Protein AF-0000000067829676 (afdb_homodimer)

Organism: Lawsonia intracellularis (strain PHE/MN1-00) (NCBI:txid363253)

Sequence (492 aa):
MIQLNSVSFQWPQEHTPAVQDITFSLSSGSLLCICGSNGSGKSTLLQLLAGVQHICEGTYIMDEICCPGSESSLLKKTALLLQDVEIQLLGSTVKENLLLPWSNPKDEYKQKAYELASLFALEKYWNSSVHHLSHGQKQKLNIASALMLKPDLLLLDEPYSGLDYPATLQLSKILQQLGQKGLTRIISVHDLEQIIDITTNILILSEGKQVFFGSPKETLHMISEHPEWNIRLPSFWIQNASSQIIMIQLNSVSFQWPQEHTPAVQDITFSLSSGSLLCICGSNGSGKSTLLQLLAGVQHICEGTYIMDEICCPGSESSLLKKTALLLQDVEIQLLGSTVKENLLLPWSNPKDEYKQKAYELASLFALEKYWNSSVHHLSHGQKQKLNIASALMLKPDLLLLDEPYSGLDYPATLQLSKILQQLGQKGLTRIISVHDLEQIIDITTNILILSEGKQVFFGSPKETLHMISEHPEWNIRLPSFWIQNASSQII

Solvent-accessible surface area (backbone atoms only — not comparable to full-atom values): 25720 Å² total; per-residue (Å²): 70,38,37,36,43,48,28,30,42,59,51,88,94,46,92,55,57,42,31,40,55,35,64,51,74,44,60,70,27,36,30,36,33,37,34,32,46,84,82,13,24,59,66,58,52,50,32,43,72,28,26,76,40,80,56,80,37,50,36,38,33,49,70,89,43,53,33,57,89,36,36,72,60,32,42,71,35,33,32,76,42,62,65,68,50,72,77,70,60,82,37,63,22,45,48,45,38,43,41,56,93,37,94,74,63,52,67,68,54,54,50,49,41,48,50,42,28,47,71,63,72,37,52,93,38,36,84,35,49,49,87,76,46,50,74,67,51,44,44,45,50,50,51,43,34,48,50,66,71,61,45,61,32,43,33,33,34,37,80,56,68,94,49,31,50,62,54,38,53,51,51,46,51,49,54,49,54,44,28,75,72,49,37,21,35,40,36,31,36,54,54,51,66,72,49,53,90,71,39,53,31,35,36,35,30,53,78,12,26,61,77,44,74,39,39,52,70,57,43,54,55,50,42,73,74,35,65,87,67,48,63,65,78,41,27,67,56,38,30,54,52,50,53,65,71,95,71,39,36,36,43,46,28,29,39,58,51,88,93,46,94,56,56,41,30,40,56,35,64,52,73,42,62,71,28,37,29,36,35,37,35,31,45,83,81,12,24,57,65,60,51,51,33,43,70,30,27,77,42,78,57,79,36,52,36,38,33,48,71,88,44,53,32,59,88,36,35,71,60,32,44,70,34,33,32,78,42,64,64,67,49,72,79,70,60,81,36,64,23,46,49,45,38,44,40,56,93,39,93,76,64,53,68,68,53,53,50,50,41,48,51,43,28,46,72,63,70,37,52,93,38,37,82,34,48,50,85,75,46,51,71,66,50,43,45,44,48,49,53,44,34,46,51,67,70,61,43,63,32,44,34,34,34,37,79,58,68,90,49,32,50,62,54,38,54,51,51,46,50,47,54,48,52,4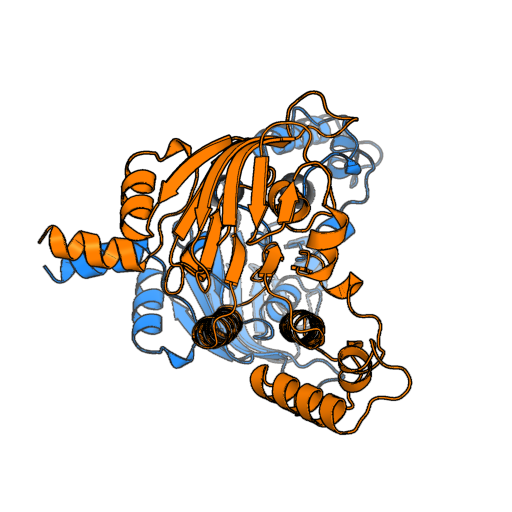4,26,76,72,48,38,22,35,38,36,31,38,54,55,52,67,72,48,53,91,72,40,53,32,36,36,36,30,54,78,12,25,61,78,47,74,38,39,53,70,58,45,55,53,49,43,72,74,36,66,86,69,47,63,63,77,39,28,69,56,38,30,54,51,49,52,67,73,94

Foldseek 3Di:
DKWWAQWWACDPVDDDTLATGDTDDDDFLAEEEEAADPSLNQVVVLCVQQLVDATDDTWMDDPPDIDDPRSVVSVLQEAEDAPDLVVQQDDQFLQCLLCVVPPDDDPVLSVLSCVLCVLLVNNVRRGPTPVPDDPLSSLSSSQSSSCSSPHQEYEYEASCPPPDPVSLVSVQVSVLVVSVVRRHYYYYHHACQSHLVRHQKYFYGGNNYTPDIDGSVVVLVVCVVCVVSVGDRHPVCVVVVVVVVD/DKWWAQWWACDPVDDDTLATGDTDDDDFLAEEEEAADPSLNQVVVLCVQQLVDATDDTWMDDPPDIDDPRSVVSVLQEDEDADDLVVQQDDQFLQCLLCVVPPDDDPVLSVLSCVLCVLLVNNVRRGPTPVPDDPLSSLSSSQSSSCSSPHQEYEYEASCPPPDPVSLVSVQVSVLVVSVVRRHYYYYHHACQSHLVRHQKYFYGGNNYTPDIDGSVVVLVVCVVCVVSVGDRHPVVVVVVVVVVD

pLDDT: mean 90.02, std 10.99, range [24.69, 98.56]

Radius of gyration: 24.18 Å; Cα contacts (8 Å, |Δi|>4): 964; chains: 2; bounding box: 50×67×63 Å

Structure (mmCIF, N/CA/C/O backbone):
data_AF-0000000067829676-model_v1
#
loop_
_entity.id
_entity.type
_entity.pdbx_description
1 polymer 'ABC-type cobalt transport system, ATPase component'
#
loop_
_atom_site.group_PDB
_atom_site.id
_atom_site.type_symbol
_atom_site.label_atom_id
_atom_site.label_alt_id
_atom_site.label_comp_id
_atom_site.label_asym_id
_atom_site.label_entity_id
_atom_site.label_seq_id
_atom_site.pdbx_PDB_ins_code
_atom_site.Cartn_x
_atom_site.Cartn_y
_atom_site.Cartn_z
_atom_site.occupancy
_atom_site.B_iso_or_equiv
_atom_site.auth_seq_id
_atom_site.auth_comp_id
_atom_site.auth_asym_id
_atom_site.auth_atom_id
_atom_site.pdbx_PDB_model_num
ATOM 1 N N . MET A 1 1 ? -1.473 -26.219 -17.234 1 89.5 1 MET A N 1
ATOM 2 C CA . MET A 1 1 ? -2.748 -25.625 -17.609 1 89.5 1 MET A CA 1
ATOM 3 C C . MET A 1 1 ? -3.699 -25.562 -16.422 1 89.5 1 MET A C 1
ATOM 5 O O . MET A 1 1 ? -3.779 -26.516 -15.633 1 89.5 1 MET A O 1
ATOM 9 N N . ILE A 1 2 ? -4.309 -24.453 -16.219 1 96.38 2 ILE A N 1
ATOM 10 C CA . ILE A 1 2 ? -5.262 -24.266 -15.125 1 96.38 2 ILE A CA 1
ATOM 11 C C . ILE A 1 2 ? -6.645 -23.953 -15.695 1 96.38 2 ILE A C 1
ATOM 13 O O . ILE A 1 2 ? -6.773 -23.125 -16.609 1 96.38 2 ILE A O 1
ATOM 17 N N . GLN A 1 3 ? -7.617 -24.703 -15.172 1 97.69 3 GLN A N 1
ATOM 18 C CA . GLN A 1 3 ? -8.992 -24.453 -15.609 1 97.69 3 GLN A CA 1
ATOM 19 C C . GLN A 1 3 ? -9.945 -24.422 -14.422 1 97.69 3 GLN A C 1
ATOM 21 O O . GLN A 1 3 ? -10 -25.375 -13.633 1 97.69 3 GLN A O 1
ATOM 26 N N . LEU A 1 4 ? -10.594 -23.359 -14.289 1 98.06 4 LEU A N 1
ATOM 27 C CA . LEU A 1 4 ? -11.695 -23.25 -13.344 1 98.06 4 LEU A CA 1
ATOM 28 C C . LEU A 1 4 ? -13.031 -23.156 -14.078 1 98.06 4 LEU A C 1
ATOM 30 O O . LEU A 1 4 ? -13.148 -22.453 -15.078 1 98.06 4 LEU A O 1
ATOM 34 N N . ASN A 1 5 ? -13.969 -23.922 -13.625 1 97.94 5 ASN A N 1
ATOM 35 C CA . ASN A 1 5 ? -15.32 -23.906 -14.172 1 97.94 5 ASN A CA 1
ATOM 36 C C . ASN A 1 5 ? -16.359 -23.672 -13.086 1 97.94 5 ASN A C 1
ATOM 38 O O . ASN A 1 5 ? -16.656 -24.562 -12.297 1 97.94 5 ASN A O 1
ATOM 42 N N . SER A 1 6 ? -16.953 -22.453 -13.094 1 97.75 6 SER A N 1
ATOM 43 C CA . SER A 1 6 ? -18.062 -22.062 -12.234 1 97.75 6 SER A CA 1
ATOM 44 C C . SER A 1 6 ? -17.766 -22.359 -10.766 1 97.75 6 SER A C 1
ATOM 46 O O . SER A 1 6 ? -18.578 -22.953 -10.07 1 97.75 6 SER A O 1
ATOM 48 N N . VAL A 1 7 ? -16.625 -21.984 -10.32 1 97.44 7 VAL A N 1
ATOM 49 C CA . VAL A 1 7 ? -16.203 -22.25 -8.945 1 97.44 7 VAL A CA 1
ATOM 50 C C . VAL A 1 7 ? -16.828 -21.219 -8.008 1 97.44 7 VAL A C 1
ATOM 52 O O . VAL A 1 7 ? -16.797 -20.016 -8.289 1 97.44 7 VAL A O 1
ATOM 55 N N . SER A 1 8 ? -17.406 -21.719 -6.973 1 96.5 8 SER A N 1
ATOM 56 C CA . SER A 1 8 ? -17.969 -20.875 -5.918 1 96.5 8 SER A CA 1
ATOM 57 C C . SER A 1 8 ? -17.547 -21.375 -4.535 1 96.5 8 SER A C 1
ATOM 59 O O . SER A 1 8 ? -17.25 -22.547 -4.355 1 96.5 8 SER A O 1
ATOM 61 N N . PHE A 1 9 ? -17.438 -20.469 -3.613 1 96.31 9 PHE A N 1
ATOM 62 C CA . PHE A 1 9 ? -17.031 -20.812 -2.254 1 96.31 9 PHE A CA 1
ATOM 63 C C . PHE A 1 9 ? -17.641 -19.844 -1.249 1 96.31 9 PHE A C 1
ATOM 65 O O . PHE A 1 9 ? -17.688 -18.625 -1.491 1 96.31 9 PHE A O 1
ATOM 72 N N . GLN A 1 10 ? -18.094 -20.391 -0.226 1 93.62 10 GLN A N 1
ATOM 73 C CA . GLN A 1 10 ? -18.672 -19.641 0.885 1 93.62 10 GLN A CA 1
ATOM 74 C C . GLN A 1 10 ? -18.047 -20.062 2.215 1 93.62 10 GLN A C 1
ATOM 76 O O . GLN A 1 10 ? -17.969 -21.266 2.506 1 93.62 10 GLN A O 1
ATOM 81 N N . TRP A 1 11 ? -17.594 -19.062 2.973 1 91.81 11 TRP A N 1
ATOM 82 C CA . TRP A 1 11 ? -17.109 -19.375 4.312 1 91.81 11 TRP A CA 1
ATOM 83 C C . TRP A 1 11 ? -18.25 -19.828 5.215 1 91.81 11 TRP A C 1
ATOM 85 O O . TRP A 1 11 ? -19.359 -19.266 5.172 1 91.81 11 TRP A O 1
ATOM 95 N N . PRO A 1 12 ? -18 -20.797 6.027 1 85.94 12 PRO A N 1
ATOM 96 C CA . PRO A 1 12 ? -19.078 -21.328 6.879 1 85.94 12 PRO A CA 1
ATOM 97 C C . PRO A 1 12 ? -19.734 -20.25 7.734 1 85.94 12 PRO A C 1
ATOM 99 O O . PRO A 1 12 ? -20.953 -20.281 7.938 1 85.94 12 PRO A O 1
ATOM 102 N N . GLN A 1 13 ? -19.016 -19.281 8.188 1 85.31 13 GLN A N 1
ATOM 103 C CA . GLN A 1 13 ? -19.547 -18.297 9.117 1 85.31 13 GLN A CA 1
ATOM 104 C C . GLN A 1 13 ? -20.141 -17.109 8.375 1 85.31 13 GLN A C 1
ATOM 106 O O . GLN A 1 13 ? -20.656 -16.172 8.992 1 85.31 13 GLN A O 1
ATOM 111 N N . GLU A 1 14 ? -20.109 -17.219 7.066 1 83.81 14 GLU A N 1
ATOM 112 C CA . GLU A 1 14 ? -20.594 -16.094 6.289 1 83.81 14 GLU A CA 1
ATOM 113 C C . GLU A 1 14 ? -21.859 -16.453 5.523 1 83.81 14 GLU A C 1
ATOM 115 O O . GLU A 1 14 ? -22.109 -17.625 5.23 1 83.81 14 GLU A O 1
ATOM 120 N N . HIS A 1 15 ? -22.656 -15.391 5.289 1 84.94 15 HIS A N 1
ATOM 121 C CA . HIS A 1 15 ? -23.922 -15.633 4.617 1 84.94 15 HIS A CA 1
ATOM 122 C C . HIS A 1 15 ? -23.797 -15.469 3.109 1 84.94 15 HIS A C 1
ATOM 124 O O . HIS A 1 15 ? -24.625 -15.977 2.35 1 84.94 15 HIS A O 1
ATOM 130 N N . THR A 1 16 ? -22.812 -14.805 2.727 1 88 16 THR A N 1
ATOM 131 C CA . THR A 1 16 ? -22.609 -14.562 1.302 1 88 16 THR A CA 1
ATOM 132 C C . THR A 1 16 ? -21.344 -15.25 0.804 1 88 16 THR A C 1
ATOM 134 O O . THR A 1 16 ? -20.359 -15.367 1.541 1 88 16 THR A O 1
ATOM 137 N N . PRO A 1 17 ? -21.453 -15.742 -0.456 1 92.12 17 PRO A N 1
ATOM 138 C CA . PRO A 1 17 ? -20.25 -16.375 -1.011 1 92.12 17 PRO A CA 1
ATOM 139 C C . PRO A 1 17 ? -19.078 -15.406 -1.131 1 92.12 17 PRO A C 1
ATOM 141 O O . PRO A 1 17 ? -19.266 -14.234 -1.479 1 92.12 17 PRO A O 1
ATOM 144 N N . ALA A 1 18 ? -17.938 -15.898 -0.733 1 93.56 18 ALA A N 1
ATOM 145 C CA . ALA A 1 18 ? -16.719 -15.109 -0.873 1 93.56 18 ALA A CA 1
ATOM 146 C C . ALA A 1 18 ? -16.297 -15.008 -2.336 1 93.56 18 ALA A C 1
ATOM 148 O O . ALA A 1 18 ? -15.789 -13.977 -2.77 1 93.56 18 ALA A O 1
ATOM 149 N N . VAL A 1 19 ? -16.516 -16.094 -3.062 1 96.25 19 VAL A N 1
ATOM 150 C CA . VAL A 1 19 ? -16.312 -16.141 -4.508 1 96.25 19 VAL A CA 1
ATOM 151 C C . VAL A 1 19 ? -17.469 -16.859 -5.176 1 96.25 19 VAL A C 1
ATOM 153 O O . VAL A 1 19 ? -17.969 -17.859 -4.66 1 96.25 19 VAL A O 1
ATOM 156 N N . GLN A 1 20 ? -17.859 -16.281 -6.336 1 95.62 20 GLN A N 1
ATOM 157 C CA . GLN A 1 20 ? -19.047 -16.812 -7.004 1 95.62 20 GLN A CA 1
ATOM 158 C C . GLN A 1 20 ? -18.797 -16.969 -8.508 1 95.62 20 GLN A C 1
ATOM 160 O O . GLN A 1 20 ? -18.469 -15.992 -9.188 1 95.62 20 GLN A O 1
ATOM 165 N N . ASP A 1 21 ? -18.984 -18.219 -8.961 1 96.44 21 ASP A N 1
ATOM 166 C CA . ASP A 1 21 ? -19.062 -18.547 -10.383 1 96.44 21 ASP A CA 1
ATOM 167 C C . ASP A 1 21 ? -17.828 -18.062 -11.133 1 96.44 21 ASP A C 1
ATOM 169 O O . ASP A 1 21 ? -17.938 -17.328 -12.117 1 96.44 21 ASP A O 1
ATOM 173 N N . ILE A 1 22 ? -16.703 -18.422 -10.641 1 98.19 22 ILE A N 1
ATOM 174 C CA . ILE A 1 22 ? -15.438 -18.047 -11.273 1 98.19 22 ILE A CA 1
ATOM 175 C C . ILE A 1 22 ? -15.102 -19.047 -12.375 1 98.19 22 ILE A C 1
ATOM 177 O O . ILE A 1 22 ? -15.086 -20.266 -12.141 1 98.19 22 ILE A O 1
ATOM 181 N N . THR A 1 23 ? -14.891 -18.562 -13.609 1 98.56 23 THR A N 1
ATOM 182 C CA . THR A 1 23 ? -14.555 -19.406 -14.758 1 98.56 23 THR A CA 1
ATOM 183 C C . THR A 1 23 ? -13.43 -18.766 -15.578 1 98.56 23 THR A C 1
ATOM 185 O O . THR A 1 23 ? -13.539 -17.625 -16 1 98.56 23 THR A O 1
ATOM 188 N N . PHE A 1 24 ? -12.328 -19.484 -15.742 1 98.12 24 PHE A N 1
ATOM 189 C CA . PHE A 1 24 ? -11.266 -19.047 -16.625 1 98.12 24 PHE A CA 1
ATOM 190 C C . PHE A 1 24 ? -10.305 -20.172 -16.938 1 98.12 24 PHE A C 1
ATOM 192 O O . PHE A 1 24 ? -10.352 -21.234 -16.297 1 98.12 24 PHE A O 1
ATOM 199 N N . SER A 1 25 ? -9.547 -20.016 -17.906 1 97.81 25 SER A N 1
ATOM 200 C CA . SER A 1 25 ? -8.461 -20.922 -18.266 1 97.81 25 SER A CA 1
ATOM 201 C C . SER A 1 25 ? -7.137 -20.172 -18.391 1 97.81 25 SER A C 1
ATOM 203 O O . SER A 1 25 ? -7.098 -19.047 -18.891 1 97.81 25 SER A O 1
ATOM 205 N N . LEU A 1 26 ? -6.148 -20.812 -17.938 1 97.38 26 LEU A N 1
ATOM 206 C CA . LEU A 1 26 ? -4.824 -20.203 -17.938 1 97.38 26 LEU A CA 1
ATOM 207 C C . LEU A 1 26 ? -3.775 -21.172 -18.453 1 97.38 26 LEU A C 1
ATOM 209 O O . LEU A 1 26 ? -3.711 -22.328 -18.016 1 97.38 26 LEU A O 1
ATOM 213 N N . SER A 1 27 ? -2.957 -20.75 -19.391 1 96 27 SER A N 1
ATOM 214 C CA . SER A 1 27 ? -1.891 -21.578 -19.938 1 96 27 SER A CA 1
ATOM 215 C C . SER A 1 27 ? -0.69 -21.625 -19 1 96 27 SER A C 1
ATOM 217 O O . SER A 1 27 ? -0.449 -20.688 -18.25 1 96 27 SER A O 1
ATOM 219 N N . SER A 1 28 ? 0.059 -22.734 -19.125 1 94.25 28 SER A N 1
ATOM 220 C CA . SER A 1 28 ? 1.29 -22.844 -18.344 1 94.25 28 SER A CA 1
ATOM 221 C C . SER A 1 28 ? 2.252 -21.703 -18.672 1 94.25 28 SER A C 1
ATOM 223 O O . SER A 1 28 ? 2.352 -21.281 -19.828 1 94.25 28 SER A O 1
ATOM 225 N N . GLY A 1 29 ? 2.906 -21.219 -17.641 1 94.69 29 GLY A N 1
ATOM 226 C CA . GLY A 1 29 ? 3.9 -20.172 -17.844 1 94.69 29 GLY A CA 1
ATOM 227 C C . GLY A 1 29 ? 3.307 -18.781 -17.859 1 94.69 29 GLY A C 1
ATOM 228 O O . GLY A 1 29 ? 4.039 -17.781 -17.828 1 94.69 29 GLY A O 1
ATOM 229 N N . SER A 1 30 ? 1.988 -18.672 -17.812 1 96.69 30 SER A N 1
ATOM 230 C CA . SER A 1 30 ? 1.299 -17.391 -17.859 1 96.69 30 SER A CA 1
ATOM 231 C C . SER A 1 30 ? 1.323 -16.703 -16.5 1 96.69 30 SER A C 1
ATOM 233 O O . SER A 1 30 ? 1.617 -17.328 -15.484 1 96.69 30 SER A O 1
ATOM 235 N N . LEU A 1 31 ? 1.126 -15.438 -16.562 1 98 31 LEU A N 1
ATOM 236 C CA . LEU A 1 31 ? 0.895 -14.633 -15.367 1 98 31 LEU A CA 1
ATOM 237 C C . LEU A 1 31 ? -0.532 -14.094 -15.344 1 98 31 LEU A C 1
ATOM 239 O O . LEU A 1 31 ? -0.903 -13.266 -16.172 1 98 31 LEU A O 1
ATOM 243 N N . LEU A 1 32 ? -1.269 -14.602 -14.414 1 98.56 32 LEU A N 1
ATOM 244 C CA . LEU A 1 32 ? -2.621 -14.102 -14.195 1 98.56 32 LEU A CA 1
ATOM 245 C C . LEU A 1 32 ? -2.65 -13.086 -13.055 1 98.56 32 LEU A C 1
ATOM 247 O O . LEU A 1 32 ? -2.186 -13.375 -11.953 1 98.56 32 LEU A O 1
ATOM 251 N N . CYS A 1 33 ? -3.158 -11.961 -13.336 1 98.12 33 CYS A N 1
ATOM 252 C CA . CYS A 1 33 ? -3.398 -10.953 -12.305 1 98.12 33 CYS A CA 1
ATOM 253 C C . CYS A 1 33 ? -4.863 -10.945 -11.891 1 98.12 33 CYS A C 1
ATOM 255 O O . CYS A 1 33 ? -5.754 -10.789 -12.727 1 98.12 33 CYS A O 1
ATOM 257 N N . ILE A 1 34 ? -5.098 -11.195 -10.648 1 98.25 34 ILE A N 1
ATOM 258 C CA . ILE A 1 34 ? -6.43 -11.039 -10.078 1 98.25 34 ILE A CA 1
ATOM 259 C C . ILE A 1 34 ? -6.574 -9.648 -9.461 1 98.25 34 ILE A C 1
ATOM 261 O O . ILE A 1 34 ? -5.934 -9.336 -8.461 1 98.25 34 ILE A O 1
ATOM 265 N N . CYS A 1 35 ? -7.406 -8.844 -10.031 1 97.44 35 CYS A N 1
ATOM 266 C CA . CYS A 1 35 ? -7.551 -7.461 -9.594 1 97.44 35 CYS A CA 1
ATOM 267 C C . CYS A 1 35 ? -8.945 -7.211 -9.031 1 97.44 35 CYS A C 1
ATOM 269 O O . CYS A 1 35 ? -9.93 -7.738 -9.539 1 97.44 35 CYS A O 1
ATOM 271 N N . GLY A 1 36 ? -9.07 -6.375 -8.07 1 95 36 GLY A N 1
ATOM 272 C CA . GLY A 1 36 ? -10.305 -6.012 -7.395 1 95 36 GLY A CA 1
ATOM 273 C C . GLY A 1 36 ? -10.078 -5.262 -6.098 1 95 36 GLY A C 1
ATOM 274 O O . GLY A 1 36 ? -8.953 -5.215 -5.59 1 95 36 GLY A O 1
ATOM 275 N N . SER A 1 37 ? -11.117 -4.742 -5.57 1 93.19 37 SER A N 1
ATOM 276 C CA . SER A 1 37 ? -11.047 -4.008 -4.312 1 93.19 37 SER A CA 1
ATOM 277 C C . SER A 1 37 ? -10.812 -4.949 -3.135 1 93.19 37 SER A C 1
ATOM 279 O O . SER A 1 37 ? -10.883 -6.172 -3.287 1 93.19 37 SER A O 1
ATOM 281 N N . ASN A 1 38 ? -10.445 -4.316 -1.999 1 89.31 38 ASN A N 1
ATOM 282 C CA . ASN A 1 38 ? -10.336 -5.129 -0.792 1 89.31 38 ASN A CA 1
ATOM 283 C C . ASN A 1 38 ? -11.648 -5.832 -0.469 1 89.31 38 ASN A C 1
ATOM 285 O O . ASN A 1 38 ? -12.719 -5.234 -0.58 1 89.31 38 ASN A O 1
ATOM 289 N N . GLY A 1 39 ? -11.609 -7.047 -0.195 1 89.12 39 GLY A N 1
ATOM 290 C CA . GLY A 1 39 ? -12.805 -7.816 0.132 1 89.12 39 GLY A CA 1
ATOM 291 C C . GLY A 1 39 ? -13.492 -8.398 -1.088 1 89.12 39 GLY A C 1
ATOM 292 O O . GLY A 1 39 ? -14.562 -8.992 -0.976 1 89.12 39 GLY A O 1
ATOM 293 N N . SER A 1 40 ? -12.883 -8.305 -2.201 1 93.75 40 SER A N 1
ATOM 294 C CA . SER A 1 40 ? -13.539 -8.734 -3.432 1 93.75 40 SER A CA 1
ATOM 295 C C . SER A 1 40 ? -13.414 -10.242 -3.625 1 93.75 40 SER A C 1
ATOM 297 O O . SER A 1 40 ? -13.992 -10.797 -4.559 1 93.75 40 SER A O 1
ATOM 299 N N . GLY A 1 41 ? -12.633 -10.914 -2.812 1 94.81 41 GLY A N 1
ATOM 300 C CA . GLY A 1 41 ? -12.531 -12.359 -2.895 1 94.81 41 GLY A CA 1
ATOM 301 C C . GLY A 1 41 ? -11.188 -12.836 -3.406 1 94.81 41 GLY A C 1
ATOM 302 O O . GLY A 1 41 ? -10.961 -14.039 -3.568 1 94.81 41 GLY A O 1
ATOM 303 N N . LYS A 1 42 ? -10.266 -11.961 -3.645 1 96.5 42 LYS A N 1
ATOM 304 C CA . LYS A 1 42 ? -8.969 -12.281 -4.238 1 96.5 42 LYS A CA 1
ATOM 305 C C . LYS A 1 42 ? -8.219 -13.312 -3.4 1 96.5 42 LYS A C 1
ATOM 307 O O . LYS A 1 42 ? -7.777 -14.336 -3.918 1 96.5 42 LYS A O 1
ATOM 312 N N . SER A 1 43 ? -8.141 -13.055 -2.088 1 94.88 43 SER A N 1
ATOM 313 C CA . SER A 1 43 ? -7.422 -13.945 -1.183 1 94.88 43 SER A CA 1
ATOM 314 C C . SER A 1 43 ? -8.086 -15.312 -1.1 1 94.88 43 SER A C 1
ATOM 316 O O . SER A 1 43 ? -7.406 -16.344 -1.1 1 94.88 43 SER A O 1
ATOM 318 N N . THR A 1 44 ? -9.375 -15.32 -1.033 1 95.38 44 THR A N 1
ATOM 319 C CA . THR A 1 44 ? -10.117 -16.578 -0.994 1 95.38 44 THR A CA 1
ATOM 320 C C . THR A 1 44 ? -9.852 -17.391 -2.25 1 95.38 44 THR A C 1
ATOM 322 O O . THR A 1 44 ? -9.609 -18.609 -2.17 1 95.38 44 THR A O 1
ATOM 325 N N . LEU A 1 45 ? -9.914 -16.75 -3.371 1 97.44 45 LEU A N 1
ATOM 326 C CA . LEU A 1 45 ? -9.672 -17.453 -4.625 1 97.44 45 LEU A CA 1
ATOM 327 C C . LEU A 1 45 ? -8.266 -18.047 -4.648 1 97.44 45 LEU A C 1
ATOM 329 O O . LEU A 1 45 ? -8.086 -19.188 -5.07 1 97.44 45 LEU A O 1
ATOM 333 N N . LEU A 1 46 ? -7.266 -17.312 -4.184 1 97.31 46 LEU A N 1
ATOM 334 C CA . LEU A 1 46 ? -5.895 -17.812 -4.129 1 97.31 46 LEU A CA 1
ATOM 335 C C . LEU A 1 46 ? -5.805 -19.031 -3.232 1 97.31 46 LEU A C 1
ATOM 337 O O . LEU A 1 46 ? -5.098 -20 -3.559 1 97.31 46 LEU A O 1
ATOM 341 N N . GLN A 1 47 ? -6.5 -19.016 -2.156 1 96.25 47 GLN A N 1
ATOM 342 C CA . GLN A 1 47 ? -6.5 -20.156 -1.244 1 96.25 47 GLN A CA 1
ATOM 343 C C . GLN A 1 47 ? -7.137 -21.391 -1.894 1 96.25 47 GLN A C 1
ATOM 345 O O . GLN A 1 47 ? -6.68 -22.516 -1.687 1 96.25 47 GLN A O 1
ATOM 350 N N . LEU A 1 48 ? -8.164 -21.156 -2.623 1 96.69 48 LEU A N 1
ATOM 351 C CA . LEU A 1 48 ? -8.789 -22.25 -3.357 1 96.69 48 LEU A CA 1
ATOM 352 C C . LEU A 1 48 ? -7.832 -22.844 -4.383 1 96.69 48 LEU A C 1
ATOM 354 O O . LEU A 1 48 ? -7.703 -24.062 -4.48 1 96.69 48 LEU A O 1
ATOM 358 N N . LEU A 1 49 ? -7.16 -21.984 -5.074 1 97.31 49 LEU A N 1
ATOM 359 C CA . LEU A 1 49 ? -6.223 -22.406 -6.109 1 97.31 49 LEU A CA 1
ATOM 360 C C . LEU A 1 49 ? -5.055 -23.188 -5.504 1 97.31 49 LEU A C 1
ATOM 362 O O . LEU A 1 49 ? -4.492 -24.078 -6.148 1 97.31 49 LEU A O 1
ATOM 366 N N . ALA A 1 50 ? -4.746 -22.844 -4.281 1 96.44 50 ALA A N 1
ATOM 367 C CA . ALA A 1 50 ? -3.641 -23.5 -3.588 1 96.44 50 ALA A CA 1
ATOM 368 C C . ALA A 1 50 ? -4.078 -24.828 -2.99 1 96.44 50 ALA A C 1
ATOM 370 O O . ALA A 1 50 ? -3.242 -25.656 -2.605 1 96.44 50 ALA A O 1
ATOM 371 N N . GLY A 1 51 ? -5.359 -24.984 -2.85 1 95.62 51 GLY A N 1
ATOM 372 C CA . GLY A 1 51 ? -5.887 -26.172 -2.213 1 95.62 51 GLY A CA 1
ATOM 373 C C . GLY A 1 51 ? -6.02 -26.031 -0.707 1 95.62 51 GLY A C 1
ATOM 374 O O . GLY A 1 51 ? -6.242 -27.031 -0.007 1 95.62 51 GLY A O 1
ATOM 375 N N . VAL A 1 52 ? -5.836 -24.875 -0.188 1 94.25 52 VAL A N 1
ATOM 376 C CA . VAL A 1 52 ? -6 -24.609 1.235 1 94.25 52 VAL A CA 1
ATOM 377 C C . VAL A 1 52 ? -7.473 -24.719 1.621 1 94.25 52 VAL A C 1
ATOM 379 O O . VAL A 1 52 ? -7.801 -25.234 2.691 1 94.25 52 VAL A O 1
ATOM 382 N N . GLN A 1 53 ? -8.305 -24.234 0.803 1 93.81 53 GLN A N 1
ATOM 383 C CA . GLN A 1 53 ? -9.75 -24.375 0.968 1 93.81 53 GLN A CA 1
ATOM 384 C C . GLN A 1 53 ? -10.305 -25.406 -0.015 1 93.81 53 GLN A C 1
ATOM 386 O O . GLN A 1 53 ? -9.789 -25.562 -1.12 1 93.81 53 GLN A O 1
ATOM 391 N N . HIS A 1 54 ? -11.383 -25.969 0.365 1 92.94 54 HIS A N 1
ATOM 392 C CA . HIS A 1 54 ? -11.992 -27.016 -0.462 1 92.94 54 HIS A CA 1
ATOM 393 C C . HIS A 1 54 ? -13 -26.406 -1.438 1 92.94 54 HIS A C 1
ATOM 395 O O . HIS A 1 54 ? -13.82 -25.578 -1.057 1 92.94 54 HIS A O 1
ATOM 401 N N . ILE A 1 55 ? -12.891 -26.859 -2.613 1 91.88 55 ILE A N 1
ATOM 402 C CA . ILE A 1 55 ? -13.867 -26.453 -3.623 1 91.88 55 ILE A CA 1
ATOM 403 C C . ILE A 1 55 ? -15.156 -27.25 -3.438 1 91.88 55 ILE A C 1
ATOM 405 O O . ILE A 1 55 ? -15.133 -28.484 -3.439 1 91.88 55 ILE A O 1
ATOM 409 N N . CYS A 1 56 ? -16.234 -26.547 -3.252 1 88.69 56 CYS A N 1
ATOM 410 C CA . CYS A 1 56 ? -17.484 -27.234 -3 1 88.69 56 CYS A CA 1
ATOM 411 C C . CYS A 1 56 ? -18.406 -27.156 -4.215 1 88.69 56 CYS A C 1
ATOM 413 O O . CYS A 1 56 ? -19.234 -28.031 -4.426 1 88.69 56 CYS A O 1
ATOM 415 N N . GLU A 1 57 ? -18.281 -26.094 -4.934 1 95.06 57 GLU A N 1
ATOM 416 C CA . GLU A 1 57 ? -19.062 -25.891 -6.152 1 95.06 57 GLU A CA 1
ATOM 417 C C . GLU A 1 57 ? -18.156 -25.562 -7.34 1 95.06 57 GLU A C 1
ATOM 419 O O . GLU A 1 57 ? -17.203 -24.797 -7.203 1 95.06 57 GLU A O 1
ATOM 424 N N . GLY A 1 58 ? -18.438 -26.141 -8.453 1 96.81 58 GLY A N 1
ATOM 425 C CA . GLY A 1 58 ? -17.594 -25.969 -9.633 1 96.81 58 GLY A CA 1
ATOM 426 C C . GLY A 1 58 ? -16.438 -26.953 -9.688 1 96.81 58 GLY A C 1
ATOM 427 O O . GLY A 1 58 ? -16.391 -27.922 -8.93 1 96.81 58 GLY A O 1
ATOM 428 N N . THR A 1 59 ? -15.586 -26.703 -10.703 1 97.38 59 THR A N 1
ATOM 429 C CA . THR A 1 59 ? -14.445 -27.594 -10.859 1 97.38 59 THR A CA 1
ATOM 430 C C . THR A 1 59 ? -13.164 -26.797 -11.125 1 97.38 59 THR A C 1
ATOM 432 O O . THR A 1 59 ? -13.219 -25.703 -11.68 1 97.38 59 THR A O 1
ATOM 435 N N . TYR A 1 60 ? -12.133 -27.344 -10.617 1 97.25 60 TYR A N 1
ATOM 436 C CA . TYR A 1 60 ? -10.781 -26.812 -10.805 1 97.25 60 TYR A CA 1
ATOM 437 C C . TYR A 1 60 ? -9.828 -27.906 -11.266 1 97.25 60 TYR A C 1
ATOM 439 O O . TYR A 1 60 ? -9.68 -28.938 -10.594 1 97.25 60 TYR A O 1
ATOM 447 N N . ILE A 1 61 ? -9.242 -27.656 -12.391 1 97.19 61 ILE A N 1
ATOM 448 C CA . ILE A 1 61 ? -8.273 -28.609 -12.922 1 97.19 61 ILE A CA 1
ATOM 449 C C . ILE A 1 61 ? -6.918 -27.938 -13.086 1 97.19 61 ILE A C 1
ATOM 451 O O . ILE A 1 61 ? -6.812 -26.875 -13.711 1 97.19 61 ILE A O 1
ATOM 455 N N . MET A 1 62 ? -5.902 -28.5 -12.523 1 96.38 62 MET A N 1
ATOM 456 C CA . MET A 1 62 ? -4.512 -28.109 -12.75 1 96.38 62 MET A CA 1
ATOM 457 C C . MET A 1 62 ? -3.695 -29.297 -13.258 1 96.38 62 MET A C 1
ATOM 459 O O . MET A 1 62 ? -3.385 -30.219 -12.492 1 96.38 62 MET A O 1
ATOM 463 N N . ASP A 1 63 ? -3.418 -29.203 -14.547 1 93.69 63 ASP A N 1
ATOM 464 C CA . ASP A 1 63 ? -2.77 -30.344 -15.195 1 93.69 63 ASP A CA 1
ATOM 465 C C . ASP A 1 63 ? -3.561 -31.625 -14.969 1 93.69 63 ASP A C 1
ATOM 467 O O . ASP A 1 63 ? -4.695 -31.75 -15.438 1 93.69 63 ASP A O 1
ATOM 471 N N . GLU A 1 64 ? -3.02 -32.531 -14.133 1 92.56 64 GLU A N 1
ATOM 472 C CA . GLU A 1 64 ? -3.693 -33.812 -13.953 1 92.56 64 GLU A CA 1
ATOM 473 C C . GLU A 1 64 ? -4.496 -33.844 -12.656 1 92.56 64 GLU A C 1
ATOM 475 O O . GLU A 1 64 ? -5.199 -34.812 -12.367 1 92.56 64 GLU A O 1
ATOM 480 N N . ILE A 1 65 ? -4.445 -32.844 -11.977 1 94.62 65 ILE A N 1
ATOM 481 C CA . ILE A 1 65 ? -5.129 -32.75 -10.695 1 94.62 65 ILE A CA 1
ATOM 482 C C . ILE A 1 65 ? -6.523 -32.156 -10.883 1 94.62 65 ILE A C 1
ATOM 484 O O . ILE A 1 65 ? -6.672 -31.062 -11.422 1 94.62 65 ILE A O 1
ATOM 488 N N . CYS A 1 66 ? -7.539 -32.906 -10.453 1 94.94 66 CYS A N 1
ATOM 489 C CA . CYS A 1 66 ? -8.922 -32.438 -10.578 1 94.94 66 CYS A CA 1
ATOM 490 C C . CYS A 1 66 ? -9.555 -32.25 -9.203 1 94.94 66 CYS A C 1
ATOM 492 O O . CYS A 1 66 ? -9.531 -33.156 -8.375 1 94.94 66 CYS A O 1
ATOM 494 N N . CYS A 1 67 ? -10.125 -31.062 -9.023 1 93.94 67 CYS A N 1
ATOM 495 C CA . CYS A 1 67 ? -10.828 -30.75 -7.785 1 93.94 67 CYS A CA 1
ATOM 496 C C . CYS A 1 67 ? -12.281 -30.375 -8.062 1 93.94 67 CYS A C 1
ATOM 498 O O . CYS A 1 67 ? -12.594 -29.781 -9.086 1 93.94 67 CYS A O 1
ATOM 500 N N . PRO A 1 68 ? -13.203 -30.797 -6.969 1 94.38 68 PRO A N 1
ATOM 501 C CA . PRO A 1 68 ? -12.938 -31.266 -5.609 1 94.38 68 PRO A CA 1
ATOM 502 C C . PRO A 1 68 ? -12.422 -32.688 -5.566 1 94.38 68 PRO A C 1
ATOM 504 O O . PRO A 1 68 ? -12.68 -33.469 -6.488 1 94.38 68 PRO A O 1
ATOM 507 N N . GLY A 1 69 ? -11.609 -32.938 -4.434 1 92.31 69 GLY A N 1
ATOM 508 C CA . GLY A 1 69 ? -11.219 -34.312 -4.172 1 92.31 69 GLY A CA 1
ATOM 509 C C . GLY A 1 69 ? -9.711 -34.5 -4.133 1 92.31 69 GLY A C 1
ATOM 510 O O . GLY A 1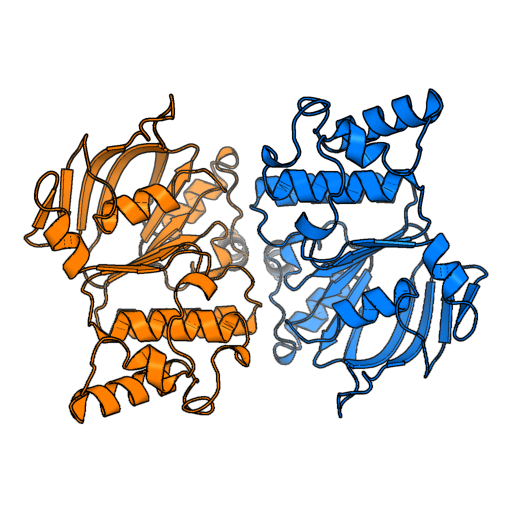 69 ? -9.219 -35.531 -3.621 1 92.31 69 GLY A O 1
ATOM 511 N N . SER A 1 70 ? -8.961 -33.594 -4.727 1 93.44 70 SER A N 1
ATOM 512 C CA . SER A 1 70 ? -7.516 -33.75 -4.785 1 93.44 70 SER A CA 1
ATOM 513 C C . SER A 1 70 ? -6.797 -32.5 -4.301 1 93.44 70 SER A C 1
ATOM 515 O O . SER A 1 70 ? -5.734 -32.156 -4.82 1 93.44 70 SER A O 1
ATOM 517 N N . GLU A 1 71 ? -7.352 -31.844 -3.406 1 93.5 71 GLU A N 1
ATOM 518 C CA . GLU A 1 71 ? -6.809 -30.578 -2.928 1 93.5 71 GLU A CA 1
ATOM 519 C C . GLU A 1 71 ? -5.43 -30.766 -2.305 1 93.5 71 GLU A C 1
ATOM 521 O O . GLU A 1 71 ? -4.566 -29.891 -2.42 1 93.5 71 GLU A O 1
ATOM 526 N N . SER A 1 72 ? -5.184 -31.859 -1.673 1 93.69 72 SER A N 1
ATOM 527 C CA . SER A 1 72 ? -3.883 -32.156 -1.071 1 93.69 72 SER A CA 1
ATOM 528 C C . SER A 1 72 ? -2.779 -32.156 -2.121 1 93.69 72 SER A C 1
ATOM 530 O O . SER A 1 72 ? -1.646 -31.766 -1.846 1 93.69 72 SER A O 1
ATOM 532 N N . SER A 1 73 ? -3.166 -32.688 -3.301 1 94.38 73 SER A N 1
ATOM 533 C CA . SER A 1 73 ? -2.205 -32.688 -4.398 1 94.38 73 SER A CA 1
ATOM 534 C C . SER A 1 73 ? -1.862 -31.281 -4.863 1 94.38 73 SER A C 1
ATOM 536 O O . SER A 1 73 ? -0.72 -31.016 -5.234 1 94.38 73 SER A O 1
ATOM 538 N N . LEU A 1 74 ? -2.84 -30.422 -4.812 1 93.94 74 LEU A N 1
ATOM 539 C CA . LEU A 1 74 ? -2.602 -29.016 -5.16 1 93.94 74 LEU A CA 1
ATOM 540 C C . LEU A 1 74 ? -1.604 -28.375 -4.199 1 93.94 74 LEU A C 1
ATOM 542 O O . LEU A 1 74 ? -0.693 -27.672 -4.625 1 93.94 74 LEU A O 1
ATOM 546 N N . LEU A 1 75 ? -1.764 -28.656 -2.971 1 91.94 75 LEU A N 1
ATOM 547 C CA . LEU A 1 75 ? -0.913 -28.094 -1.923 1 91.94 75 LEU A CA 1
ATOM 548 C C . LEU A 1 75 ? 0.553 -28.422 -2.184 1 91.94 75 LEU A C 1
ATOM 550 O O . LEU A 1 75 ? 1.435 -27.609 -1.91 1 91.94 75 LEU A O 1
ATOM 554 N N . LYS A 1 76 ? 0.764 -29.531 -2.76 1 91.69 76 LYS A N 1
ATOM 555 C CA . LYS A 1 76 ? 2.127 -30.016 -2.992 1 91.69 76 LYS A CA 1
ATOM 556 C C . LYS A 1 76 ? 2.742 -29.328 -4.215 1 91.69 76 LYS A C 1
ATOM 558 O O . LYS A 1 76 ? 3.967 -29.281 -4.348 1 91.69 76 LYS A O 1
ATOM 563 N N . LYS A 1 77 ? 1.888 -28.859 -5.016 1 94.69 77 LYS A N 1
ATOM 564 C CA . LYS A 1 77 ? 2.377 -28.344 -6.293 1 94.69 77 LYS A CA 1
ATOM 565 C C . LYS A 1 77 ? 2.355 -26.828 -6.309 1 94.69 77 LYS A C 1
ATOM 567 O O . LYS A 1 77 ? 2.879 -26.203 -7.234 1 94.69 77 LYS A O 1
ATOM 572 N N . THR A 1 78 ? 1.787 -26.25 -5.25 1 95.75 78 THR A N 1
ATOM 573 C CA . THR A 1 78 ? 1.583 -24.812 -5.246 1 95.75 78 THR A CA 1
ATOM 574 C C . THR A 1 78 ? 2.344 -24.156 -4.098 1 95.75 78 THR A C 1
ATOM 576 O O . THR A 1 78 ? 2.584 -24.797 -3.066 1 95.75 78 THR A O 1
ATOM 579 N N . ALA A 1 79 ? 2.855 -22.969 -4.344 1 94.25 79 ALA A N 1
ATOM 580 C CA . ALA A 1 79 ? 3.357 -22.078 -3.293 1 94.25 79 ALA A CA 1
ATOM 581 C C . ALA A 1 79 ? 2.469 -20.844 -3.141 1 94.25 79 ALA A C 1
ATOM 583 O O . ALA A 1 79 ? 2.285 -20.094 -4.09 1 94.25 79 ALA A O 1
ATOM 584 N N . LEU A 1 80 ? 1.898 -20.719 -1.988 1 93.56 80 LEU A N 1
ATOM 585 C CA . LEU A 1 80 ? 1.024 -19.578 -1.685 1 93.56 80 LEU A CA 1
ATOM 586 C C . LEU A 1 80 ? 1.664 -18.656 -0.65 1 93.56 80 LEU A C 1
ATOM 588 O O . LEU A 1 80 ? 2.051 -19.109 0.431 1 93.56 80 LEU A O 1
ATOM 592 N N . LEU A 1 81 ? 1.872 -17.469 -1.09 1 90.88 81 LEU A N 1
ATOM 593 C CA . LEU A 1 81 ? 2.352 -16.438 -0.167 1 90.88 81 LEU A CA 1
ATOM 594 C C . LEU A 1 81 ? 1.269 -15.406 0.105 1 90.88 81 LEU A C 1
ATOM 596 O O . LEU A 1 81 ? 0.732 -14.805 -0.828 1 90.88 81 LEU A O 1
ATOM 600 N N . LEU A 1 82 ? 1.029 -15.219 1.42 1 86.31 82 LEU A N 1
ATOM 601 C CA . LEU A 1 82 ? -0.013 -14.281 1.83 1 86.31 82 LEU A CA 1
ATOM 602 C C . LEU A 1 82 ? 0.572 -12.898 2.102 1 86.31 82 LEU A C 1
ATOM 604 O O . LEU A 1 82 ? 1.787 -12.711 2.018 1 86.31 82 LEU A O 1
ATOM 608 N N . GLN A 1 83 ? -0.273 -11.969 2.309 1 76.44 83 GLN A N 1
ATOM 609 C CA . GLN A 1 83 ? 0.084 -10.555 2.396 1 76.44 83 GLN A CA 1
ATOM 610 C C . GLN A 1 83 ? 1.017 -10.297 3.576 1 76.44 83 GLN A C 1
ATOM 612 O O . GLN A 1 83 ? 1.938 -9.484 3.479 1 76.44 83 GLN A O 1
ATOM 617 N N . ASP A 1 84 ? 0.825 -10.953 4.664 1 71.25 84 ASP A N 1
ATOM 618 C CA . ASP A 1 84 ? 1.647 -10.711 5.848 1 71.25 84 ASP A CA 1
ATOM 619 C C . ASP A 1 84 ? 2.961 -11.484 5.766 1 71.25 84 ASP A C 1
ATOM 621 O O . ASP A 1 84 ? 3.012 -12.664 6.105 1 71.25 84 ASP A O 1
ATOM 625 N N . VAL A 1 85 ? 3.967 -10.844 5.461 1 70.31 85 VAL A N 1
ATOM 626 C CA . VAL A 1 85 ? 5.266 -11.43 5.145 1 70.31 85 VAL A CA 1
ATOM 627 C C . VAL A 1 85 ? 5.922 -11.953 6.418 1 70.31 85 VAL A C 1
ATOM 629 O O . VAL A 1 85 ? 6.668 -12.93 6.383 1 70.31 85 VAL A O 1
ATOM 632 N N . GLU A 1 86 ? 5.699 -11.32 7.457 1 69.12 86 GLU A N 1
ATOM 633 C CA . GLU A 1 86 ? 6.422 -11.648 8.688 1 69.12 86 GLU A CA 1
ATOM 634 C C . GLU A 1 86 ? 6.031 -13.031 9.203 1 69.12 86 GLU A C 1
ATOM 636 O O . GLU A 1 86 ? 6.859 -13.742 9.766 1 69.12 86 GLU A O 1
ATOM 641 N N . ILE A 1 87 ? 4.93 -13.391 8.844 1 61.09 87 ILE A N 1
ATOM 642 C CA . ILE A 1 87 ? 4.422 -14.633 9.422 1 61.09 87 ILE A CA 1
ATOM 643 C C . ILE A 1 87 ? 5.031 -15.828 8.695 1 61.09 87 ILE A C 1
ATOM 645 O O . ILE A 1 87 ? 5.086 -16.938 9.242 1 61.09 87 ILE A O 1
ATOM 649 N N . GLN A 1 88 ? 5.711 -15.586 7.719 1 71.06 88 GLN A N 1
ATOM 650 C CA . GLN A 1 88 ? 6.129 -16.734 6.922 1 71.06 88 GLN A CA 1
ATOM 651 C C . GLN A 1 88 ? 7.645 -16.922 6.984 1 71.06 88 GLN A C 1
ATOM 653 O O . GLN A 1 88 ? 8.188 -17.828 6.348 1 71.06 88 GLN A O 1
ATOM 658 N N . LEU A 1 89 ? 8.289 -16.031 7.738 1 74.75 89 LEU A N 1
ATOM 659 C CA . LEU A 1 89 ? 9.727 -16.188 7.922 1 74.75 89 LEU A CA 1
ATOM 660 C C . LEU A 1 89 ? 10.031 -16.906 9.227 1 74.75 89 LEU A C 1
ATOM 662 O O . LEU A 1 89 ? 9.789 -16.375 10.312 1 74.75 89 LEU A O 1
ATOM 666 N N . LEU A 1 90 ? 10.492 -18.062 9.102 1 74.25 90 LEU A N 1
ATOM 667 C CA . LEU A 1 90 ? 10.648 -18.922 10.273 1 74.25 90 LEU A CA 1
ATOM 668 C C . LEU A 1 90 ? 12.109 -19 10.695 1 74.25 90 LEU A C 1
ATOM 670 O O . LEU A 1 90 ? 12.414 -19.281 11.859 1 74.25 90 LEU A O 1
ATOM 674 N N . GLY A 1 91 ? 13.055 -18.844 9.766 1 81.56 91 GLY A N 1
ATOM 675 C CA . GLY A 1 91 ? 14.469 -18.875 10.094 1 81.56 91 GLY A CA 1
ATOM 676 C C . GLY A 1 91 ? 14.984 -17.562 10.648 1 81.56 91 GLY A C 1
ATOM 677 O O . GLY A 1 91 ? 14.383 -16.516 10.414 1 81.56 91 GLY A O 1
ATOM 678 N N . SER A 1 92 ? 16.078 -17.688 11.289 1 86.75 92 SER A N 1
ATOM 679 C CA . SER A 1 92 ? 16.656 -16.5 11.906 1 86.75 92 SER A CA 1
ATOM 680 C C . SER A 1 92 ? 17.469 -15.703 10.891 1 86.75 92 SER A C 1
ATOM 682 O O . SER A 1 92 ? 17.641 -14.484 11.039 1 86.75 92 SER A O 1
ATOM 684 N N . THR A 1 93 ? 18 -16.484 9.922 1 91.69 93 THR A N 1
ATOM 685 C CA . THR A 1 93 ? 18.812 -15.828 8.898 1 91.69 93 THR A CA 1
ATOM 686 C C . THR A 1 93 ? 18.25 -16.094 7.508 1 91.69 93 THR A C 1
ATOM 688 O O . THR A 1 93 ? 17.359 -16.953 7.344 1 91.69 93 THR A O 1
ATOM 691 N N . VAL A 1 94 ? 18.734 -15.344 6.562 1 93.12 94 VAL A N 1
ATOM 692 C CA . VAL A 1 94 ? 18.344 -15.547 5.172 1 93.12 94 VAL A CA 1
ATOM 693 C C . VAL A 1 94 ? 18.672 -16.969 4.746 1 93.12 94 VAL A C 1
ATOM 695 O O . VAL A 1 94 ? 17.828 -17.672 4.195 1 93.12 94 VAL A O 1
ATOM 698 N N . LYS A 1 95 ? 19.859 -17.391 5.082 1 92.5 95 LYS A N 1
ATOM 699 C CA . LYS A 1 95 ? 20.312 -18.75 4.766 1 92.5 95 LYS A CA 1
ATOM 700 C C . LYS A 1 95 ? 19.391 -19.797 5.395 1 92.5 95 LYS A C 1
ATOM 702 O O . LYS A 1 95 ? 18.938 -20.719 4.715 1 92.5 95 LYS A O 1
ATOM 707 N N . GLU A 1 96 ? 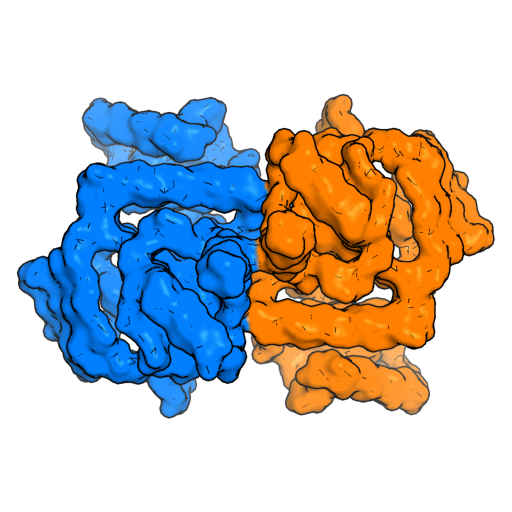19.078 -19.656 6.598 1 90.94 96 GLU A N 1
ATOM 708 C CA . GLU A 1 96 ? 18.266 -20.625 7.324 1 90.94 96 GLU A CA 1
ATOM 709 C C . GLU A 1 96 ? 16.859 -20.688 6.75 1 90.94 96 GLU A C 1
ATOM 711 O O . GLU A 1 96 ? 16.266 -21.766 6.668 1 90.94 96 GLU A O 1
ATOM 716 N N . ASN A 1 97 ? 16.375 -19.547 6.387 1 90.5 97 ASN A N 1
ATOM 717 C CA . ASN A 1 97 ? 15.039 -19.531 5.816 1 90.5 97 ASN A CA 1
ATOM 718 C C . ASN A 1 97 ? 14.984 -20.25 4.473 1 90.5 97 ASN A C 1
ATOM 720 O O . ASN A 1 97 ? 14.039 -20.984 4.195 1 90.5 97 ASN A O 1
ATOM 724 N N . LEU A 1 98 ? 15.992 -20.062 3.725 1 91.81 98 LEU A N 1
ATOM 725 C CA . LEU A 1 98 ? 16.031 -20.672 2.402 1 91.81 98 LEU A CA 1
ATOM 726 C C . LEU A 1 98 ? 16.234 -22.188 2.506 1 91.81 98 LEU A C 1
ATOM 728 O O . LEU A 1 98 ? 15.75 -22.938 1.66 1 91.81 98 LEU A O 1
ATOM 732 N N . LEU A 1 99 ? 16.891 -22.562 3.521 1 90.94 99 LEU A N 1
ATOM 733 C CA . LEU A 1 99 ? 17.234 -23.969 3.631 1 90.94 99 LEU A CA 1
ATOM 734 C C . LEU A 1 99 ? 16.344 -24.672 4.66 1 90.94 99 LEU A C 1
ATOM 736 O O . LEU A 1 99 ? 16.594 -25.828 5.02 1 90.94 99 LEU A O 1
ATOM 740 N N . LEU A 1 100 ? 15.367 -23.984 5.062 1 83.25 100 LEU A N 1
ATOM 741 C CA . LEU A 1 100 ? 14.5 -24.422 6.152 1 83.25 100 LEU A CA 1
ATOM 742 C C . LEU A 1 100 ? 13.93 -25.812 5.863 1 83.25 100 LEU A C 1
ATOM 744 O O . LEU A 1 100 ? 13.828 -26.641 6.762 1 83.25 100 LEU A O 1
ATOM 748 N N . PRO A 1 101 ? 13.547 -26.094 4.617 1 77.88 101 PRO A N 1
ATOM 749 C CA . PRO A 1 101 ? 12.914 -27.375 4.324 1 77.88 101 PRO A CA 1
ATOM 750 C C . PRO A 1 101 ? 13.859 -28.562 4.523 1 77.88 101 PRO A C 1
ATOM 752 O O . PRO A 1 101 ? 13.422 -29.703 4.574 1 77.88 101 PRO A O 1
ATOM 755 N N . TRP A 1 102 ? 15.148 -28.234 4.656 1 82.31 102 TRP A N 1
ATOM 756 C CA . TRP A 1 102 ? 16.109 -29.344 4.73 1 82.31 102 TRP A CA 1
ATOM 757 C C . TRP A 1 102 ? 16.938 -29.25 6.008 1 82.31 102 TRP A C 1
ATOM 759 O O . TRP A 1 102 ? 17.578 -28.234 6.27 1 82.31 102 TRP A O 1
ATOM 769 N N . SER A 1 103 ? 16.859 -30.219 6.805 1 77.81 103 SER A N 1
ATOM 770 C CA . SER A 1 103 ? 17.672 -30.281 8.016 1 77.81 103 SER A CA 1
ATOM 771 C C . SER A 1 103 ? 19.141 -30.438 7.68 1 77.81 103 SER A C 1
ATOM 773 O O . SER A 1 103 ? 20 -29.812 8.312 1 77.81 103 SER A O 1
ATOM 775 N N . ASN A 1 104 ? 19.438 -31.266 6.691 1 80.12 104 ASN A N 1
ATOM 776 C CA . ASN A 1 104 ? 20.797 -31.484 6.18 1 80.12 104 ASN A CA 1
ATOM 777 C C . ASN A 1 104 ? 20.844 -31.312 4.664 1 80.12 104 ASN A C 1
ATOM 779 O O . ASN A 1 104 ? 20.938 -32.312 3.926 1 80.12 104 ASN A O 1
ATOM 783 N N . PRO A 1 105 ? 20.891 -30.125 4.34 1 81.75 105 PRO A N 1
ATOM 784 C CA . PRO A 1 105 ? 20.797 -29.859 2.904 1 81.75 105 PRO A CA 1
ATOM 785 C C . PRO A 1 105 ? 22.031 -30.328 2.137 1 81.75 105 PRO A C 1
ATOM 787 O O . PRO A 1 105 ? 23.156 -30.094 2.568 1 81.75 105 PRO A O 1
ATOM 790 N N . LYS A 1 106 ? 21.688 -31.078 1.125 1 87.31 106 LYS A N 1
ATOM 791 C CA . LYS A 1 106 ? 22.75 -31.422 0.176 1 87.31 106 LYS A CA 1
ATOM 792 C C . LYS A 1 106 ? 23.344 -30.156 -0.462 1 87.31 106 LYS A C 1
ATOM 794 O O . LYS A 1 106 ? 22.734 -29.078 -0.402 1 87.31 106 LYS A O 1
ATOM 799 N N . ASP A 1 107 ? 24.469 -30.281 -0.99 1 89.12 107 ASP A N 1
ATOM 800 C CA . ASP A 1 107 ? 25.188 -29.172 -1.602 1 89.12 107 ASP A CA 1
ATOM 801 C C . ASP A 1 107 ? 24.375 -28.531 -2.729 1 89.12 107 ASP A C 1
ATOM 803 O O . ASP A 1 107 ? 24.406 -27.328 -2.922 1 89.12 107 ASP A O 1
ATOM 807 N N . GLU A 1 108 ? 23.672 -29.344 -3.354 1 88.81 108 GLU A N 1
ATOM 808 C CA . GLU A 1 108 ? 22.844 -28.859 -4.453 1 88.81 108 GLU A CA 1
ATOM 809 C C . GLU A 1 108 ? 21.812 -27.844 -3.955 1 88.81 108 GLU A C 1
ATOM 811 O O . GLU A 1 108 ? 21.547 -26.844 -4.617 1 88.81 108 GLU A O 1
ATOM 816 N N . TYR A 1 109 ? 21.266 -28.094 -2.844 1 90.25 109 TYR A N 1
ATOM 817 C CA . TYR A 1 109 ? 20.266 -27.219 -2.285 1 90.25 109 TYR A CA 1
ATOM 818 C C . TYR A 1 109 ? 20.891 -25.922 -1.776 1 90.25 109 TYR A C 1
ATOM 820 O O . TYR A 1 109 ? 20.297 -24.844 -1.881 1 90.25 109 TYR A O 1
ATOM 828 N N . LYS A 1 110 ? 22.109 -26.062 -1.229 1 92.31 110 LYS A N 1
ATOM 829 C CA . LYS A 1 110 ? 22.828 -24.875 -0.804 1 92.31 110 LYS A CA 1
ATOM 830 C C . LYS A 1 110 ? 23.125 -23.969 -1.991 1 92.31 110 LYS A C 1
ATOM 832 O O . LYS A 1 110 ? 23 -22.734 -1.896 1 92.31 110 LYS A O 1
ATOM 837 N N . GLN A 1 111 ? 23.5 -24.562 -3.016 1 92.69 111 GLN A N 1
ATOM 838 C CA . GLN A 1 111 ? 23.797 -23.812 -4.227 1 92.69 111 GLN A CA 1
ATOM 839 C C . GLN A 1 111 ? 22.531 -23.141 -4.773 1 92.69 111 GLN A C 1
ATOM 841 O O . GLN A 1 111 ? 22.562 -21.969 -5.148 1 92.69 111 GLN A O 1
ATOM 846 N N . LYS A 1 112 ? 21.516 -23.891 -4.836 1 92.19 112 LYS A N 1
ATOM 847 C CA . LYS A 1 112 ? 20.234 -23.344 -5.297 1 92.19 112 LYS A CA 1
ATOM 848 C C . LYS A 1 112 ? 19.797 -22.188 -4.418 1 92.19 112 LYS A C 1
ATOM 850 O O . LYS A 1 112 ? 19.312 -21.172 -4.922 1 92.19 112 LYS A O 1
ATOM 855 N N . ALA A 1 113 ? 19.906 -22.406 -3.17 1 93.5 113 ALA A N 1
ATOM 856 C CA . ALA A 1 113 ? 19.547 -21.359 -2.213 1 93.5 113 ALA A CA 1
ATOM 857 C C . ALA A 1 113 ? 20.328 -20.078 -2.477 1 93.5 113 ALA A C 1
ATOM 859 O O . ALA A 1 113 ? 19.766 -18.984 -2.502 1 93.5 113 ALA A O 1
ATOM 860 N N . TYR A 1 114 ? 21.547 -20.266 -2.705 1 93.62 114 TYR A N 1
ATOM 861 C CA . TYR A 1 114 ? 22.391 -19.094 -2.951 1 93.62 114 TYR A CA 1
ATOM 862 C C . TYR A 1 114 ? 22.031 -18.422 -4.273 1 93.62 114 TYR A C 1
ATOM 864 O O . TYR A 1 114 ? 22.031 -17.203 -4.383 1 93.62 114 TYR A O 1
ATOM 872 N N . GLU A 1 115 ? 21.766 -19.203 -5.254 1 93.5 115 GLU A N 1
ATOM 873 C CA . GLU A 1 115 ? 21.344 -18.688 -6.551 1 93.5 115 GLU A CA 1
ATOM 874 C C . GLU A 1 115 ? 20.062 -17.875 -6.418 1 93.5 115 GLU A C 1
ATOM 876 O O . GLU A 1 115 ? 19.938 -16.797 -7.012 1 93.5 115 GLU A O 1
ATOM 881 N N . LEU A 1 116 ? 19.172 -18.406 -5.707 1 92.94 116 LEU A N 1
ATOM 882 C CA . LEU A 1 116 ? 17.922 -17.688 -5.484 1 92.94 116 LEU A CA 1
ATOM 883 C C . LEU A 1 116 ? 18.156 -16.406 -4.707 1 92.94 116 LEU A C 1
ATOM 885 O O . LEU A 1 116 ? 17.578 -15.359 -5.031 1 92.94 116 LEU A O 1
ATOM 889 N N . ALA A 1 117 ? 19 -16.531 -3.688 1 93.81 117 ALA A N 1
ATOM 890 C CA . ALA A 1 117 ? 19.344 -15.328 -2.941 1 93.81 117 ALA A CA 1
ATOM 891 C C . ALA A 1 117 ? 19.938 -14.258 -3.867 1 93.81 117 ALA A C 1
ATOM 893 O O . ALA A 1 117 ? 19.609 -13.078 -3.744 1 93.81 117 ALA A O 1
ATOM 894 N N . SER A 1 118 ? 20.703 -14.672 -4.754 1 93.69 118 SER A N 1
ATOM 895 C CA . SER A 1 118 ? 21.312 -13.758 -5.715 1 93.69 118 SER A CA 1
ATOM 896 C C . SER A 1 118 ? 20.281 -13.172 -6.664 1 93.69 118 SER A C 1
ATOM 898 O O . SER A 1 118 ? 20.281 -11.977 -6.941 1 93.69 118 SER A O 1
ATOM 900 N N . LEU A 1 119 ? 19.422 -14 -7.137 1 91.06 119 LEU A N 1
ATOM 901 C CA . LEU A 1 119 ? 18.359 -13.555 -8.031 1 91.06 119 LEU A CA 1
ATOM 902 C C . LEU A 1 119 ? 17.516 -12.453 -7.375 1 91.06 119 LEU A C 1
ATOM 904 O O . LEU A 1 119 ? 17.109 -11.508 -8.047 1 91.06 119 LEU A O 1
ATOM 908 N N . PHE A 1 120 ? 17.344 -12.602 -6.086 1 92.88 120 PHE A N 1
ATOM 909 C CA . PHE A 1 120 ? 16.5 -11.664 -5.355 1 92.88 120 PHE A CA 1
ATOM 910 C C . PHE A 1 120 ? 17.344 -10.57 -4.711 1 92.88 120 PHE A C 1
ATOM 912 O O . PHE A 1 120 ? 16.844 -9.805 -3.879 1 92.88 120 PHE A O 1
ATOM 919 N N . ALA A 1 121 ? 18.609 -10.492 -5.004 1 91.75 121 ALA A N 1
ATOM 920 C CA . ALA A 1 121 ? 19.547 -9.492 -4.496 1 91.75 121 ALA A CA 1
ATOM 921 C C . ALA A 1 121 ? 19.641 -9.562 -2.973 1 91.75 121 ALA A C 1
ATOM 923 O O . ALA A 1 121 ? 19.625 -8.523 -2.299 1 91.75 121 ALA A O 1
ATOM 924 N N . LEU A 1 122 ? 19.688 -10.758 -2.492 1 93.94 122 LEU A N 1
ATOM 925 C CA . LEU A 1 122 ? 19.766 -10.953 -1.048 1 93.94 122 LEU A CA 1
ATOM 926 C C . LEU A 1 122 ? 21.094 -11.602 -0.656 1 93.94 122 LEU A C 1
ATOM 928 O O . LEU A 1 122 ? 21.297 -11.945 0.509 1 93.94 122 LEU A O 1
ATOM 932 N N . GLU A 1 123 ? 21.953 -11.781 -1.627 1 93.38 123 GLU A N 1
ATOM 933 C CA . GLU A 1 123 ? 23.203 -12.484 -1.381 1 93.38 123 GLU A CA 1
ATOM 934 C C . GLU A 1 123 ? 24.031 -11.773 -0.31 1 93.38 123 GLU A C 1
ATOM 936 O O . GLU A 1 123 ? 24.703 -12.43 0.492 1 93.38 123 GLU A O 1
ATOM 941 N N . LYS A 1 124 ? 24 -10.438 -0.283 1 92.75 124 LYS A N 1
ATOM 942 C CA . LYS A 1 124 ? 24.766 -9.664 0.693 1 92.75 124 LYS A CA 1
ATOM 943 C C . LYS A 1 124 ? 24.219 -9.867 2.104 1 92.75 124 LYS A C 1
ATOM 945 O O . LYS A 1 124 ? 24.891 -9.555 3.086 1 92.75 124 LYS A O 1
ATOM 950 N N . TYR A 1 125 ? 23.062 -10.438 2.184 1 93.19 125 TYR A N 1
ATOM 951 C CA . TYR A 1 125 ? 22.406 -10.641 3.475 1 93.19 125 TYR A CA 1
ATOM 952 C C . TYR A 1 125 ? 22.391 -12.117 3.846 1 93.19 125 TYR A C 1
ATOM 954 O O . TYR A 1 125 ? 21.672 -12.516 4.77 1 93.19 125 TYR A O 1
ATOM 962 N N . TRP A 1 126 ? 23.141 -12.883 3.246 1 93.38 126 TRP A N 1
ATOM 963 C CA . TRP A 1 126 ? 23.125 -14.336 3.342 1 93.38 126 TRP A CA 1
ATOM 964 C C . TRP A 1 126 ? 23.156 -14.789 4.797 1 93.38 126 TRP A C 1
ATOM 966 O O . TRP A 1 126 ? 22.359 -15.641 5.207 1 93.38 126 TRP A O 1
ATOM 976 N N . ASN A 1 127 ? 23.969 -14.18 5.562 1 93.5 127 ASN A N 1
ATOM 977 C CA . ASN A 1 127 ? 24.125 -14.586 6.953 1 93.5 127 ASN A CA 1
ATOM 978 C C . ASN A 1 127 ? 23.453 -13.602 7.91 1 93.5 127 ASN A C 1
ATOM 980 O O . ASN A 1 127 ? 23.609 -13.711 9.125 1 93.5 127 ASN A O 1
ATOM 984 N N . SER A 1 128 ? 22.766 -12.68 7.379 1 92.25 128 SER A N 1
ATOM 985 C CA . SER A 1 128 ? 22.125 -11.656 8.203 1 92.25 128 SER A CA 1
ATOM 986 C C . SER A 1 128 ? 20.828 -12.164 8.812 1 92.25 128 SER A C 1
ATOM 988 O O . SER A 1 128 ? 20.156 -13.016 8.227 1 92.25 128 SER A O 1
ATOM 990 N N . SER A 1 129 ? 20.562 -11.617 9.984 1 92.25 129 SER A N 1
ATOM 991 C CA . SER A 1 129 ? 19.281 -11.883 10.617 1 92.25 129 SER A CA 1
ATOM 992 C C . SER A 1 129 ? 18.125 -11.328 9.789 1 92.25 129 SER A C 1
ATOM 994 O O . SER A 1 129 ? 18.234 -10.234 9.227 1 92.25 129 SER A O 1
ATOM 996 N N . VAL A 1 130 ? 17.031 -12 9.75 1 89.38 130 VAL A N 1
ATOM 997 C CA . VAL A 1 130 ? 15.836 -11.594 9.008 1 89.38 130 VAL A CA 1
ATOM 998 C C . VAL A 1 130 ? 15.289 -10.289 9.586 1 89.38 130 VAL A C 1
ATOM 1000 O O . VAL A 1 130 ? 14.656 -9.508 8.875 1 89.38 130 VAL A O 1
ATOM 1003 N N . HIS A 1 131 ? 15.531 -10.094 10.773 1 86.56 131 HIS A N 1
ATOM 1004 C CA . HIS A 1 131 ? 15.039 -8.898 11.453 1 86.56 131 HIS A CA 1
ATOM 1005 C C . HIS A 1 131 ? 15.68 -7.641 10.875 1 86.56 131 HIS A C 1
ATOM 1007 O O . HIS A 1 131 ? 15.133 -6.543 11.023 1 86.56 131 HIS A O 1
ATOM 1013 N N . HIS A 1 132 ? 16.797 -7.797 10.25 1 87.38 132 HIS A N 1
ATOM 1014 C CA . HIS A 1 132 ? 17.516 -6.656 9.711 1 87.38 132 HIS A CA 1
ATOM 1015 C C . HIS A 1 132 ? 17.062 -6.332 8.289 1 87.38 132 HIS A C 1
ATOM 1017 O O . HIS A 1 132 ? 17.422 -5.297 7.734 1 87.38 132 HIS A O 1
ATOM 1023 N N . LEU A 1 133 ? 16.297 -7.234 7.777 1 88.75 133 LEU A N 1
ATOM 1024 C CA . LEU A 1 133 ? 15.82 -7.031 6.414 1 88.75 133 LEU A CA 1
ATOM 1025 C C . LEU A 1 133 ? 14.672 -6.031 6.383 1 88.75 133 LEU A C 1
ATOM 1027 O O . LEU A 1 133 ? 13.867 -5.98 7.316 1 88.75 133 LEU A O 1
ATOM 1031 N N . SER A 1 134 ? 14.68 -5.211 5.324 1 83.56 134 SER A N 1
ATOM 1032 C CA . SER A 1 134 ? 13.523 -4.355 5.086 1 83.56 134 SER A CA 1
ATOM 1033 C C . SER A 1 134 ? 12.289 -5.176 4.723 1 83.56 134 SER A C 1
ATOM 1035 O O . SER A 1 134 ? 12.391 -6.375 4.457 1 83.56 134 SER A O 1
ATOM 1037 N N . HIS A 1 135 ? 11.141 -4.547 4.742 1 83 135 HIS A N 1
ATOM 1038 C CA . HIS A 1 135 ? 9.898 -5.207 4.363 1 83 135 HIS A CA 1
ATOM 1039 C C . HIS A 1 135 ? 9.984 -5.781 2.953 1 83 135 HIS A C 1
ATOM 1041 O O . HIS A 1 135 ? 9.57 -6.918 2.715 1 83 135 HIS A O 1
ATOM 1047 N N . GLY A 1 136 ? 10.516 -5.012 2.061 1 86.69 136 GLY A N 1
ATOM 1048 C CA . GLY A 1 136 ? 10.672 -5.48 0.693 1 86.69 136 GLY A CA 1
ATOM 1049 C C . GLY A 1 136 ? 11.625 -6.656 0.569 1 86.69 136 GLY A C 1
ATOM 1050 O O . GLY A 1 136 ? 11.383 -7.578 -0.217 1 86.69 136 GLY A O 1
ATOM 1051 N N . GLN A 1 137 ? 12.609 -6.629 1.353 1 88.56 137 GLN A N 1
ATOM 1052 C CA . GLN A 1 137 ? 13.57 -7.73 1.353 1 88.56 137 GLN A CA 1
ATOM 1053 C C . GLN A 1 137 ? 12.953 -8.992 1.945 1 88.56 137 GLN A C 1
ATOM 1055 O O . GLN A 1 137 ? 13.203 -10.102 1.454 1 88.56 137 GLN A O 1
ATOM 1060 N N . LYS A 1 138 ? 12.211 -8.789 2.955 1 89.81 138 LYS A N 1
ATOM 1061 C CA . LYS A 1 138 ? 11.516 -9.93 3.551 1 89.81 138 LYS A CA 1
ATOM 1062 C C . LYS A 1 138 ? 10.547 -10.562 2.555 1 89.81 138 LYS A C 1
ATOM 1064 O O . LYS A 1 138 ? 10.445 -11.789 2.48 1 89.81 138 LYS A O 1
ATOM 1069 N N . GLN A 1 139 ? 9.852 -9.719 1.849 1 89.75 139 GLN A N 1
ATOM 1070 C CA . GLN A 1 139 ? 8.953 -10.211 0.813 1 89.75 139 GLN A CA 1
ATOM 1071 C C . GLN A 1 139 ? 9.711 -11.047 -0.217 1 89.75 139 GLN A C 1
ATOM 1073 O O . GLN A 1 139 ? 9.258 -12.133 -0.593 1 89.75 139 GLN A O 1
ATOM 1078 N N . LYS A 1 140 ? 10.805 -10.555 -0.624 1 90.88 140 LYS A N 1
ATOM 1079 C CA . LYS A 1 140 ? 11.641 -11.266 -1.593 1 90.88 140 LYS A CA 1
ATOM 1080 C C . LYS A 1 140 ? 12.133 -12.594 -1.027 1 90.88 140 LYS A C 1
ATOM 1082 O O . LYS A 1 140 ? 12.133 -13.609 -1.722 1 90.88 140 LYS A O 1
ATOM 1087 N N . LEU A 1 141 ? 12.523 -12.539 0.183 1 92.31 141 LEU A N 1
ATOM 1088 C CA . LEU A 1 141 ? 12.992 -13.75 0.845 1 92.31 141 LEU A CA 1
ATOM 1089 C C . LEU A 1 141 ? 11.891 -14.805 0.913 1 92.31 141 LEU A C 1
ATOM 1091 O O . LEU A 1 141 ? 12.141 -15.984 0.678 1 92.31 141 LEU A O 1
ATOM 1095 N N . ASN A 1 142 ? 10.719 -14.367 1.222 1 91.94 142 ASN A N 1
ATOM 1096 C CA . ASN A 1 142 ? 9.586 -15.281 1.275 1 91.94 142 ASN A CA 1
ATOM 1097 C C . ASN A 1 142 ? 9.344 -15.953 -0.072 1 91.94 142 ASN A C 1
ATOM 1099 O O . ASN A 1 142 ? 9.148 -17.172 -0.136 1 91.94 142 ASN A O 1
ATOM 1103 N N . ILE A 1 143 ? 9.391 -15.195 -1.067 1 92.69 143 ILE A N 1
ATOM 1104 C CA . ILE A 1 143 ? 9.18 -15.734 -2.406 1 92.69 143 ILE A CA 1
ATOM 1105 C C . ILE A 1 143 ? 10.305 -16.703 -2.752 1 92.69 143 ILE A C 1
ATOM 1107 O O . ILE A 1 143 ? 10.047 -17.812 -3.248 1 92.69 143 ILE A O 1
ATOM 1111 N N . ALA A 1 144 ? 11.508 -16.297 -2.459 1 92.56 144 ALA A N 1
ATOM 1112 C CA . ALA A 1 144 ? 12.656 -17.156 -2.715 1 92.56 144 ALA A CA 1
ATOM 1113 C C . ALA A 1 144 ? 12.531 -18.484 -1.974 1 92.56 144 ALA A C 1
ATOM 1115 O O . ALA A 1 144 ? 12.789 -19.547 -2.541 1 92.56 144 ALA A O 1
ATOM 1116 N N . SER A 1 145 ? 12.141 -18.375 -0.767 1 91.69 145 SER A N 1
ATOM 1117 C CA . SER A 1 145 ? 11.977 -19.578 0.045 1 91.69 145 SER A CA 1
ATOM 1118 C C . SER A 1 145 ? 10.93 -20.5 -0.556 1 91.69 145 SER A C 1
ATOM 1120 O O . SER A 1 145 ? 11.117 -21.719 -0.582 1 91.69 145 SER A O 1
ATOM 1122 N N . ALA A 1 146 ? 9.906 -19.906 -1.014 1 90.81 146 ALA A N 1
ATOM 1123 C CA . ALA A 1 146 ? 8.844 -20.688 -1.634 1 90.81 146 ALA A CA 1
ATOM 1124 C C . ALA A 1 146 ? 9.336 -21.391 -2.898 1 90.81 146 ALA A C 1
ATOM 1126 O O . ALA A 1 146 ? 8.922 -22.5 -3.203 1 90.81 146 ALA A O 1
ATOM 1127 N N . LEU A 1 147 ? 10.234 -20.781 -3.557 1 93.62 147 LEU A N 1
ATOM 1128 C CA . LEU A 1 147 ? 10.727 -21.281 -4.836 1 93.62 147 LEU A CA 1
ATOM 1129 C C . LEU A 1 147 ? 11.703 -22.438 -4.629 1 93.62 147 LEU A C 1
ATOM 1131 O O . LEU A 1 147 ? 11.984 -23.203 -5.566 1 93.62 147 LEU A O 1
ATOM 1135 N N . MET A 1 148 ? 12.195 -22.531 -3.432 1 92 148 MET A N 1
ATOM 1136 C CA . MET A 1 148 ? 13.125 -23.609 -3.123 1 92 148 MET A CA 1
ATOM 1137 C C . MET A 1 148 ? 12.469 -24.969 -3.34 1 92 148 MET A C 1
ATOM 1139 O O . MET A 1 148 ? 13.141 -25.938 -3.689 1 92 148 MET A O 1
ATOM 1143 N N . LEU A 1 149 ? 11.227 -25.016 -3.281 1 90.06 149 LEU A N 1
ATOM 1144 C CA . LEU A 1 149 ? 10.508 -26.281 -3.387 1 90.06 149 LEU A CA 1
ATOM 1145 C C . LEU A 1 149 ? 10.047 -26.516 -4.82 1 90.06 149 LEU A C 1
ATOM 1147 O O . LEU A 1 149 ? 9.352 -27.5 -5.098 1 90.06 149 LEU A O 1
ATOM 1151 N N . LYS A 1 150 ? 10.344 -25.656 -5.656 1 91.44 150 LYS A N 1
ATOM 1152 C CA . LYS A 1 150 ? 10.086 -25.781 -7.09 1 91.44 150 LYS A CA 1
ATOM 1153 C C . LYS A 1 150 ? 8.602 -26 -7.359 1 91.44 150 LYS A C 1
ATOM 1155 O O . LYS A 1 150 ? 8.219 -26.969 -8.008 1 91.44 150 LYS A O 1
ATOM 1160 N N . PRO A 1 151 ? 7.797 -25.125 -6.961 1 94.69 151 PRO A N 1
ATOM 1161 C CA . PRO A 1 151 ? 6.363 -25.234 -7.234 1 94.69 151 PRO A CA 1
ATOM 1162 C C . PRO A 1 151 ? 6.031 -25.125 -8.719 1 94.69 151 PRO A C 1
ATOM 1164 O O . PRO A 1 151 ? 6.816 -24.578 -9.492 1 94.69 151 PRO A O 1
ATOM 1167 N N . ASP A 1 152 ? 4.863 -25.734 -9.086 1 95.44 152 ASP A N 1
ATOM 1168 C CA . ASP A 1 152 ? 4.359 -25.594 -10.453 1 95.44 152 ASP A CA 1
ATOM 1169 C C . ASP A 1 152 ? 3.566 -24.297 -10.609 1 95.44 152 ASP A C 1
ATOM 1171 O O . ASP A 1 152 ? 3.432 -23.781 -11.719 1 95.44 152 ASP A O 1
ATOM 1175 N N . LEU A 1 153 ? 3.08 -23.859 -9.492 1 97.56 153 LEU A N 1
ATOM 1176 C CA . LEU A 1 153 ? 2.23 -22.672 -9.469 1 97.56 153 LEU A CA 1
ATOM 1177 C C . LEU A 1 153 ? 2.582 -21.766 -8.289 1 97.56 153 LEU A C 1
ATOM 1179 O O . LEU A 1 153 ? 2.611 -22.219 -7.145 1 97.56 153 LEU A O 1
ATOM 1183 N N . LEU A 1 154 ? 2.949 -20.531 -8.594 1 97.31 154 LEU A N 1
ATOM 1184 C CA . LEU A 1 154 ? 3.244 -19.531 -7.57 1 97.31 154 LEU A CA 1
ATOM 1185 C C . LEU A 1 154 ? 2.064 -18.578 -7.383 1 97.31 154 LEU A C 1
ATOM 1187 O O . LEU A 1 154 ? 1.629 -17.922 -8.336 1 97.31 154 LEU A O 1
ATOM 1191 N N . LEU A 1 155 ? 1.495 -18.578 -6.188 1 97.62 155 LEU A N 1
ATOM 1192 C CA . LEU A 1 155 ? 0.37 -17.719 -5.816 1 97.62 155 LEU A CA 1
ATOM 1193 C C . LEU A 1 155 ? 0.807 -16.641 -4.832 1 97.62 155 LEU A C 1
ATOM 1195 O O . LEU A 1 155 ? 1.313 -16.953 -3.75 1 97.62 155 LEU A O 1
ATOM 1199 N N . LEU A 1 156 ? 0.649 -15.406 -5.234 1 96.62 156 LEU A N 1
ATOM 1200 C CA . LEU A 1 156 ? 1.055 -14.305 -4.375 1 96.62 156 LEU A CA 1
ATOM 1201 C C . LEU A 1 156 ? -0.129 -13.391 -4.07 1 96.62 156 LEU A C 1
ATOM 1203 O O . LEU A 1 156 ? -0.799 -12.906 -4.984 1 96.62 156 LEU A O 1
ATOM 1207 N N . ASP A 1 157 ? -0.362 -13.18 -2.854 1 95.5 157 ASP A N 1
ATOM 1208 C CA . ASP A 1 157 ? -1.445 -12.297 -2.432 1 95.5 157 ASP A CA 1
ATOM 1209 C C . ASP A 1 157 ? -0.921 -10.898 -2.111 1 95.5 157 ASP A C 1
ATOM 1211 O O . ASP A 1 157 ? -0.369 -10.664 -1.033 1 95.5 157 ASP A O 1
ATOM 1215 N N . GLU A 1 158 ? -1.104 -9.969 -3.008 1 93.94 158 GLU A N 1
ATOM 1216 C CA . GLU A 1 158 ? -0.743 -8.562 -2.885 1 93.94 158 GLU A CA 1
ATOM 1217 C C . GLU A 1 158 ? 0.731 -8.398 -2.523 1 93.94 158 GLU A C 1
ATOM 1219 O O . GLU A 1 158 ? 1.067 -7.703 -1.562 1 93.94 158 GLU A O 1
ATOM 1224 N N . PRO A 1 159 ? 1.576 -8.891 -3.355 1 93 159 PRO A N 1
ATOM 1225 C CA . PRO A 1 159 ? 3.006 -8.898 -3.033 1 93 159 PRO A CA 1
ATOM 1226 C C . PRO A 1 159 ? 3.623 -7.5 -3.086 1 93 159 PRO A C 1
ATOM 1228 O O . PRO A 1 159 ? 4.734 -7.293 -2.59 1 93 159 PRO A O 1
ATOM 1231 N N . TYR A 1 160 ? 2.924 -6.594 -3.656 1 91.38 160 TYR A N 1
ATOM 1232 C CA . TYR A 1 160 ? 3.482 -5.258 -3.838 1 91.38 160 TYR A CA 1
ATOM 1233 C C . TYR A 1 160 ? 3.105 -4.348 -2.674 1 91.38 160 TYR A C 1
ATOM 1235 O O . TYR A 1 160 ? 3.545 -3.197 -2.611 1 91.38 160 TYR A O 1
ATOM 1243 N N . SER A 1 161 ? 2.309 -4.852 -1.828 1 86.56 161 SER A N 1
ATOM 1244 C CA . SER A 1 161 ? 1.841 -4.027 -0.718 1 86.56 161 SER A CA 1
ATOM 1245 C C . SER A 1 161 ? 3.01 -3.449 0.073 1 86.56 161 SER A C 1
ATOM 1247 O O . SER A 1 161 ? 3.918 -4.18 0.472 1 86.56 161 SER A O 1
ATOM 1249 N N . GLY A 1 162 ? 2.969 -2.111 0.222 1 82.5 162 GLY A N 1
ATOM 1250 C CA . GLY A 1 162 ? 3.967 -1.447 1.045 1 82.5 162 GLY A CA 1
ATOM 1251 C C . GLY A 1 162 ? 5.262 -1.169 0.304 1 82.5 162 GLY A C 1
ATOM 1252 O O . GLY A 1 162 ? 6.18 -0.56 0.856 1 82.5 162 GLY A O 1
ATOM 1253 N N . LEU A 1 163 ? 5.328 -1.618 -0.911 1 88.56 163 LEU A N 1
ATOM 1254 C CA . LEU A 1 163 ? 6.551 -1.416 -1.683 1 88.56 163 LEU A CA 1
ATOM 1255 C C . LEU A 1 163 ? 6.543 -0.05 -2.361 1 88.56 163 LEU A C 1
ATOM 1257 O O . LEU A 1 163 ? 5.512 0.393 -2.865 1 88.56 163 LEU A O 1
ATOM 1261 N N . ASP A 1 164 ? 7.738 0.561 -2.314 1 90.44 164 ASP A N 1
ATOM 1262 C CA . ASP A 1 164 ? 7.895 1.782 -3.098 1 90.44 164 ASP A CA 1
ATOM 1263 C C . ASP A 1 164 ? 8.164 1.462 -4.566 1 90.44 164 ASP A C 1
ATOM 1265 O O . ASP A 1 164 ? 8.148 0.296 -4.969 1 90.44 164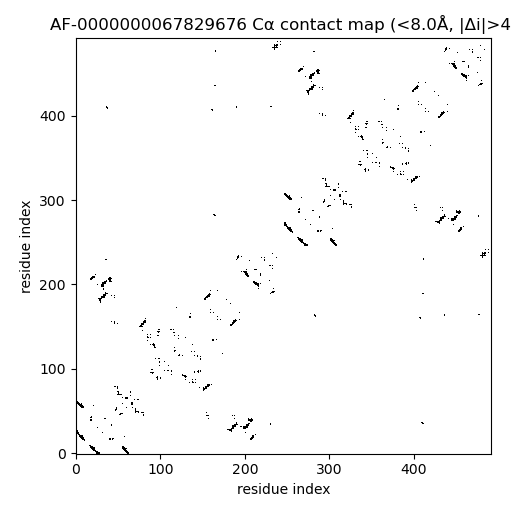 ASP A O 1
ATOM 1269 N N . TYR A 1 165 ? 8.344 2.498 -5.344 1 90.06 165 TYR A N 1
ATOM 1270 C CA . TYR A 1 165 ? 8.438 2.338 -6.789 1 90.06 165 TYR A CA 1
ATOM 1271 C C . TYR A 1 165 ? 9.656 1.504 -7.168 1 90.06 165 TYR A C 1
ATOM 1273 O O . TYR A 1 165 ? 9.539 0.526 -7.91 1 90.06 165 TYR A O 1
ATOM 1281 N N . PRO A 1 166 ? 10.859 1.785 -6.613 1 89.94 166 PRO A N 1
ATOM 1282 C CA . PRO A 1 166 ? 12.016 0.957 -6.953 1 89.94 166 PRO A CA 1
ATOM 1283 C C . PRO A 1 166 ? 11.82 -0.512 -6.578 1 89.94 166 PRO A C 1
ATOM 1285 O O . PRO A 1 166 ? 12.18 -1.401 -7.355 1 89.94 166 PRO A O 1
ATOM 1288 N N . ALA A 1 167 ? 11.281 -0.729 -5.438 1 89.88 167 ALA A N 1
ATOM 1289 C CA . ALA A 1 167 ? 11.039 -2.096 -4.984 1 89.88 167 ALA A CA 1
ATOM 1290 C C . ALA A 1 167 ? 10.023 -2.799 -5.875 1 89.88 167 ALA A C 1
ATOM 1292 O O . ALA A 1 167 ? 10.156 -3.992 -6.156 1 89.88 167 ALA A O 1
ATOM 1293 N N . THR A 1 168 ? 9.039 -2.088 -6.25 1 91.69 168 THR A N 1
ATOM 1294 C CA . THR A 1 168 ? 8.031 -2.625 -7.16 1 91.69 168 THR A CA 1
ATOM 1295 C C . THR A 1 168 ? 8.672 -3.066 -8.477 1 91.69 168 THR A C 1
ATOM 1297 O O . THR A 1 168 ? 8.406 -4.168 -8.961 1 91.69 168 THR A O 1
ATOM 1300 N N . LEU A 1 169 ? 9.477 -2.234 -9.023 1 90.88 169 LEU A N 1
ATOM 1301 C CA . LEU A 1 169 ? 10.156 -2.547 -10.281 1 90.88 169 LEU A CA 1
ATOM 1302 C C . LEU A 1 169 ? 11.039 -3.779 -10.133 1 90.88 169 LEU A C 1
ATOM 1304 O O . LEU A 1 169 ? 11.07 -4.641 -11.016 1 90.88 169 LEU A O 1
ATOM 1308 N N . GLN A 1 170 ? 11.688 -3.826 -9.07 1 90.56 170 GLN A N 1
ATOM 1309 C CA . GLN A 1 170 ? 12.578 -4.957 -8.812 1 90.56 170 GLN A CA 1
ATOM 1310 C C . GLN A 1 170 ? 11.789 -6.262 -8.727 1 90.56 170 GLN A C 1
ATOM 1312 O O . GLN A 1 170 ? 12.172 -7.266 -9.336 1 90.56 170 GLN A O 1
ATOM 1317 N N . LEU A 1 171 ? 10.773 -6.254 -7.977 1 93.12 171 LEU A N 1
ATOM 1318 C CA . LEU A 1 171 ? 9.953 -7.453 -7.836 1 93.12 171 LEU A CA 1
ATOM 1319 C C . LEU A 1 171 ? 9.359 -7.863 -9.18 1 93.12 171 LEU A C 1
ATOM 1321 O O . LEU A 1 171 ? 9.336 -9.047 -9.516 1 93.12 171 LEU A O 1
ATOM 1325 N N . SER A 1 172 ? 8.898 -6.91 -9.93 1 93.94 172 SER A N 1
ATOM 1326 C CA . SER A 1 172 ? 8.336 -7.195 -11.242 1 93.94 172 SER A CA 1
ATOM 1327 C C . SER A 1 172 ? 9.359 -7.867 -12.148 1 93.94 172 SER A C 1
ATOM 1329 O O . SER A 1 172 ? 9.023 -8.805 -12.883 1 93.94 172 SER A O 1
ATOM 1331 N N . LYS A 1 173 ? 10.531 -7.375 -12.07 1 93.62 173 LYS A N 1
ATOM 1332 C CA . LYS A 1 173 ? 11.602 -7.969 -12.867 1 93.62 173 LYS A CA 1
ATOM 1333 C C . LYS A 1 173 ? 11.828 -9.43 -12.484 1 93.62 173 LYS A C 1
ATOM 1335 O O . LYS A 1 173 ? 11.984 -10.289 -13.352 1 93.62 173 LYS A O 1
ATOM 1340 N N . ILE A 1 174 ? 11.828 -9.641 -11.25 1 93.56 174 ILE A N 1
ATOM 1341 C CA . ILE A 1 174 ? 12.016 -11 -10.742 1 93.56 174 ILE A CA 1
ATOM 1342 C C . ILE A 1 174 ? 10.875 -11.891 -11.219 1 93.56 174 ILE A C 1
ATOM 1344 O O . ILE A 1 174 ? 11.102 -12.992 -11.727 1 93.56 174 ILE A O 1
ATOM 1348 N N . LEU A 1 175 ? 9.695 -11.43 -11.094 1 95.44 175 LEU A N 1
ATOM 1349 C CA . LEU A 1 175 ? 8.516 -12.195 -11.508 1 95.44 175 LEU A CA 1
ATOM 1350 C C . LEU A 1 175 ? 8.547 -12.469 -13.008 1 95.44 175 LEU A C 1
ATOM 1352 O O . LEU A 1 175 ? 8.125 -13.539 -13.453 1 95.44 175 LEU A O 1
ATOM 1356 N N . GLN A 1 176 ? 9 -11.516 -13.734 1 94.81 176 GLN A N 1
ATOM 1357 C CA . GLN A 1 176 ? 9.141 -11.695 -15.172 1 94.81 176 GLN A CA 1
ATOM 1358 C C . GLN A 1 176 ? 10.141 -12.805 -15.492 1 94.81 176 GLN A C 1
ATOM 1360 O O . GLN A 1 176 ? 9.875 -13.664 -16.344 1 94.81 176 GLN A O 1
ATOM 1365 N N . GLN A 1 177 ? 11.219 -12.773 -14.828 1 93.69 177 GLN A N 1
ATOM 1366 C CA . GLN A 1 177 ? 12.25 -13.789 -15.031 1 93.69 177 GLN A CA 1
ATOM 1367 C C . GLN A 1 177 ? 11.727 -15.18 -14.688 1 93.69 177 GLN A C 1
ATOM 1369 O O . GLN A 1 177 ? 12.016 -16.141 -15.398 1 93.69 177 GLN A O 1
ATOM 1374 N N . LEU A 1 178 ? 11.023 -15.273 -13.656 1 94.5 178 LEU A N 1
ATOM 1375 C CA . LEU A 1 178 ? 10.438 -16.547 -13.266 1 94.5 178 LEU A CA 1
ATOM 1376 C C . LEU A 1 178 ? 9.492 -17.062 -14.352 1 94.5 178 LEU A C 1
ATOM 1378 O O . LEU A 1 178 ? 9.461 -18.266 -14.633 1 94.5 178 LEU A O 1
ATOM 1382 N N . GLY A 1 179 ? 8.734 -16.172 -14.898 1 94.75 179 GLY A N 1
ATOM 1383 C CA . GLY A 1 179 ? 7.863 -16.531 -16.016 1 94.75 179 GLY A CA 1
ATOM 1384 C C . GLY A 1 179 ? 8.625 -17.031 -17.219 1 94.75 179 GLY A C 1
ATOM 1385 O O . GLY A 1 179 ? 8.195 -17.984 -17.875 1 94.75 179 GLY A O 1
ATOM 1386 N N . GLN A 1 180 ? 9.68 -16.391 -17.5 1 93.44 180 GLN A N 1
ATOM 1387 C CA . GLN A 1 180 ? 10.516 -16.797 -18.625 1 93.44 180 GLN A CA 1
ATOM 1388 C C . GLN A 1 180 ? 11.07 -18.203 -18.422 1 93.44 180 GLN A C 1
ATOM 1390 O O . GLN A 1 180 ? 11.328 -18.922 -19.391 1 93.44 180 GLN A O 1
ATOM 1395 N N . LYS A 1 181 ? 11.164 -18.578 -17.219 1 92.88 181 LYS A N 1
ATOM 1396 C CA . LYS A 1 181 ? 11.648 -19.922 -16.891 1 92.88 181 LYS A CA 1
ATOM 1397 C C . LYS A 1 181 ? 10.5 -20.922 -16.875 1 92.88 181 LYS A C 1
ATOM 1399 O O . LYS A 1 181 ? 10.703 -22.094 -16.531 1 92.88 181 LYS A O 1
ATOM 1404 N N . GLY A 1 182 ? 9.32 -20.453 -17.125 1 94.81 182 GLY A N 1
ATOM 1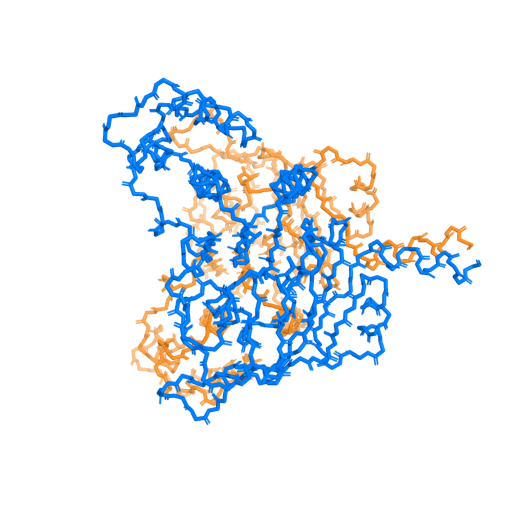405 C CA . GLY A 1 182 ? 8.203 -21.359 -17.344 1 94.81 182 GLY A CA 1
ATOM 1406 C C . GLY A 1 182 ? 7.277 -21.453 -16.141 1 94.81 182 GLY A C 1
ATOM 1407 O O . GLY A 1 182 ? 6.309 -22.219 -16.156 1 94.81 182 GLY A O 1
ATOM 1408 N N . LEU A 1 183 ? 7.523 -20.734 -15.094 1 96.31 183 LEU A N 1
ATOM 1409 C CA . LEU A 1 183 ? 6.699 -20.797 -13.891 1 96.31 183 LEU A CA 1
ATOM 1410 C C . LEU A 1 183 ? 5.375 -20.078 -14.094 1 96.31 183 LEU A C 1
ATOM 1412 O O . LEU A 1 183 ? 5.352 -18.922 -14.531 1 96.31 183 LEU A O 1
ATOM 1416 N N . THR A 1 184 ? 4.297 -20.812 -13.844 1 97.81 184 THR A N 1
ATOM 1417 C CA . THR A 1 184 ? 2.984 -20.172 -13.828 1 97.81 184 THR A CA 1
ATOM 1418 C C . THR A 1 184 ? 2.781 -19.375 -12.547 1 97.81 184 THR A C 1
ATOM 1420 O O . THR A 1 184 ? 3.137 -19.828 -11.461 1 97.81 184 THR A O 1
ATOM 1423 N N . ARG A 1 185 ? 2.299 -18.156 -12.703 1 97.81 185 ARG A N 1
ATOM 1424 C CA . ARG A 1 185 ? 2.123 -17.25 -11.562 1 97.81 185 ARG A CA 1
ATOM 1425 C C . ARG A 1 185 ? 0.718 -16.656 -11.539 1 97.81 185 ARG A C 1
ATOM 1427 O O . ARG A 1 185 ? 0.169 -16.312 -12.586 1 97.81 185 ARG A O 1
ATOM 1434 N N . ILE A 1 186 ? 0.116 -16.594 -10.406 1 98.5 186 ILE A N 1
ATOM 1435 C CA . ILE A 1 186 ? -1.144 -15.891 -10.172 1 98.5 186 ILE A CA 1
ATOM 1436 C C . ILE A 1 186 ? -0.984 -14.914 -9.016 1 98.5 186 ILE A C 1
ATOM 1438 O O . ILE A 1 186 ? -0.642 -15.312 -7.898 1 98.5 186 ILE A O 1
ATOM 1442 N N . ILE A 1 187 ? -1.233 -13.656 -9.32 1 97.88 187 ILE A N 1
ATOM 1443 C CA . ILE A 1 187 ? -0.944 -12.602 -8.359 1 97.88 187 ILE A CA 1
ATOM 1444 C C . ILE A 1 187 ? -2.184 -11.727 -8.156 1 97.88 187 ILE A C 1
ATOM 1446 O O . ILE A 1 187 ? -2.828 -11.32 -9.125 1 97.88 187 ILE A O 1
ATOM 1450 N N . SER A 1 188 ? -2.537 -11.531 -6.918 1 97.31 188 SER A N 1
ATOM 1451 C CA . SER A 1 188 ? -3.641 -10.617 -6.637 1 97.31 188 SER A CA 1
ATOM 1452 C C . SER A 1 188 ? -3.137 -9.195 -6.395 1 97.31 188 SER A C 1
ATOM 1454 O O . SER A 1 188 ? -2.08 -9.008 -5.789 1 97.31 188 SER A O 1
ATOM 1456 N N . VAL A 1 189 ? -3.824 -8.195 -6.934 1 94.69 189 VAL A N 1
ATOM 1457 C CA . VAL A 1 189 ? -3.486 -6.793 -6.723 1 94.69 189 VAL A CA 1
ATOM 1458 C C . VAL A 1 189 ? -4.762 -5.957 -6.66 1 94.69 189 VAL A C 1
ATOM 1460 O O . VAL A 1 189 ? -5.809 -6.375 -7.16 1 94.69 189 VAL A O 1
ATOM 1463 N N . HIS A 1 190 ? -4.645 -4.801 -6.02 1 92.5 190 HIS A N 1
ATOM 1464 C CA . HIS A 1 190 ? -5.738 -3.842 -6.098 1 92.5 190 HIS A CA 1
ATOM 1465 C C . HIS A 1 190 ? -5.402 -2.703 -7.055 1 92.5 190 HIS A C 1
ATOM 1467 O O . HIS A 1 190 ? -6.281 -1.918 -7.426 1 92.5 190 HIS A O 1
ATOM 1473 N N . ASP A 1 191 ? -4.172 -2.672 -7.523 1 89.88 191 ASP A N 1
ATOM 1474 C CA . ASP A 1 191 ? -3.688 -1.652 -8.445 1 89.88 191 ASP A CA 1
ATOM 1475 C C . ASP A 1 191 ? -2.941 -2.285 -9.617 1 89.88 191 ASP A C 1
ATOM 1477 O O . ASP A 1 191 ? -1.831 -2.795 -9.453 1 89.88 191 ASP A O 1
ATOM 1481 N N . LEU A 1 192 ? -3.498 -2.092 -10.75 1 91.81 192 LEU A N 1
ATOM 1482 C CA . LEU A 1 192 ? -2.955 -2.746 -11.938 1 91.81 192 LEU A CA 1
ATOM 1483 C C . LEU A 1 192 ? -1.657 -2.08 -12.383 1 91.81 192 LEU A C 1
ATOM 1485 O O . LEU A 1 192 ? -0.859 -2.684 -13.102 1 91.81 192 LEU A O 1
ATOM 1489 N N . GLU A 1 193 ? -1.473 -0.884 -12.039 1 86.81 193 GLU A N 1
ATOM 1490 C CA . GLU A 1 193 ? -0.296 -0.131 -12.461 1 86.81 193 GLU A CA 1
ATOM 1491 C C . GLU A 1 193 ? 0.991 -0.847 -12.062 1 86.81 193 GLU A C 1
ATOM 1493 O O . GLU A 1 193 ? 2.006 -0.747 -12.758 1 86.81 193 GLU A O 1
ATOM 1498 N N . GLN A 1 194 ? 0.929 -1.604 -11.102 1 87 194 GLN A N 1
ATOM 1499 C CA . GLN A 1 194 ? 2.113 -2.223 -10.516 1 87 194 GLN A CA 1
ATOM 1500 C C . GLN A 1 194 ? 2.564 -3.432 -11.328 1 87 194 GLN A C 1
ATOM 1502 O O . GLN A 1 194 ? 3.725 -3.842 -11.25 1 87 194 GLN A O 1
ATOM 1507 N N . ILE A 1 195 ? 1.629 -4.004 -12.125 1 90.56 195 ILE A N 1
ATOM 1508 C CA . ILE A 1 195 ? 2 -5.324 -12.625 1 90.56 195 ILE A CA 1
ATOM 1509 C C . ILE A 1 195 ? 1.523 -5.48 -14.062 1 90.56 195 ILE A C 1
ATOM 1511 O O . ILE A 1 195 ? 1.849 -6.465 -14.727 1 90.56 195 ILE A O 1
ATOM 1515 N N . ILE A 1 196 ? 0.896 -4.613 -14.602 1 90.38 196 ILE A N 1
ATOM 1516 C CA . ILE A 1 196 ? 0.189 -4.762 -15.867 1 90.38 196 ILE A CA 1
ATOM 1517 C C . ILE A 1 196 ? 1.188 -5.047 -16.984 1 90.38 196 ILE A C 1
ATOM 1519 O O . ILE A 1 196 ? 0.883 -5.785 -17.922 1 90.38 196 ILE A O 1
ATOM 1523 N N . ASP A 1 197 ? 2.363 -4.582 -16.906 1 87.81 197 ASP A N 1
ATOM 1524 C CA . ASP A 1 197 ? 3.357 -4.652 -17.969 1 87.81 197 ASP A CA 1
ATOM 1525 C C . ASP A 1 197 ? 3.816 -6.09 -18.188 1 87.81 197 ASP A C 1
ATOM 1527 O O . ASP A 1 197 ? 4.301 -6.43 -19.281 1 87.81 197 ASP A O 1
ATOM 1531 N N . ILE A 1 198 ? 3.668 -6.875 -17.234 1 93.12 198 ILE A N 1
ATOM 1532 C CA . ILE A 1 198 ? 4.195 -8.227 -17.375 1 93.12 198 ILE A CA 1
ATOM 1533 C C . ILE A 1 198 ? 3.053 -9.234 -17.312 1 93.12 198 ILE A C 1
ATOM 1535 O O . ILE A 1 198 ? 3.279 -10.445 -17.391 1 93.12 198 ILE A O 1
ATOM 1539 N N . THR A 1 199 ? 1.866 -8.789 -17.172 1 95.81 199 THR A N 1
ATOM 1540 C CA . THR A 1 199 ? 0.696 -9.648 -17 1 95.81 199 THR A CA 1
ATOM 1541 C C . THR A 1 199 ? 0.222 -10.172 -18.359 1 95.81 199 THR A C 1
ATOM 1543 O O . THR A 1 199 ? 0.188 -9.43 -19.344 1 95.81 199 THR A O 1
ATOM 1546 N N . THR A 1 200 ? -0.156 -11.43 -18.391 1 96.5 200 THR A N 1
ATOM 1547 C CA . THR A 1 200 ? -0.668 -12.016 -19.625 1 96.5 200 THR A CA 1
ATOM 1548 C C . THR A 1 200 ? -2.193 -12.039 -19.625 1 96.5 200 THR A C 1
ATOM 1550 O O . THR A 1 200 ? -2.824 -11.844 -20.672 1 96.5 200 THR A O 1
ATOM 1553 N N . ASN A 1 201 ? -2.742 -12.336 -18.5 1 97.75 201 ASN A N 1
ATOM 1554 C CA . ASN A 1 201 ? -4.188 -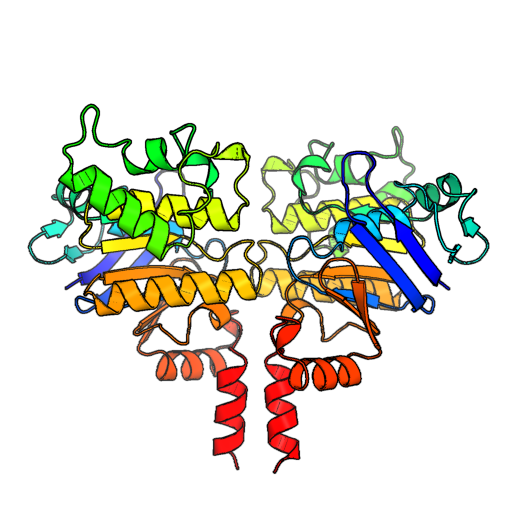12.383 -18.312 1 97.75 201 ASN A CA 1
ATOM 1555 C C . ASN A 1 201 ? -4.605 -11.625 -17.047 1 97.75 201 ASN A C 1
ATOM 1557 O O . ASN A 1 201 ? -3.848 -11.562 -16.078 1 97.75 201 ASN A O 1
ATOM 1561 N N . ILE A 1 202 ? -5.793 -11.102 -17.109 1 98 202 ILE A N 1
ATOM 1562 C CA . ILE A 1 202 ? -6.316 -10.375 -15.953 1 98 202 ILE A CA 1
ATOM 1563 C C . ILE A 1 202 ? -7.73 -10.867 -15.641 1 98 202 ILE A C 1
ATOM 1565 O O . ILE A 1 202 ? -8.547 -11.039 -16.547 1 98 202 ILE A O 1
ATOM 1569 N N . LEU A 1 203 ? -7.957 -11.148 -14.422 1 98.44 203 LEU A N 1
ATOM 1570 C CA . LEU A 1 203 ? -9.273 -11.445 -13.875 1 98.44 203 LEU A CA 1
ATOM 1571 C C . LEU A 1 203 ? -9.734 -10.336 -12.938 1 98.44 203 LEU A C 1
ATOM 1573 O O . LEU A 1 203 ? -9.039 -9.992 -11.984 1 98.44 203 LEU A O 1
ATOM 1577 N N . ILE A 1 204 ? -10.883 -9.766 -13.219 1 98.06 204 ILE A N 1
ATOM 1578 C CA . ILE A 1 204 ? -11.43 -8.727 -12.352 1 98.06 204 ILE A CA 1
ATOM 1579 C C . ILE A 1 204 ? -12.508 -9.312 -11.453 1 98.06 204 ILE A C 1
ATOM 1581 O O . ILE A 1 204 ? -13.469 -9.922 -11.938 1 98.06 204 ILE A O 1
ATOM 1585 N N . LEU A 1 205 ? -12.305 -9.125 -10.219 1 97.44 205 LEU A N 1
ATOM 1586 C CA . LEU A 1 205 ? -13.297 -9.539 -9.234 1 97.44 205 LEU A CA 1
ATOM 1587 C C . LEU A 1 205 ? -13.984 -8.336 -8.609 1 97.44 205 LEU A C 1
ATOM 1589 O O . LEU A 1 205 ? -13.336 -7.336 -8.297 1 97.44 205 LEU A O 1
ATOM 1593 N N . SER A 1 206 ? -15.258 -8.414 -8.516 1 94.94 206 SER A N 1
ATOM 1594 C CA . SER A 1 206 ? -16.062 -7.414 -7.832 1 94.94 206 SER A CA 1
ATOM 1595 C C . SER A 1 206 ? -17.109 -8.078 -6.926 1 94.94 206 SER A C 1
ATOM 1597 O O . SER A 1 206 ? -17.969 -8.812 -7.398 1 94.94 206 SER A O 1
ATOM 1599 N N . GLU A 1 207 ? -16.953 -7.805 -5.633 1 92.19 207 GLU A N 1
ATOM 1600 C CA . GLU A 1 207 ? -17.875 -8.344 -4.633 1 92.19 207 GLU A CA 1
ATOM 1601 C C . GLU A 1 207 ? -18 -9.859 -4.754 1 92.19 207 GLU A C 1
ATOM 1603 O O . GLU A 1 207 ? -19.109 -10.398 -4.785 1 92.19 207 GLU A O 1
ATOM 1608 N N . GLY A 1 208 ? -16.906 -10.445 -4.988 1 94.25 208 GLY A N 1
ATOM 1609 C CA . GLY A 1 208 ? -16.844 -11.898 -5.004 1 94.25 208 GLY A CA 1
ATOM 1610 C C . GLY A 1 208 ? -17.172 -12.492 -6.363 1 94.25 208 GLY A C 1
ATOM 1611 O O . GLY A 1 208 ? -17.094 -13.711 -6.551 1 94.25 208 GLY A O 1
ATOM 1612 N N . LYS A 1 209 ? -17.484 -11.656 -7.301 1 96.25 209 LYS A N 1
ATOM 1613 C CA . LYS A 1 209 ? -17.906 -12.148 -8.617 1 96.25 209 LYS A CA 1
ATOM 1614 C C . LYS A 1 209 ? -16.875 -11.773 -9.68 1 96.25 209 LYS A C 1
ATOM 1616 O O . LYS A 1 209 ? -16.234 -10.719 -9.602 1 96.25 209 LYS A O 1
ATOM 1621 N N . GLN A 1 210 ? -16.75 -12.703 -10.648 1 97.88 210 GLN A N 1
ATOM 1622 C CA . GLN A 1 210 ? -15.961 -12.398 -11.836 1 97.88 210 GLN A CA 1
ATOM 1623 C C . GLN A 1 210 ? -16.719 -11.461 -12.773 1 97.88 210 GLN A C 1
ATOM 1625 O O . GLN A 1 210 ? -17.797 -11.805 -13.266 1 97.88 210 GLN A O 1
ATOM 1630 N N . VAL A 1 211 ? -16.141 -10.344 -13.031 1 97.69 211 VAL A N 1
ATOM 1631 C CA . VAL A 1 211 ? -16.844 -9.414 -13.914 1 97.69 211 VAL A CA 1
ATOM 1632 C C . VAL A 1 211 ? -16.156 -9.375 -15.273 1 97.69 211 VAL A C 1
ATOM 1634 O O . VAL A 1 211 ? -16.734 -8.922 -16.266 1 97.69 211 VAL A O 1
ATOM 1637 N N . PHE A 1 212 ? -14.945 -9.828 -15.32 1 97.81 212 PHE A N 1
ATOM 1638 C CA . PHE A 1 212 ? -14.242 -9.852 -16.594 1 97.81 212 PHE A CA 1
ATOM 1639 C C . PHE A 1 212 ? -13.016 -10.75 -16.531 1 97.81 212 PHE A C 1
ATOM 1641 O O . PHE A 1 212 ? -12.422 -10.914 -15.453 1 97.81 212 PHE A O 1
ATOM 1648 N N . PHE A 1 213 ? -12.672 -11.375 -17.594 1 98.12 213 PHE A N 1
ATOM 1649 C CA . PHE A 1 213 ? -11.438 -12.117 -17.812 1 98.12 213 PHE A CA 1
ATOM 1650 C C . PHE A 1 213 ? -10.93 -11.945 -19.234 1 98.12 213 PHE A C 1
ATOM 1652 O O . PHE A 1 213 ? -11.672 -12.148 -20.188 1 98.12 213 PHE A O 1
ATOM 1659 N N . GLY A 1 214 ? -9.68 -11.547 -19.297 1 97.69 214 GLY A N 1
ATOM 1660 C CA . GLY A 1 214 ? -9.141 -11.367 -20.641 1 97.69 214 GLY A CA 1
ATOM 1661 C C . GLY A 1 214 ? -7.723 -10.828 -20.641 1 97.69 214 GLY A C 1
ATOM 1662 O O . GLY A 1 214 ? -7.031 -10.883 -19.625 1 97.69 214 GLY A O 1
ATOM 1663 N N . SER A 1 215 ? -7.254 -10.438 -21.797 1 96.75 215 SER A N 1
ATOM 1664 C CA . SER A 1 215 ? -5.926 -9.859 -21.953 1 96.75 215 SER A CA 1
ATOM 1665 C C . SER A 1 215 ? -5.852 -8.477 -21.312 1 96.75 215 SER A C 1
ATOM 1667 O O . SER A 1 215 ? -6.879 -7.863 -21.016 1 96.75 215 SER A O 1
ATOM 1669 N N . PRO A 1 216 ? -4.609 -8.047 -21.047 1 94.75 216 PRO A N 1
ATOM 1670 C CA . PRO A 1 216 ? -4.457 -6.699 -20.484 1 94.75 216 PRO A CA 1
ATOM 1671 C C . PRO A 1 216 ? -5.133 -5.629 -21.344 1 94.75 216 PRO A C 1
ATOM 1673 O O . PRO A 1 216 ? -5.863 -4.781 -20.812 1 94.75 216 PRO A O 1
ATOM 1676 N N . LYS A 1 217 ? -4.922 -5.699 -22.594 1 91.81 217 LYS A N 1
ATOM 1677 C CA . LYS A 1 217 ? -5.508 -4.703 -23.484 1 91.81 217 LYS A CA 1
ATOM 1678 C C . LYS A 1 217 ? -7.031 -4.715 -23.406 1 91.81 217 LYS A C 1
ATOM 1680 O O . LYS A 1 217 ? -7.656 -3.664 -23.266 1 91.81 217 LYS A O 1
ATOM 1685 N N . GLU A 1 218 ? -7.613 -5.855 -23.5 1 94.62 218 GLU A N 1
ATOM 1686 C CA . GLU A 1 218 ? -9.062 -5.992 -23.375 1 94.62 218 GLU A CA 1
ATOM 1687 C C . GLU A 1 218 ? -9.562 -5.492 -22.031 1 94.62 218 GLU A C 1
ATOM 1689 O O . GLU A 1 218 ? -10.578 -4.801 -21.953 1 94.62 218 GLU A O 1
ATOM 1694 N N . THR A 1 219 ? -8.836 -5.855 -21.031 1 94.62 219 THR A N 1
ATOM 1695 C CA . THR A 1 219 ? -9.242 -5.516 -19.672 1 94.62 219 THR A CA 1
ATOM 1696 C C . THR A 1 219 ? -9.242 -4.004 -19.469 1 94.62 219 THR A C 1
ATOM 1698 O O . THR A 1 219 ? -10.188 -3.449 -18.906 1 94.62 219 THR A O 1
ATOM 1701 N N . LEU A 1 220 ? -8.211 -3.361 -19.938 1 91.69 220 LEU A N 1
ATOM 1702 C CA . LEU A 1 220 ? -8.117 -1.915 -19.766 1 91.69 220 LEU A CA 1
ATOM 1703 C C . LEU A 1 220 ? -9.25 -1.21 -20.5 1 91.69 220 LEU A C 1
ATOM 1705 O O . LEU A 1 220 ? -9.812 -0.233 -20 1 91.69 220 LEU A O 1
ATOM 1709 N N . HIS A 1 221 ? -9.57 -1.728 -21.641 1 92 221 HIS A N 1
ATOM 1710 C CA . HIS A 1 221 ? -10.711 -1.189 -22.375 1 92 221 HIS A CA 1
ATOM 1711 C C . HIS A 1 221 ? -12.008 -1.365 -21.594 1 92 221 HIS A C 1
ATOM 1713 O O . HIS A 1 221 ? -12.789 -0.423 -21.453 1 92 221 HIS A O 1
ATOM 1719 N N . MET A 1 222 ? -12.164 -2.49 -21.109 1 94.25 222 MET A N 1
ATOM 1720 C CA . MET A 1 222 ? -13.391 -2.783 -20.375 1 94.25 222 MET A CA 1
ATOM 1721 C C . MET A 1 222 ? -13.484 -1.929 -19.109 1 94.25 222 MET A C 1
ATOM 1723 O O . MET A 1 222 ? -14.562 -1.448 -18.766 1 94.25 222 MET A O 1
ATOM 1727 N N . ILE A 1 223 ? -12.375 -1.778 -18.391 1 92.19 223 ILE A N 1
ATOM 1728 C CA . ILE A 1 223 ? -12.352 -0.958 -17.188 1 92.19 223 ILE A CA 1
ATOM 1729 C C . ILE A 1 223 ? -12.781 0.468 -17.516 1 92.19 223 ILE A C 1
ATOM 1731 O O . ILE A 1 223 ? -13.539 1.088 -16.781 1 92.19 223 ILE A O 1
ATOM 1735 N N . SER A 1 224 ? -12.281 0.989 -18.609 1 89.25 224 SER A N 1
ATOM 1736 C CA . SER A 1 224 ? -12.625 2.348 -19.016 1 89.25 224 SER A CA 1
ATOM 1737 C C . SER A 1 224 ? -14.117 2.496 -19.266 1 89.25 224 SER A C 1
ATOM 1739 O O . SER A 1 224 ? -14.688 3.562 -19.031 1 89.25 224 SER A O 1
ATOM 1741 N N . GLU A 1 225 ? -14.758 1.439 -19.625 1 92.94 225 GLU A N 1
ATOM 1742 C CA . GLU A 1 225 ? -16.188 1.455 -19.938 1 92.94 225 GLU A CA 1
ATOM 1743 C C . GLU A 1 225 ? -17.016 1.143 -18.703 1 92.94 225 GLU A C 1
ATOM 1745 O O . GLU A 1 225 ? -18.234 1.311 -18.703 1 92.94 225 GLU A O 1
ATOM 1750 N N . HIS A 1 226 ? -16.344 0.688 -17.703 1 94.44 226 HIS A N 1
ATOM 1751 C CA . HIS A 1 226 ? -17.062 0.265 -16.5 1 94.44 226 HIS A CA 1
ATOM 1752 C C . HIS A 1 226 ? -16.469 0.879 -15.25 1 94.44 226 HIS A C 1
ATOM 1754 O O . HIS A 1 226 ? -15.914 0.166 -14.406 1 94.44 226 HIS A O 1
ATOM 1760 N N . PRO A 1 227 ? -16.672 2.127 -15.07 1 89.94 227 PRO A N 1
ATOM 1761 C CA . PRO A 1 227 ? -16.109 2.814 -13.906 1 89.94 227 PRO A CA 1
ATOM 1762 C C . PRO A 1 227 ? -16.641 2.266 -12.586 1 89.94 227 PRO A C 1
ATOM 1764 O O . PRO A 1 227 ? -16 2.41 -11.547 1 89.94 227 PRO A O 1
ATOM 1767 N N . GLU A 1 228 ? -17.734 1.524 -12.633 1 90.81 228 GLU A N 1
ATOM 1768 C CA . GLU A 1 228 ? -18.359 0.991 -11.43 1 90.81 228 GLU A CA 1
ATOM 1769 C C . GLU A 1 228 ? -17.531 -0.14 -10.828 1 90.81 228 GLU A C 1
ATOM 1771 O O . GLU A 1 228 ? -17.75 -0.536 -9.68 1 90.81 228 GLU A O 1
ATOM 1776 N N . TRP A 1 229 ? -16.562 -0.667 -11.625 1 92 229 TRP A N 1
ATOM 1777 C CA . TRP A 1 229 ? -15.68 -1.706 -11.094 1 92 229 TRP A CA 1
ATOM 1778 C C . TRP A 1 229 ? -14.703 -1.126 -10.086 1 92 229 TRP A C 1
ATOM 1780 O O . TRP A 1 229 ? -14.078 -1.866 -9.32 1 92 229 TRP A O 1
ATOM 1790 N N . ASN A 1 230 ? -14.555 0.156 -10.086 1 90.06 230 ASN A N 1
ATOM 1791 C CA . ASN A 1 230 ? -13.719 0.871 -9.133 1 90.06 230 ASN A CA 1
ATOM 1792 C C . ASN A 1 230 ? -12.258 0.424 -9.219 1 90.06 230 ASN A C 1
ATOM 1794 O O . ASN A 1 230 ? -11.617 0.175 -8.203 1 90.06 230 ASN A O 1
ATOM 1798 N N . ILE A 1 231 ? -11.812 0.222 -10.406 1 91.38 231 ILE A N 1
ATOM 1799 C CA . ILE A 1 231 ? -10.422 -0.1 -10.672 1 91.38 231 ILE A CA 1
ATOM 1800 C C . ILE A 1 231 ? -9.742 1.079 -11.367 1 91.38 231 ILE A C 1
ATOM 1802 O O . ILE A 1 231 ? -10.281 1.642 -12.32 1 91.38 231 ILE A O 1
ATOM 1806 N N . ARG A 1 232 ? -8.633 1.416 -10.898 1 88.06 232 ARG A N 1
ATOM 1807 C CA . ARG A 1 232 ? -7.898 2.543 -11.469 1 88.06 232 ARG A CA 1
ATOM 1808 C C . ARG A 1 232 ? -7.184 2.141 -12.75 1 88.06 232 ARG A C 1
ATOM 1810 O O . ARG A 1 232 ? -6.469 1.135 -12.781 1 88.06 232 ARG A O 1
ATOM 1817 N N . LEU A 1 233 ? -7.34 2.963 -13.75 1 87.06 233 LEU A N 1
ATOM 1818 C CA . LEU A 1 233 ? -6.633 2.727 -15 1 87.06 233 LEU A CA 1
ATOM 1819 C C . LEU A 1 233 ? -5.16 3.096 -14.875 1 87.06 233 LEU A C 1
ATOM 1821 O O . LEU A 1 233 ? -4.82 4.133 -14.297 1 87.06 233 LEU A O 1
ATOM 1825 N N . PRO A 1 234 ? -4.25 2.234 -15.43 1 85.19 234 PRO A N 1
ATOM 1826 C CA . PRO A 1 234 ? -2.814 2.521 -15.406 1 85.19 234 PRO A CA 1
ATOM 1827 C C . PRO A 1 234 ? -2.438 3.734 -16.25 1 85.19 234 PRO A C 1
ATOM 1829 O O . PRO A 1 234 ? -3.078 4 -17.266 1 85.19 234 PRO A O 1
ATOM 1832 N N . SER A 1 235 ? -1.318 4.402 -15.938 1 73.5 235 SER A N 1
ATOM 1833 C CA . SER A 1 235 ? -0.844 5.621 -16.594 1 73.5 235 SER A CA 1
ATOM 1834 C C . SER A 1 235 ? -0.453 5.355 -18.047 1 73.5 235 SER A C 1
ATOM 1836 O O . SER A 1 235 ? -0.79 6.137 -18.938 1 73.5 235 SER A O 1
ATOM 1838 N N . PHE A 1 236 ? 0.292 4.234 -18.297 1 64.06 236 PHE A N 1
ATOM 1839 C CA . PHE A 1 236 ? 0.793 3.943 -19.625 1 64.06 236 PHE A CA 1
ATOM 1840 C C . PHE A 1 236 ? -0.356 3.799 -20.625 1 64.06 236 PHE A C 1
ATOM 1842 O O . PHE A 1 236 ? -0.25 4.23 -21.766 1 64.06 236 PHE A O 1
ATOM 1849 N N . TRP A 1 237 ? -1.376 3.258 -20.219 1 61.38 237 TRP A N 1
ATOM 1850 C CA . TRP A 1 237 ? -2.541 3.018 -21.062 1 61.38 237 TRP A CA 1
ATOM 1851 C C . TRP A 1 237 ? -3.195 4.332 -21.469 1 61.38 237 TRP A C 1
ATOM 1853 O O . TRP A 1 237 ? -3.572 4.508 -22.625 1 61.38 237 TRP A O 1
ATOM 1863 N N . ILE A 1 238 ? -3.125 5.125 -20.578 1 60.34 238 ILE A N 1
ATOM 1864 C CA . ILE A 1 238 ? -3.744 6.418 -20.844 1 60.34 238 ILE A CA 1
ATOM 1865 C C . ILE A 1 238 ? -2.883 7.207 -21.828 1 60.34 238 ILE A C 1
ATOM 1867 O O . ILE A 1 238 ? -3.406 7.871 -22.734 1 60.34 238 ILE A O 1
ATOM 1871 N N . GLN A 1 239 ? -1.555 6.953 -21.734 1 58.16 239 GLN A N 1
ATOM 1872 C CA . GLN A 1 239 ? -0.628 7.613 -22.641 1 58.16 239 GLN A CA 1
ATOM 1873 C C . GLN A 1 239 ? -0.816 7.117 -24.078 1 58.16 239 GLN A C 1
ATOM 1875 O O . GLN A 1 239 ? -0.844 7.914 -25.016 1 58.16 239 GLN A O 1
ATOM 1880 N N . ASN A 1 240 ? -0.872 5.855 -24.203 1 54.94 240 ASN A N 1
ATOM 1881 C CA . ASN A 1 240 ? -0.953 5.238 -25.516 1 54.94 240 ASN A CA 1
ATOM 1882 C C . ASN A 1 240 ? -2.344 5.395 -26.125 1 54.94 240 ASN A C 1
ATOM 1884 O O . ASN A 1 240 ? -2.49 5.441 -27.344 1 54.94 240 ASN A O 1
ATOM 1888 N N . ALA A 1 241 ? -3.293 5.395 -25.297 1 54.22 241 ALA A N 1
ATOM 1889 C CA . ALA A 1 241 ? -4.648 5.582 -25.797 1 54.22 241 ALA A CA 1
ATOM 1890 C C . ALA A 1 241 ? -4.84 6.992 -26.359 1 54.22 241 ALA A C 1
ATOM 1892 O O . ALA A 1 241 ? -5.57 7.188 -27.328 1 54.22 241 ALA A O 1
ATOM 1893 N N . SER A 1 242 ? -4.266 7.934 -25.641 1 46.38 242 SER A N 1
ATOM 1894 C CA . SER A 1 242 ? -4.34 9.305 -26.125 1 46.38 242 SER A CA 1
ATOM 1895 C C . SER A 1 242 ? -3.561 9.461 -27.438 1 46.38 242 SER A C 1
ATOM 1897 O O . SER A 1 242 ? -3.896 10.305 -28.266 1 46.38 242 SER A O 1
ATOM 1899 N N . SER A 1 243 ? -2.482 8.766 -27.609 1 42.94 243 SER A N 1
ATOM 1900 C CA . SER A 1 243 ? -1.779 8.836 -28.891 1 42.94 243 SER A CA 1
ATOM 1901 C C . SER A 1 243 ? -2.613 8.227 -30.016 1 42.94 243 SER A C 1
ATOM 1903 O O . SER A 1 243 ? -2.369 8.5 -31.188 1 42.94 243 SER A O 1
ATOM 1905 N N . GLN A 1 244 ? -3.324 7.152 -29.781 1 35.5 244 GLN A N 1
ATOM 1906 C CA . GLN A 1 244 ? -4.16 6.645 -30.859 1 35.5 244 GLN A CA 1
ATOM 1907 C C . GLN A 1 244 ? -5.309 7.605 -31.156 1 35.5 244 GLN A C 1
ATOM 1909 O O . GLN A 1 244 ? -6.012 7.441 -32.156 1 35.5 244 GLN A O 1
ATOM 1914 N N . ILE A 1 245 ? -5.711 8.281 -30.281 1 28.67 245 ILE A N 1
ATOM 1915 C CA . ILE A 1 245 ? -6.746 9.25 -30.625 1 28.67 245 ILE A CA 1
ATOM 1916 C C . ILE A 1 245 ? -6.137 10.398 -31.438 1 28.67 245 ILE A C 1
ATOM 1918 O O . ILE A 1 245 ? -6.859 11.203 -32.031 1 28.67 245 ILE A O 1
ATOM 1922 N N . ILE A 1 246 ? -4.832 10.523 -31.406 1 25.05 246 ILE A N 1
ATOM 1923 C CA . ILE A 1 246 ? -4.332 11.453 -32.438 1 25.05 246 ILE A CA 1
ATOM 1924 C C . ILE A 1 246 ? -4.164 10.719 -33.75 1 25.05 246 ILE A C 1
ATOM 1926 O O . ILE A 1 246 ? -3.5 9.68 -33.812 1 25.05 246 ILE A O 1
ATOM 1930 N N . MET B 1 1 ? 1.174 29.984 8.164 1 89.44 1 MET B N 1
ATOM 1931 C CA . MET B 1 1 ? 2.334 29.953 7.277 1 89.44 1 MET B CA 1
ATOM 1932 C C . MET B 1 1 ? 3.441 29.094 7.867 1 89.44 1 MET B C 1
ATOM 1934 O O . MET B 1 1 ? 3.697 29.125 9.07 1 89.44 1 MET B O 1
ATOM 1938 N N . ILE B 1 2 ? 4.004 28.234 7.066 1 96.25 2 ILE B N 1
ATOM 1939 C CA . ILE B 1 2 ? 5.09 27.344 7.484 1 96.25 2 ILE B CA 1
ATOM 1940 C C . ILE B 1 2 ? 6.348 27.656 6.68 1 96.25 2 ILE B C 1
ATOM 1942 O O . ILE B 1 2 ? 6.289 27.797 5.457 1 96.25 2 ILE B O 1
ATOM 1946 N N . GLN B 1 3 ? 7.434 27.828 7.445 1 97.62 3 GLN B N 1
ATOM 1947 C CA . GLN B 1 3 ? 8.711 28.094 6.789 1 97.62 3 GLN B CA 1
ATOM 1948 C C . GLN B 1 3 ? 9.828 27.25 7.391 1 97.62 3 GLN B C 1
ATOM 1950 O O . GLN B 1 3 ? 10.055 27.281 8.602 1 97.62 3 GLN B O 1
ATOM 1955 N N . LEU B 1 4 ? 10.414 26.484 6.582 1 97.94 4 LEU B N 1
ATOM 1956 C CA . LEU B 1 4 ? 11.641 25.766 6.949 1 97.94 4 LEU B CA 1
ATOM 1957 C C . LEU B 1 4 ? 12.844 26.344 6.215 1 97.94 4 LEU B C 1
ATOM 1959 O O . LEU B 1 4 ? 12.766 26.641 5.016 1 97.94 4 LEU B O 1
ATOM 1963 N N . ASN B 1 5 ? 13.875 26.594 6.945 1 97.88 5 ASN B N 1
ATOM 1964 C CA . ASN B 1 5 ? 15.125 27.078 6.379 1 97.88 5 ASN B CA 1
ATOM 1965 C C . ASN B 1 5 ? 16.297 26.172 6.754 1 97.88 5 ASN B C 1
ATOM 1967 O O . ASN B 1 5 ? 16.75 26.188 7.898 1 97.88 5 ASN B O 1
ATOM 1971 N N . SER B 1 6 ? 16.797 25.406 5.75 1 97.62 6 SER B N 1
ATOM 1972 C CA . SER B 1 6 ? 17.984 24.562 5.844 1 97.62 6 SER B CA 1
ATOM 1973 C C . SER B 1 6 ? 17.922 23.656 7.062 1 97.62 6 SER B C 1
ATOM 1975 O O . SER B 1 6 ? 18.875 23.578 7.84 1 97.62 6 SER B O 1
ATOM 1977 N N . VAL B 1 7 ? 16.859 23 7.254 1 97.38 7 VAL B N 1
ATOM 1978 C CA . VAL B 1 7 ? 16.656 22.109 8.398 1 97.38 7 VAL B CA 1
ATOM 1979 C C . VAL B 1 7 ? 17.328 20.766 8.141 1 97.38 7 VAL B C 1
ATOM 1981 O O . VAL B 1 7 ? 17.188 20.188 7.066 1 97.38 7 VAL B O 1
ATOM 1984 N N . SER B 1 8 ? 18.078 20.359 9.102 1 96.25 8 SER B N 1
ATOM 1985 C CA . SER B 1 8 ? 18.75 19.062 9.07 1 96.25 8 SER B CA 1
ATOM 1986 C C . SER B 1 8 ? 18.562 18.312 10.391 1 96.25 8 SER B C 1
ATOM 1988 O O . SER B 1 8 ? 18.375 18.938 11.438 1 96.25 8 SER B O 1
ATOM 1990 N N . PHE B 1 9 ? 18.531 17.016 10.328 1 96.19 9 PHE B N 1
ATOM 1991 C CA . PHE B 1 9 ? 18.359 16.203 11.516 1 96.19 9 PHE B CA 1
ATOM 1992 C C . PHE B 1 9 ? 19.047 14.844 11.352 1 96.19 9 PHE B C 1
ATOM 1994 O O . PHE B 1 9 ? 18.969 14.234 10.281 1 96.19 9 PHE B O 1
ATOM 2001 N N . GLN B 1 10 ? 19.672 14.477 12.367 1 93.44 10 GLN B N 1
ATOM 2002 C CA . GLN B 1 10 ? 20.359 13.188 12.438 1 93.44 10 GLN B CA 1
ATOM 2003 C C . GLN B 1 10 ? 19.969 12.43 13.703 1 93.44 10 GLN B C 1
ATOM 2005 O O . GLN B 1 10 ? 20 12.984 14.805 1 93.44 10 GLN B O 1
ATOM 2010 N N . TRP B 1 11 ? 19.578 11.172 13.5 1 91.69 11 TRP B N 1
ATOM 2011 C CA . TRP B 1 11 ? 19.312 10.328 14.664 1 91.69 11 TRP B CA 1
ATOM 2012 C C . TRP B 1 11 ? 20.594 10.023 15.422 1 91.69 11 TRP B C 1
ATOM 2014 O O . TRP B 1 11 ? 21.641 9.758 14.82 1 91.69 11 TRP B O 1
ATOM 2024 N N . PRO B 1 12 ? 20.531 10.039 16.719 1 85.62 12 PRO B N 1
ATOM 2025 C CA . PRO B 1 12 ? 21.734 9.828 17.516 1 85.62 12 PRO B CA 1
ATOM 2026 C C . PRO B 1 12 ? 22.453 8.531 17.156 1 85.62 12 PRO B C 1
ATOM 2028 O O . PRO B 1 12 ? 23.688 8.484 17.141 1 85.62 12 PRO B O 1
ATOM 2031 N N . GLN B 1 13 ? 21.75 7.492 16.812 1 84.94 13 GLN B N 1
ATOM 2032 C CA . GLN B 1 13 ? 22.359 6.184 16.609 1 84.94 13 GLN B CA 1
ATOM 2033 C C . GLN B 1 13 ? 22.75 5.996 15.141 1 84.94 13 GLN B C 1
ATOM 2035 O O . GLN B 1 13 ? 23.312 4.957 14.773 1 84.94 13 GLN B O 1
ATOM 2040 N N . GLU B 1 14 ? 22.547 7.062 14.406 1 83.75 14 GLU B N 1
ATOM 2041 C CA . GLU B 1 14 ? 22.828 6.93 12.984 1 83.75 14 GLU B CA 1
ATOM 2042 C C . GLU B 1 14 ? 24 7.832 12.57 1 83.75 14 GLU B C 1
ATOM 2044 O O . GLU B 1 14 ? 24.266 8.844 13.219 1 83.75 14 GLU B O 1
ATOM 2049 N N . HIS B 1 15 ? 24.672 7.371 11.516 1 84.75 15 HIS B N 1
ATOM 2050 C CA . HIS B 1 15 ? 25.844 8.125 11.078 1 84.75 15 HIS B CA 1
ATOM 2051 C C . HIS B 1 15 ? 25.469 9.133 9.992 1 84.75 15 HIS B C 1
ATOM 2053 O O . HIS B 1 15 ? 26.203 10.102 9.766 1 84.75 15 HIS B O 1
ATOM 2059 N N . THR B 1 16 ? 24.406 8.898 9.383 1 87.81 16 THR B N 1
ATOM 2060 C CA . THR B 1 16 ? 23.984 9.789 8.305 1 87.81 16 THR B CA 1
ATOM 2061 C C . THR B 1 16 ? 22.719 10.531 8.688 1 87.81 16 THR B C 1
ATOM 2063 O O . THR B 1 16 ? 21.859 9.992 9.391 1 87.81 16 THR B O 1
ATOM 2066 N N . PRO B 1 17 ? 22.641 11.812 8.234 1 91.88 17 PRO B N 1
ATOM 2067 C CA . PRO B 1 17 ? 21.422 12.562 8.523 1 91.88 17 PRO B CA 1
ATOM 2068 C C . PRO B 1 17 ? 20.188 11.938 7.898 1 91.88 17 PRO B C 1
ATOM 2070 O O . PRO B 1 17 ? 20.234 11.438 6.773 1 91.88 17 PRO B O 1
ATOM 2073 N N . ALA B 1 18 ? 19.156 11.891 8.688 1 93.44 18 ALA B N 1
ATOM 2074 C CA . ALA B 1 18 ? 17.891 11.398 8.188 1 93.44 18 ALA B CA 1
ATOM 2075 C C . ALA B 1 18 ? 17.25 12.398 7.23 1 93.44 18 ALA B C 1
ATOM 2077 O O . ALA B 1 18 ? 16.609 12 6.25 1 93.44 18 ALA B O 1
ATOM 2078 N N . VAL B 1 19 ? 17.406 13.68 7.547 1 96.12 19 VAL B N 1
ATOM 2079 C CA . VAL B 1 19 ? 17 14.766 6.668 1 96.12 19 VAL B CA 1
ATOM 2080 C C . VAL B 1 19 ? 18.109 15.82 6.605 1 96.12 19 VAL B C 1
ATOM 2082 O O . VAL B 1 19 ? 18.734 16.125 7.617 1 96.12 19 VAL B O 1
ATOM 2085 N N . GLN B 1 20 ? 18.281 16.328 5.371 1 95.44 20 GLN B N 1
ATOM 2086 C CA . GLN B 1 20 ? 19.391 17.266 5.164 1 95.44 20 GLN B CA 1
ATOM 2087 C C . GLN B 1 20 ? 18.938 18.469 4.34 1 95.44 20 GLN B C 1
ATOM 2089 O O . GLN B 1 20 ? 18.453 18.328 3.219 1 95.44 20 GLN B O 1
ATOM 2094 N N . ASP B 1 21 ? 19.141 19.656 4.953 1 96.25 21 ASP B N 1
ATOM 2095 C CA . ASP B 1 21 ? 19.031 20.938 4.266 1 96.25 21 ASP B CA 1
ATOM 2096 C C . ASP B 1 21 ? 17.656 21.094 3.604 1 96.25 21 ASP B C 1
ATOM 2098 O O . ASP B 1 21 ? 17.578 21.359 2.4 1 96.25 21 ASP B O 1
ATOM 2102 N N . ILE B 1 22 ? 16.641 20.891 4.355 1 98.12 22 ILE B N 1
ATOM 2103 C CA . ILE B 1 22 ? 15.289 21.047 3.854 1 98.12 22 ILE B CA 1
ATOM 2104 C C . ILE B 1 22 ? 14.859 22.5 3.938 1 98.12 22 ILE B C 1
ATOM 2106 O O . ILE B 1 22 ? 14.953 23.125 5 1 98.12 22 ILE B O 1
ATOM 2110 N N . THR B 1 23 ? 14.438 23.094 2.807 1 98.5 23 THR B N 1
ATOM 2111 C CA . THR B 1 23 ? 13.992 24.484 2.738 1 98.5 23 THR B CA 1
ATOM 2112 C C . THR B 1 23 ? 12.727 24.609 1.899 1 98.5 23 THR B C 1
ATOM 2114 O O . THR B 1 23 ? 12.695 24.172 0.747 1 98.5 23 THR B O 1
ATOM 2117 N N . PHE B 1 24 ? 11.656 25.125 2.49 1 98.06 24 PHE B N 1
ATOM 2118 C CA . PHE B 1 24 ? 10.453 25.422 1.731 1 98.06 24 PHE B CA 1
ATOM 2119 C C . PHE B 1 24 ? 9.531 26.344 2.525 1 98.06 24 PHE B C 1
ATOM 2121 O O . PHE B 1 24 ? 9.742 26.562 3.719 1 98.06 24 PHE B O 1
ATOM 2128 N N . SER B 1 25 ? 8.641 26.922 1.891 1 97.69 25 SER B N 1
ATOM 2129 C CA . SER B 1 25 ? 7.57 27.719 2.49 1 97.69 25 SER B CA 1
ATOM 2130 C C . SER B 1 25 ? 6.199 27.219 2.045 1 97.69 25 SER B C 1
ATOM 2132 O O . SER B 1 25 ? 6.012 26.859 0.882 1 97.69 25 SER B O 1
ATOM 2134 N N . LEU B 1 26 ? 5.332 27.234 2.961 1 97.31 26 LEU B N 1
ATOM 2135 C CA . LEU B 1 26 ? 3.982 26.75 2.701 1 97.31 26 LEU B CA 1
ATOM 2136 C C . LEU B 1 26 ? 2.938 27.719 3.244 1 97.31 26 LEU B C 1
ATOM 2138 O O . LEU B 1 26 ? 3.016 28.141 4.402 1 97.31 26 LEU B O 1
ATOM 2142 N N . SER B 1 27 ? 1.957 28.094 2.426 1 95.88 27 SER B N 1
ATOM 2143 C CA . SER B 1 27 ? 0.88 28.984 2.846 1 95.88 27 SER B CA 1
ATOM 2144 C C . SER B 1 27 ? -0.164 28.234 3.67 1 95.88 27 SER B C 1
ATOM 2146 O O . SER B 1 27 ? -0.355 27.031 3.492 1 95.88 27 SER B O 1
ATOM 2148 N N . SER B 1 28 ? -0.847 29 4.52 1 94.06 28 SER B N 1
ATOM 2149 C CA . SER B 1 28 ? -1.941 28.406 5.281 1 94.06 28 SER B CA 1
ATOM 2150 C C . SER B 1 28 ? -3.014 27.828 4.355 1 94.06 28 SER B C 1
ATOM 2152 O O . SER B 1 28 ? -3.312 28.422 3.312 1 94.06 28 SER B O 1
ATOM 2154 N N . GLY B 1 29 ? -3.533 26.688 4.766 1 94.56 29 GLY B N 1
ATOM 2155 C CA . GLY B 1 29 ? -4.613 26.094 3.998 1 94.56 29 GLY B CA 1
ATOM 2156 C C . GLY B 1 29 ? -4.125 25.219 2.857 1 94.56 29 GLY B C 1
ATOM 2157 O O . GLY B 1 29 ? -4.91 24.5 2.238 1 94.56 29 GLY B O 1
ATOM 2158 N N . SER B 1 30 ? -2.822 25.203 2.617 1 96.69 30 SER B N 1
ATOM 2159 C CA . SER B 1 30 ? -2.234 24.438 1.522 1 96.69 30 SER B CA 1
ATOM 2160 C C . SER B 1 30 ? -2.102 22.953 1.888 1 96.69 30 SER B C 1
ATOM 2162 O O . SER B 1 30 ? -2.191 22.594 3.062 1 96.69 30 SER B O 1
ATOM 2164 N N . LEU B 1 31 ? -2 22.188 0.871 1 97.94 31 LEU B N 1
ATOM 2165 C CA . LEU B 1 31 ? -1.649 20.781 1.01 1 97.94 31 LEU B CA 1
ATOM 2166 C C . LEU B 1 31 ? -0.274 20.5 0.413 1 97.94 31 LEU B C 1
ATOM 2168 O O . LEU B 1 31 ? -0.087 20.609 -0.801 1 97.94 31 LEU B O 1
ATOM 2172 N N . LEU B 1 32 ? 0.621 20.188 1.284 1 98.56 32 LEU B N 1
ATOM 2173 C CA . LEU B 1 32 ? 1.954 19.781 0.853 1 98.56 32 LEU B CA 1
ATOM 2174 C C . LEU B 1 32 ? 2.08 18.266 0.829 1 98.56 32 LEU B C 1
ATOM 2176 O O . LEU B 1 32 ? 1.799 17.594 1.828 1 98.56 32 LEU B O 1
ATOM 2180 N N . CYS B 1 33 ? 2.473 17.75 -0.265 1 98.12 33 CYS B N 1
ATOM 2181 C CA . CYS B 1 33 ? 2.795 16.328 -0.384 1 98.12 33 CYS B CA 1
ATOM 2182 C C . CYS B 1 33 ? 4.301 16.109 -0.334 1 98.12 33 CYS B C 1
ATOM 2184 O O . CYS B 1 33 ? 5.047 16.703 -1.118 1 98.12 33 CYS B O 1
ATOM 2186 N N . ILE B 1 34 ? 4.719 15.367 0.619 1 98.25 34 ILE B N 1
ATOM 2187 C CA . ILE B 1 34 ? 6.109 14.93 0.687 1 98.25 34 ILE B CA 1
ATOM 2188 C C . ILE B 1 34 ? 6.25 13.562 0.02 1 98.25 34 ILE B C 1
ATOM 2190 O O . ILE B 1 34 ? 5.742 12.562 0.53 1 98.25 34 ILE B O 1
ATOM 2194 N N . CYS B 1 35 ? 6.945 13.5 -1.072 1 97.44 35 CYS B N 1
ATOM 2195 C CA . CYS B 1 35 ? 7.059 12.273 -1.845 1 97.44 35 CYS B CA 1
ATOM 2196 C C . CYS B 1 35 ? 8.5 11.773 -1.869 1 97.44 35 CYS B C 1
ATOM 2198 O O . CYS B 1 35 ? 9.438 12.57 -1.944 1 97.44 35 CYS B O 1
ATOM 2200 N N . GLY B 1 36 ? 8.703 10.523 -1.897 1 95.06 36 GLY B N 1
ATOM 2201 C CA . GLY B 1 36 ? 10 9.852 -1.915 1 95.06 36 GLY B CA 1
ATOM 2202 C C . GLY B 1 36 ? 9.906 8.375 -1.607 1 95.06 36 GLY B C 1
ATOM 2203 O O . GLY B 1 36 ? 8.867 7.887 -1.152 1 95.06 36 GLY B O 1
ATOM 2204 N N . SER B 1 37 ? 10.977 7.699 -1.804 1 93.19 37 SER B N 1
ATOM 2205 C CA . SER B 1 37 ? 11.039 6.266 -1.532 1 93.19 37 SER B CA 1
ATOM 2206 C C . SER B 1 37 ? 11.047 5.988 -0.033 1 93.19 37 SER B C 1
ATOM 2208 O O . SER B 1 37 ? 11.172 6.91 0.775 1 93.19 37 SER B O 1
ATOM 2210 N N . ASN B 1 38 ? 10.805 4.695 0.281 1 89.44 38 ASN B N 1
ATOM 2211 C CA . ASN B 1 38 ? 10.93 4.316 1.684 1 89.44 38 ASN B CA 1
ATOM 2212 C C . ASN B 1 38 ? 12.32 4.625 2.227 1 89.44 38 ASN B C 1
ATOM 2214 O O . ASN B 1 38 ? 13.32 4.391 1.548 1 89.44 38 ASN B O 1
ATOM 2218 N N . GLY B 1 39 ? 12.406 5.223 3.324 1 89.12 39 GLY B N 1
ATOM 2219 C CA . GLY B 1 39 ? 13.68 5.566 3.936 1 89.12 39 GLY B CA 1
ATOM 2220 C C . GLY B 1 39 ? 14.219 6.914 3.486 1 89.12 39 GLY B C 1
ATOM 2221 O O . GLY B 1 39 ? 15.328 7.301 3.855 1 89.12 39 GLY B O 1
ATOM 2222 N N . SER B 1 40 ? 13.445 7.641 2.775 1 93.75 40 SER B N 1
ATOM 2223 C CA . SER B 1 40 ? 13.938 8.891 2.209 1 93.75 40 SER B CA 1
ATOM 2224 C C . SER B 1 40 ? 13.891 10.016 3.234 1 93.75 40 SER B C 1
ATOM 2226 O O . SER B 1 40 ? 14.352 11.125 2.967 1 93.75 40 SER B O 1
ATOM 2228 N N . GLY B 1 41 ? 13.281 9.789 4.379 1 94.75 41 GLY B N 1
ATOM 2229 C CA . GLY B 1 41 ? 13.266 10.797 5.43 1 94.75 41 GLY B CA 1
ATOM 2230 C C . GLY B 1 41 ? 11.891 11.406 5.645 1 94.75 41 GLY B C 1
ATOM 2231 O O . GLY B 1 41 ? 11.727 12.305 6.469 1 94.75 41 GLY B O 1
ATOM 2232 N N . LYS B 1 42 ? 10.883 10.953 4.969 1 96.56 42 LYS B N 1
ATOM 2233 C CA . LYS B 1 42 ? 9.539 11.523 5.012 1 96.56 42 LYS B CA 1
ATOM 2234 C C . LYS B 1 42 ? 8.984 11.531 6.434 1 96.56 42 LYS B C 1
ATOM 2236 O O . LYS B 1 42 ? 8.547 12.57 6.934 1 96.56 42 LYS B O 1
ATOM 2241 N N . SER B 1 43 ? 9.086 10.367 7.102 1 94.94 43 SER B N 1
ATOM 2242 C CA . SER B 1 43 ? 8.562 10.227 8.453 1 94.94 43 SER B CA 1
ATOM 2243 C C . SER B 1 43 ? 9.328 11.109 9.438 1 94.94 43 SER B C 1
ATOM 2245 O O . SER B 1 43 ? 8.727 11.75 10.305 1 94.94 43 SER B O 1
ATOM 2247 N N . THR B 1 44 ? 10.602 11.148 9.305 1 95.25 44 THR B N 1
ATOM 2248 C CA . THR B 1 44 ? 11.43 11.992 10.164 1 95.25 44 THR B CA 1
ATOM 2249 C C . THR B 1 44 ? 11.047 13.461 10.008 1 95.25 44 THR B C 1
ATOM 2251 O O . THR B 1 44 ? 10.906 14.18 11 1 95.25 44 THR B O 1
ATOM 2254 N N . LEU B 1 45 ? 10.898 13.875 8.781 1 97.38 45 LEU B N 1
ATOM 2255 C CA . LEU B 1 45 ? 10.523 15.266 8.531 1 97.38 45 LEU B CA 1
ATOM 2256 C C . LEU B 1 45 ? 9.18 15.586 9.172 1 97.38 45 LEU B C 1
ATOM 2258 O O . LEU B 1 45 ? 9.016 16.641 9.781 1 97.38 45 LEU B O 1
ATOM 2262 N N . LEU B 1 46 ? 8.211 14.688 9.062 1 97.25 46 LEU B N 1
ATOM 2263 C CA . LEU B 1 46 ? 6.902 14.891 9.672 1 97.25 46 LEU B CA 1
ATOM 2264 C C . LEU B 1 46 ? 7.02 15.023 11.188 1 97.25 46 LEU B C 1
ATOM 2266 O O . LEU B 1 46 ? 6.344 15.852 11.797 1 97.25 46 LEU B O 1
ATOM 2270 N N . GLN B 1 47 ? 7.859 14.258 11.766 1 96.19 47 GLN B N 1
ATOM 2271 C CA . GLN B 1 47 ? 8.062 14.32 13.211 1 96.19 47 GLN B CA 1
ATOM 2272 C C . GLN B 1 47 ? 8.68 15.656 13.625 1 96.19 47 GLN B C 1
ATOM 2274 O O . GLN B 1 47 ? 8.336 16.203 14.664 1 96.19 47 GLN B O 1
ATOM 2279 N N . LEU B 1 48 ? 9.578 16.109 12.836 1 96.5 48 LEU B N 1
ATOM 2280 C CA . LEU B 1 48 ? 10.164 17.422 13.086 1 96.5 48 LEU B CA 1
ATOM 2281 C C . LEU B 1 48 ? 9.109 18.516 13.008 1 96.5 48 LEU B C 1
ATOM 2283 O O . LEU B 1 48 ? 9.047 19.391 13.883 1 96.5 48 LEU B O 1
ATOM 2287 N N . LEU B 1 49 ? 8.289 18.422 12.016 1 97.12 49 LEU B N 1
ATOM 2288 C CA . LEU B 1 49 ? 7.242 19.422 11.797 1 97.12 49 LEU B CA 1
ATOM 2289 C C . LEU B 1 49 ? 6.227 19.406 12.938 1 97.12 49 LEU B C 1
ATOM 2291 O O . LEU B 1 49 ? 5.641 20.438 13.273 1 97.12 49 LEU B O 1
ATOM 2295 N N . ALA B 1 50 ? 6.078 18.234 13.523 1 96.31 50 ALA B N 1
ATOM 2296 C CA . ALA B 1 50 ? 5.133 18.078 14.617 1 96.31 50 ALA B CA 1
ATOM 2297 C C . ALA B 1 50 ? 5.738 18.531 15.945 1 96.31 50 ALA B C 1
ATOM 2299 O O . ALA B 1 50 ? 5.023 18.734 16.922 1 96.31 50 ALA B O 1
ATOM 2300 N N . GLY B 1 51 ? 7.031 18.609 15.969 1 95.31 51 GLY B N 1
ATOM 2301 C CA . GLY B 1 51 ? 7.727 18.953 17.203 1 95.31 51 GLY B CA 1
ATOM 2302 C C . GLY B 1 51 ? 8.07 17.734 18.047 1 95.31 51 GLY B C 1
ATOM 2303 O O . GLY B 1 51 ? 8.453 17.875 19.219 1 95.31 51 GLY B O 1
ATOM 2304 N N . VAL B 1 52 ? 7.887 16.578 17.531 1 94 52 VAL B N 1
ATOM 2305 C CA . VAL B 1 52 ? 8.234 15.336 18.234 1 94 52 VAL B CA 1
ATOM 2306 C C . VAL B 1 52 ? 9.75 15.219 18.359 1 94 52 VAL B C 1
ATOM 2308 O O . VAL B 1 52 ? 10.258 14.781 19.391 1 94 52 VAL B O 1
ATOM 2311 N N . GLN B 1 53 ? 10.43 15.562 17.328 1 93.5 53 GLN B N 1
ATOM 2312 C CA . GLN B 1 53 ? 11.891 15.625 17.344 1 93.5 53 GLN B CA 1
ATOM 2313 C C . GLN B 1 53 ? 12.383 17.062 17.391 1 93.5 53 GLN B C 1
ATOM 2315 O O . GLN B 1 53 ? 11.719 17.969 16.875 1 93.5 53 GLN B O 1
ATOM 2320 N N . HIS B 1 54 ? 13.531 17.203 17.906 1 92.44 54 HIS B N 1
ATOM 2321 C CA . HIS B 1 54 ? 14.094 18.547 18.062 1 92.44 54 HIS B CA 1
ATOM 2322 C C . HIS B 1 54 ? 14.906 18.953 16.844 1 92.44 54 HIS B C 1
ATOM 2324 O O . HIS B 1 54 ? 15.719 18.156 16.344 1 92.44 54 HIS B O 1
ATOM 2330 N N . ILE B 1 55 ? 14.648 20.109 16.406 1 91.12 55 ILE B N 1
ATOM 2331 C CA . ILE B 1 55 ? 15.43 20.656 15.305 1 91.12 55 ILE B CA 1
ATOM 2332 C C . ILE B 1 55 ? 16.781 21.156 15.82 1 91.12 55 ILE B C 1
ATOM 2334 O O . ILE B 1 55 ? 16.828 22 16.719 1 91.12 55 ILE B O 1
ATOM 2338 N N . CYS B 1 56 ? 17.828 20.609 15.258 1 88.19 56 CYS B N 1
ATOM 2339 C CA . CYS B 1 56 ? 19.156 20.984 15.758 1 88.19 56 CYS B CA 1
ATOM 2340 C C . CYS B 1 56 ? 19.859 21.922 14.797 1 88.19 56 CYS B C 1
ATOM 2342 O O . CYS B 1 56 ? 20.688 22.734 15.211 1 88.19 56 CYS B O 1
ATOM 2344 N N . GLU B 1 57 ? 19.562 21.766 13.547 1 94.88 57 GLU B N 1
ATOM 2345 C CA . GLU B 1 57 ? 20.125 22.609 12.508 1 94.88 57 GLU B CA 1
ATOM 2346 C C . GLU B 1 57 ? 19.047 23.219 11.633 1 94.88 57 GLU B C 1
ATOM 2348 O O . GLU B 1 57 ? 18.078 22.547 11.273 1 94.88 57 GLU B O 1
ATOM 2353 N N . GLY B 1 58 ? 19.172 24.453 11.305 1 96.56 58 GLY B N 1
ATOM 2354 C CA . GLY B 1 58 ? 18.172 25.156 10.539 1 96.56 58 GLY B CA 1
ATOM 2355 C C . GLY B 1 58 ? 17.078 25.766 11.398 1 96.56 58 GLY B C 1
ATOM 2356 O O . GLY B 1 58 ? 17.203 25.828 12.625 1 96.56 58 GLY B O 1
ATOM 2357 N N . THR B 1 59 ? 16.078 26.328 10.68 1 97.12 59 THR B N 1
ATOM 2358 C CA . THR B 1 59 ? 14.984 26.953 11.406 1 97.12 59 THR B CA 1
ATOM 2359 C C . THR B 1 59 ? 13.633 26.547 10.828 1 97.12 59 THR B C 1
ATOM 2361 O O . THR B 1 59 ? 13.531 26.25 9.633 1 97.12 59 THR B O 1
ATOM 2364 N N . TYR B 1 60 ? 12.711 26.469 11.719 1 97.06 60 TYR B N 1
ATOM 2365 C CA . TYR B 1 60 ? 11.32 26.172 11.391 1 97.06 60 TYR B CA 1
ATOM 2366 C C . TYR B 1 60 ? 10.383 27.172 12.055 1 97.06 60 TYR B C 1
ATOM 2368 O O . TYR B 1 60 ? 10.422 27.344 13.273 1 97.06 60 TYR B O 1
ATOM 2376 N N . ILE B 1 61 ? 9.633 27.797 11.211 1 96.94 61 ILE B N 1
ATOM 2377 C CA . ILE B 1 61 ? 8.664 28.766 11.734 1 96.94 61 ILE B CA 1
ATOM 2378 C C . ILE B 1 61 ? 7.254 28.359 11.312 1 96.94 61 ILE B C 1
ATOM 2380 O O . ILE B 1 61 ? 6.992 28.125 10.125 1 96.94 61 ILE B O 1
ATOM 2384 N N . MET B 1 62 ? 6.363 28.219 12.242 1 96.19 62 MET B N 1
ATOM 2385 C CA . MET B 1 62 ? 4.93 28.047 12.008 1 96.19 62 MET B CA 1
ATOM 2386 C C . MET B 1 62 ? 4.133 29.156 12.688 1 96.19 62 MET B C 1
ATOM 2388 O O . MET B 1 62 ? 4 29.156 13.914 1 96.19 62 MET B O 1
ATOM 2392 N N . ASP B 1 63 ? 3.67 30.031 11.836 1 93.56 63 ASP B N 1
ATOM 2393 C CA . ASP B 1 63 ? 3.008 31.234 12.359 1 93.56 63 ASP B CA 1
ATOM 2394 C C . ASP B 1 63 ? 3.904 31.953 13.359 1 93.56 63 ASP B C 1
ATOM 2396 O O . ASP B 1 63 ? 4.965 32.469 12.992 1 93.56 63 ASP B O 1
ATOM 2400 N N . GLU B 1 64 ? 3.559 31.891 14.656 1 92.19 64 GLU B N 1
ATOM 2401 C CA . GLU B 1 64 ? 4.332 32.625 15.641 1 92.19 64 GLU B CA 1
ATOM 2402 C C . GLU B 1 64 ? 5.312 31.734 16.375 1 92.19 64 GLU B C 1
ATOM 2404 O O . GLU B 1 64 ? 6.109 32.188 17.203 1 92.19 64 GLU B O 1
ATOM 2409 N N . ILE B 1 65 ? 5.297 30.547 16.062 1 94.19 65 ILE B N 1
ATOM 2410 C CA . ILE B 1 65 ? 6.152 29.578 16.734 1 94.19 65 ILE B CA 1
ATOM 2411 C C . ILE B 1 65 ? 7.461 29.422 15.969 1 94.19 65 ILE B C 1
ATOM 2413 O O . ILE B 1 65 ? 7.457 29.094 14.781 1 94.19 65 ILE B O 1
ATOM 2417 N N . CYS B 1 66 ? 8.562 29.656 16.641 1 94.44 66 CYS B N 1
ATOM 2418 C CA . CYS B 1 66 ? 9.875 29.547 16.016 1 94.44 66 CYS B CA 1
ATOM 2419 C C . CYS B 1 66 ? 10.695 28.438 16.672 1 94.44 66 CYS B C 1
ATOM 2421 O O . CYS B 1 66 ? 10.828 28.391 17.891 1 94.44 66 CYS B O 1
ATOM 2423 N N . CYS B 1 67 ? 11.219 27.562 15.805 1 93.12 67 CYS B N 1
ATOM 2424 C CA . CYS B 1 67 ? 12.07 26.469 16.266 1 93.12 67 CYS B CA 1
ATOM 2425 C C . CYS B 1 67 ? 13.453 26.547 15.633 1 93.12 67 CYS B C 1
ATOM 2427 O O . CYS B 1 67 ? 13.586 26.953 14.477 1 93.12 67 CYS B O 1
ATOM 2429 N N . PRO B 1 68 ? 14.562 26.031 16.516 1 93.88 68 PRO B N 1
ATOM 2430 C CA . PRO B 1 68 ? 14.516 25.297 17.781 1 93.88 68 PRO B CA 1
ATOM 2431 C C . PRO B 1 68 ? 14.102 26.172 18.969 1 93.88 68 PRO B C 1
ATOM 2433 O O . PRO B 1 68 ? 14.266 27.391 18.922 1 93.88 68 PRO B O 1
ATOM 2436 N N . GLY B 1 69 ? 13.477 25.422 19.984 1 91.56 69 GLY B N 1
ATOM 2437 C CA . GLY B 1 69 ? 13.211 26.094 21.25 1 91.56 69 GLY B CA 1
ATOM 2438 C C . GLY B 1 69 ? 11.742 26.109 21.625 1 91.56 69 GLY B C 1
ATOM 2439 O O . GLY B 1 69 ? 11.398 26.375 22.781 1 91.56 69 GLY B O 1
ATOM 2440 N N . SER B 1 70 ? 10.875 25.891 20.641 1 93.06 70 SER B N 1
ATOM 2441 C CA . SER B 1 70 ? 9.445 25.953 20.922 1 93.06 70 SER B CA 1
ATOM 2442 C C . SER B 1 70 ? 8.727 24.703 20.406 1 93.06 70 SER B C 1
ATOM 2444 O O . SER B 1 70 ? 7.586 24.781 19.953 1 93.06 70 SER B O 1
ATOM 2446 N N . GLU B 1 71 ? 9.352 23.641 20.438 1 93.06 71 GLU B N 1
ATOM 2447 C CA . GLU B 1 71 ? 8.812 22.391 19.891 1 93.06 71 GLU B CA 1
ATOM 2448 C C . GLU B 1 71 ? 7.551 21.969 20.641 1 93.06 71 GLU B C 1
ATOM 2450 O O . GLU B 1 71 ? 6.621 21.422 20.031 1 93.06 71 GLU B O 1
ATOM 2455 N N . SER B 1 72 ? 7.473 22.219 21.891 1 93.31 72 SER B N 1
ATOM 2456 C CA . SER B 1 72 ? 6.297 21.891 22.688 1 93.31 72 SER B CA 1
ATOM 2457 C C . SER B 1 72 ? 5.059 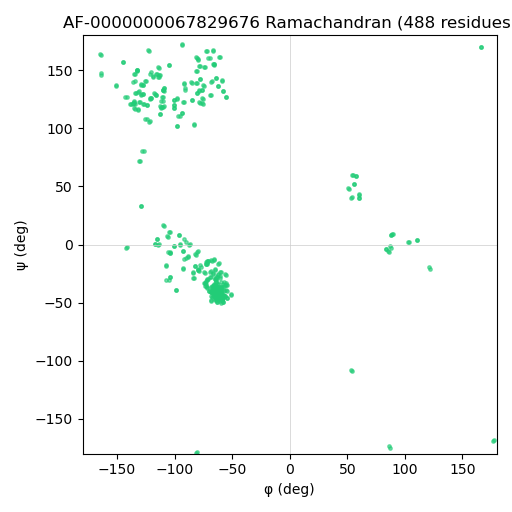22.609 22.188 1 93.31 72 SER B C 1
ATOM 2459 O O . SER B 1 72 ? 3.951 22.078 22.219 1 93.31 72 SER B O 1
ATOM 2461 N N . SER B 1 73 ? 5.309 23.844 21.75 1 93.94 73 SER B N 1
ATOM 2462 C CA . SER B 1 73 ? 4.207 24.625 21.203 1 93.94 73 SER B CA 1
ATOM 2463 C C . SER B 1 73 ? 3.709 24.016 19.891 1 93.94 73 SER B C 1
ATOM 2465 O O . SER B 1 73 ? 2.508 24.031 19.609 1 93.94 73 SER B O 1
ATOM 2467 N N . LEU B 1 74 ? 4.613 23.484 19.125 1 93.44 74 LEU B N 1
ATOM 2468 C CA . LEU B 1 74 ? 4.234 22.797 17.891 1 93.44 74 LEU B CA 1
ATOM 2469 C C . LEU B 1 74 ? 3.344 21.594 18.172 1 93.44 74 LEU B C 1
ATOM 2471 O O . LEU B 1 74 ? 2.332 21.391 17.5 1 93.44 74 LEU B O 1
ATOM 2475 N N . LEU B 1 75 ? 3.713 20.859 19.125 1 91.75 75 LEU B N 1
ATOM 2476 C CA . LEU B 1 75 ? 2.986 19.656 19.516 1 91.75 75 LEU B CA 1
ATOM 2477 C C . LEU B 1 75 ? 1.523 19.984 19.812 1 91.75 75 LEU B C 1
ATOM 2479 O O . LEU B 1 75 ? 0.637 19.172 19.516 1 91.75 75 LEU B O 1
ATOM 2483 N N . LYS B 1 76 ? 1.297 21.141 20.312 1 91.69 76 LYS B N 1
ATOM 2484 C CA . LYS B 1 76 ? -0.05 21.531 20.703 1 91.69 76 LYS B CA 1
ATOM 2485 C C . LYS B 1 76 ? -0.881 21.953 19.5 1 91.69 76 LYS B C 1
ATOM 2487 O O . LYS B 1 76 ? -2.113 21.938 19.547 1 91.69 76 LYS B O 1
ATOM 2492 N N . LYS B 1 77 ? -0.19 22.328 18.516 1 94.56 77 LYS B N 1
ATOM 2493 C CA . LYS B 1 77 ? -0.893 22.906 17.375 1 94.56 77 LYS B CA 1
ATOM 2494 C C . LYS B 1 77 ? -0.978 21.906 16.219 1 94.56 77 LYS B C 1
ATOM 2496 O O . LYS B 1 77 ? -1.673 22.156 15.227 1 94.56 77 LYS B O 1
ATOM 2501 N N . THR B 1 78 ? -0.303 20.781 16.391 1 95.62 78 THR B N 1
ATOM 2502 C CA . THR B 1 78 ? -0.198 19.844 15.281 1 95.62 78 THR B CA 1
ATOM 2503 C C . THR B 1 78 ? -0.826 18.5 15.641 1 95.62 78 THR B C 1
ATOM 2505 O O . THR B 1 78 ? -0.876 18.125 16.812 1 95.62 78 THR B O 1
ATOM 2508 N N . ALA B 1 79 ? -1.432 17.875 14.664 1 94.19 79 ALA B N 1
ATOM 2509 C CA . ALA B 1 79 ? -1.834 16.469 14.75 1 94.19 79 ALA B CA 1
ATOM 2510 C C . ALA B 1 79 ? -1.015 15.602 13.797 1 94.19 79 ALA B C 1
ATOM 2512 O O . ALA B 1 79 ? -1.02 15.828 12.586 1 94.19 79 ALA B O 1
ATOM 2513 N N . LEU B 1 80 ? -0.307 14.68 14.367 1 93.5 80 LEU B N 1
ATOM 2514 C CA . LEU B 1 80 ? 0.525 13.766 13.586 1 93.5 80 LEU B CA 1
ATOM 2515 C C . LEU B 1 80 ? -0.018 12.344 13.656 1 93.5 80 LEU B C 1
ATOM 2517 O O . LEU B 1 80 ? -0.215 11.805 14.75 1 93.5 80 LEU B O 1
ATOM 2521 N N . LEU B 1 81 ? -0.359 11.875 12.5 1 90.94 81 LEU B N 1
ATOM 2522 C CA . LEU B 1 81 ? -0.767 10.477 12.398 1 90.94 81 LEU B CA 1
ATOM 2523 C C . LEU B 1 81 ? 0.272 9.656 11.633 1 90.94 81 LEU B C 1
ATOM 2525 O O . LEU B 1 81 ? 0.633 10 10.508 1 90.94 81 LEU B O 1
ATOM 2529 N N . LEU B 1 82 ? 0.68 8.57 12.305 1 86.56 82 LEU B N 1
ATOM 2530 C CA . LEU B 1 82 ? 1.708 7.711 11.727 1 86.56 82 LEU B CA 1
ATOM 2531 C C . LEU B 1 82 ? 1.081 6.562 10.945 1 86.56 82 LEU B C 1
ATOM 2533 O O . LEU B 1 82 ? -0.144 6.426 10.914 1 86.56 82 LEU B O 1
ATOM 2537 N N . GLN B 1 83 ? 1.887 5.836 10.266 1 76.56 83 GLN B N 1
ATOM 2538 C CA . GLN B 1 83 ? 1.46 4.82 9.312 1 76.56 83 GLN B CA 1
ATOM 2539 C C . GLN B 1 83 ? 0.686 3.703 10 1 76.56 83 GLN B C 1
ATOM 2541 O O . GLN B 1 83 ? -0.284 3.18 9.453 1 76.56 83 GLN B O 1
ATOM 2546 N N . ASP B 1 84 ? 1.062 3.334 11.156 1 72 84 ASP B N 1
ATOM 2547 C CA . ASP B 1 84 ? 0.401 2.234 11.852 1 72 84 ASP B CA 1
ATOM 2548 C C . ASP B 1 84 ? -0.856 2.719 12.57 1 72 84 ASP B C 1
ATOM 2550 O O . ASP B 1 84 ? -0.778 3.246 13.688 1 72 84 ASP B O 1
ATOM 2554 N N . VAL B 1 85 ? -1.926 2.451 12.039 1 70.75 85 VAL B N 1
ATOM 2555 C CA . VAL B 1 85 ? -3.213 2.99 12.469 1 70.75 85 VAL B CA 1
ATOM 2556 C C . VAL B 1 85 ? -3.643 2.332 13.773 1 70.75 85 VAL B C 1
ATOM 2558 O O . VAL B 1 85 ? -4.316 2.955 14.602 1 70.75 85 VAL B O 1
ATOM 2561 N N . GLU B 1 86 ? -3.32 1.144 13.945 1 70 86 GLU B N 1
ATOM 2562 C CA . GLU B 1 86 ? -3.832 0.387 15.086 1 70 86 GLU B CA 1
ATOM 2563 C C . GLU B 1 86 ? -3.283 0.93 16.406 1 70 86 GLU B C 1
ATOM 2565 O O . GLU B 1 86 ? -3.979 0.927 17.422 1 70 86 GLU B O 1
ATOM 2570 N N . ILE B 1 87 ? -2.207 1.504 16.281 1 61.56 87 ILE B N 1
ATOM 2571 C CA . ILE B 1 87 ? -1.545 1.915 17.516 1 61.56 87 ILE B CA 1
ATOM 2572 C C . ILE B 1 87 ? -2.172 3.209 18.031 1 61.56 87 ILE B C 1
ATOM 2574 O O . ILE B 1 87 ? -2.084 3.518 19.219 1 61.56 87 ILE B O 1
ATOM 2578 N N . GLN B 1 88 ? -3 3.738 17.328 1 71.06 88 GLN B N 1
ATOM 2579 C CA . GLN B 1 88 ? -3.451 5.066 17.734 1 71.06 88 GLN B CA 1
ATOM 2580 C C . GLN B 1 88 ? -4.926 5.047 18.125 1 71.06 88 GLN B C 1
ATOM 2582 O O . GLN B 1 88 ? -5.492 6.086 18.469 1 71.06 88 GLN B O 1
ATOM 2587 N N . LEU B 1 89 ? -5.508 3.852 18.016 1 74.62 89 LEU B N 1
ATOM 2588 C CA . LEU B 1 89 ? -6.895 3.729 18.453 1 74.62 89 LEU B CA 1
ATOM 2589 C C . LEU B 1 89 ? -6.965 3.211 19.891 1 74.62 89 LEU B C 1
ATOM 2591 O O . LEU B 1 89 ? -6.621 2.057 20.156 1 74.62 89 LEU B O 1
ATOM 2595 N N . LEU B 1 90 ? -7.359 4.035 20.734 1 74.06 90 LEU B N 1
ATOM 2596 C CA . LEU B 1 90 ? -7.293 3.723 22.156 1 74.06 90 LEU B CA 1
ATOM 2597 C C . LEU B 1 90 ? -8.672 3.359 22.703 1 74.06 90 LEU B C 1
ATOM 2599 O O . LEU B 1 90 ? -8.781 2.65 23.703 1 74.06 90 LEU B O 1
ATOM 2603 N N . GLY B 1 91 ? -9.75 3.879 22.109 1 80.81 91 GLY B N 1
ATOM 2604 C CA . GLY B 1 91 ? -11.094 3.559 22.547 1 80.81 91 GLY B CA 1
ATOM 2605 C C . GLY B 1 91 ? -11.609 2.24 22 1 80.81 91 GLY B C 1
ATOM 2606 O O . GLY B 1 91 ? -11.117 1.753 20.984 1 80.81 91 GLY B O 1
ATOM 2607 N N . SER B 1 92 ? -12.602 1.779 22.672 1 86.5 92 SER B N 1
ATOM 2608 C CA . SER B 1 92 ? -13.172 0.499 22.266 1 86.5 92 SER B CA 1
ATOM 2609 C C . SER B 1 92 ? -14.172 0.675 21.141 1 86.5 92 SER B C 1
ATOM 2611 O O . SER B 1 92 ? -14.398 -0.25 20.359 1 86.5 92 SER B O 1
ATOM 2613 N N . THR B 1 93 ? -14.766 1.886 21.172 1 91.69 93 THR B N 1
ATOM 2614 C CA . THR B 1 93 ? -15.758 2.17 20.141 1 91.69 93 THR B CA 1
ATOM 2615 C C . THR B 1 93 ? -15.383 3.43 19.359 1 91.69 93 THR B C 1
ATOM 2617 O O . THR B 1 93 ? -14.484 4.172 19.766 1 91.69 93 THR B O 1
ATOM 2620 N N . VAL B 1 94 ? -16.062 3.617 18.266 1 93.06 94 VAL B N 1
ATOM 2621 C CA . VAL B 1 94 ? -15.867 4.82 17.453 1 93.06 94 VAL B CA 1
ATOM 2622 C C . VAL B 1 94 ? -16.156 6.059 18.297 1 93.06 94 VAL B C 1
ATOM 2624 O O . VAL B 1 94 ? -15.352 6.988 18.344 1 93.06 94 VAL B O 1
ATOM 2627 N N . LYS B 1 95 ? -17.25 6 19 1 92.44 95 LYS B N 1
ATOM 2628 C CA . LYS B 1 95 ? -17.656 7.098 19.891 1 92.44 95 LYS B CA 1
ATOM 2629 C C . LYS B 1 95 ? -16.594 7.371 20.938 1 92.44 95 LYS B C 1
ATOM 2631 O O . LYS B 1 95 ? -16.188 8.516 21.141 1 92.44 95 LYS B O 1
ATOM 2636 N N . GLU B 1 96 ? -16.125 6.402 21.562 1 90.94 96 GLU B N 1
ATOM 2637 C CA . GLU B 1 96 ? -15.148 6.543 22.641 1 90.94 96 GLU B CA 1
ATOM 2638 C C . GLU B 1 96 ? -13.836 7.113 22.125 1 90.94 96 GLU B C 1
ATOM 2640 O O . GLU B 1 96 ? -13.195 7.926 22.797 1 90.94 96 GLU B O 1
ATOM 2645 N N . ASN B 1 97 ? -13.492 6.668 20.969 1 90.56 97 ASN B N 1
ATOM 2646 C CA . ASN B 1 97 ? -12.25 7.168 20.391 1 90.56 97 ASN B CA 1
ATOM 2647 C C . ASN B 1 97 ? -12.344 8.656 20.062 1 90.56 97 ASN B C 1
ATOM 2649 O O . ASN B 1 97 ? -11.398 9.406 20.312 1 90.56 97 ASN B O 1
ATOM 2653 N N . LEU B 1 98 ? -13.453 9.023 19.578 1 91.69 98 LEU B N 1
ATOM 2654 C CA . LEU B 1 98 ? -13.641 10.414 19.203 1 91.69 98 LEU B CA 1
ATOM 2655 C C . LEU B 1 98 ? -13.727 11.312 20.422 1 91.69 98 LEU B C 1
ATOM 2657 O O . LEU B 1 98 ? -13.32 12.477 20.375 1 91.69 98 LEU B O 1
ATOM 2661 N N . LEU B 1 99 ? -14.203 10.766 21.453 1 90.88 99 LEU B N 1
ATOM 2662 C CA . LEU B 1 99 ? -14.43 11.586 22.641 1 90.88 99 LEU B CA 1
ATOM 2663 C C . LEU B 1 99 ? -13.367 11.328 23.703 1 90.88 99 LEU B C 1
ATOM 2665 O O . LEU B 1 99 ? -13.484 11.797 24.844 1 90.88 99 LEU B O 1
ATOM 2669 N N . LEU B 1 100 ? -12.383 10.633 23.297 1 83.44 100 LEU B N 1
ATOM 2670 C CA . LEU B 1 100 ? -11.352 10.164 24.219 1 83.44 100 LEU B CA 1
ATOM 2671 C C . LEU B 1 100 ? -10.734 11.328 24.984 1 83.44 100 LEU B C 1
ATOM 2673 O O . LEU B 1 100 ? -10.445 11.203 26.188 1 83.44 100 LEU B O 1
ATOM 2677 N N . PRO B 1 101 ? -10.516 12.469 24.344 1 77.94 101 PRO B N 1
ATOM 2678 C CA . PRO B 1 101 ? -9.852 13.578 25.031 1 77.94 101 PRO B CA 1
ATOM 2679 C C . PRO B 1 101 ? -10.68 14.141 26.172 1 77.94 101 PRO B C 1
ATOM 2681 O O . PRO B 1 101 ? -10.156 14.883 27.016 1 77.94 101 PRO B O 1
ATOM 2684 N N . TRP B 1 102 ? -11.961 13.742 26.219 1 82.19 102 TRP B N 1
ATOM 2685 C CA . TRP B 1 102 ? -12.82 14.344 27.234 1 82.19 102 TRP B CA 1
ATOM 2686 C C . TRP B 1 102 ? -13.461 13.273 28.109 1 82.19 102 TRP B C 1
ATOM 2688 O O . TRP B 1 102 ? -14.109 12.352 27.594 1 82.19 102 TRP B O 1
ATOM 2698 N N . SER B 1 103 ? -13.203 13.328 29.328 1 78.25 103 SER B N 1
ATOM 2699 C CA . SER B 1 103 ? -13.836 12.406 30.281 1 78.25 103 SER B CA 1
ATOM 2700 C C . SER B 1 103 ? -15.336 12.656 30.375 1 78.25 103 SER B C 1
ATOM 2702 O O . SER B 1 103 ? -16.125 11.711 30.422 1 78.25 103 SER B O 1
ATOM 2704 N N . ASN B 1 104 ? -15.711 13.922 30.422 1 80.75 104 ASN B N 1
ATOM 2705 C CA . ASN B 1 104 ? -17.109 14.359 30.438 1 80.75 104 ASN B CA 1
ATOM 2706 C C . ASN B 1 104 ? -17.391 15.383 29.328 1 80.75 104 ASN B C 1
ATOM 2708 O O . ASN B 1 104 ? -17.531 16.578 29.609 1 80.75 104 ASN B O 1
ATOM 2712 N N . PRO B 1 105 ? -17.562 14.844 28.234 1 81.81 105 PRO B N 1
ATOM 2713 C CA . PRO B 1 105 ? -17.688 15.75 27.094 1 81.81 105 PRO B CA 1
ATOM 2714 C C . PRO B 1 105 ? -18.984 16.562 27.125 1 81.81 105 PRO B C 1
ATOM 2716 O O . PRO B 1 105 ? -20.047 16.016 27.375 1 81.81 105 PRO B O 1
ATOM 2719 N N . LYS B 1 106 ? -18.719 17.844 26.984 1 87.25 106 LYS B N 1
ATOM 2720 C CA . LYS B 1 106 ? -19.875 18.703 26.781 1 87.25 106 LYS B CA 1
ATOM 2721 C C . LYS B 1 106 ? -20.641 18.328 25.5 1 87.25 106 LYS B C 1
ATOM 2723 O O . LYS B 1 106 ? -20.109 17.625 24.641 1 87.25 106 LYS B O 1
ATOM 2728 N N . ASP B 1 107 ? -21.828 18.734 25.406 1 89 107 ASP B N 1
ATOM 2729 C CA . ASP B 1 107 ? -22.688 18.406 24.281 1 89 107 ASP B CA 1
ATOM 2730 C C . ASP B 1 107 ? -22.094 18.906 22.969 1 89 107 ASP B C 1
ATOM 2732 O O . ASP B 1 107 ? -22.234 18.25 21.938 1 89 107 ASP B O 1
ATOM 2736 N N . GLU B 1 108 ? -21.438 19.953 23.078 1 88.88 108 GLU B N 1
ATOM 2737 C CA . GLU B 1 108 ? -20.812 20.5 21.875 1 88.88 108 GLU B CA 1
ATOM 2738 C C . GLU B 1 108 ? -19.781 19.531 21.297 1 88.88 108 GLU B C 1
ATOM 2740 O O . GLU B 1 108 ? -19.688 19.391 20.078 1 88.88 108 GLU B O 1
ATOM 2745 N N . TYR B 1 109 ? -19.078 18.891 22.125 1 90.19 109 TYR B N 1
ATOM 2746 C CA . TYR B 1 109 ? -18.047 17.953 21.672 1 90.19 109 TYR B CA 1
ATOM 2747 C C . TYR B 1 109 ? -18.688 16.688 21.125 1 90.19 109 TYR B C 1
ATOM 2749 O O . TYR B 1 109 ? -18.188 16.094 20.172 1 90.19 109 TYR B O 1
ATOM 2757 N N . LYS B 1 110 ? -19.797 16.297 21.75 1 92.25 110 LYS B N 1
ATOM 2758 C CA . LYS B 1 110 ? -20.531 15.148 21.234 1 92.25 110 LYS B CA 1
ATOM 2759 C C . LYS B 1 110 ? -21.062 15.422 19.828 1 92.25 110 LYS B C 1
ATOM 2761 O O . LYS B 1 110 ? -20.984 14.555 18.953 1 92.25 110 LYS B O 1
ATOM 2766 N N . GLN B 1 111 ? -21.531 16.547 19.688 1 92.69 111 GLN B N 1
ATOM 2767 C CA . GLN B 1 111 ? -22.047 16.953 18.375 1 92.69 111 GLN B CA 1
ATOM 2768 C C . GLN B 1 111 ? -20.922 17 17.344 1 92.69 111 GLN B C 1
ATOM 2770 O O . GLN B 1 111 ? -21.078 16.516 16.219 1 92.69 111 GLN B O 1
ATOM 2775 N N . LYS B 1 112 ? -19.875 17.609 17.719 1 92.12 112 LYS B N 1
ATOM 2776 C CA . LYS B 1 112 ? -18.719 17.688 16.828 1 92.12 112 LYS B CA 1
ATOM 2777 C C . LYS B 1 112 ? -18.219 16.297 16.453 1 92.12 112 LYS B C 1
ATOM 2779 O O . LYS B 1 112 ? -17.891 16.031 15.305 1 92.12 112 LYS B O 1
ATOM 2784 N N . ALA B 1 113 ? -18.156 15.492 17.453 1 93.44 113 ALA B N 1
ATOM 2785 C CA . ALA B 1 113 ? -17.734 14.109 17.234 1 93.44 113 ALA B CA 1
ATOM 2786 C C . ALA B 1 113 ? -18.625 13.414 16.203 1 93.44 113 ALA B C 1
ATOM 2788 O O . ALA B 1 113 ? -18.141 12.758 15.289 1 93.44 113 ALA B O 1
ATOM 2789 N N . TYR B 1 114 ? -19.844 13.625 16.359 1 93.56 114 TYR B N 1
ATOM 2790 C CA . TYR B 1 114 ? -20.797 12.992 15.453 1 93.56 114 TYR B CA 1
ATOM 2791 C C . TYR B 1 114 ? -20.672 13.57 14.047 1 93.56 114 TYR B C 1
ATOM 2793 O O . TYR B 1 114 ? -20.766 12.836 13.062 1 93.56 114 TYR B O 1
ATOM 2801 N N . GLU B 1 115 ? -20.5 14.836 13.969 1 93.44 115 GLU B N 1
ATOM 2802 C CA . GLU B 1 115 ? -20.297 15.484 12.68 1 93.44 115 GLU B CA 1
ATOM 2803 C C . GLU B 1 115 ? -19.062 14.938 11.969 1 93.44 115 GLU B C 1
ATOM 2805 O O . GLU B 1 115 ? -19.094 14.688 10.758 1 93.44 115 GLU B O 1
ATOM 2810 N N . LEU B 1 116 ? -18.047 14.812 12.695 1 92.88 116 LEU B N 1
ATOM 2811 C CA . LEU B 1 116 ? -16.828 14.258 12.125 1 92.88 116 LEU B CA 1
ATOM 2812 C C . LEU B 1 116 ? -17.031 12.805 11.688 1 92.88 116 LEU B C 1
ATOM 2814 O O . LEU B 1 116 ? -16.578 12.406 10.617 1 92.88 116 LEU B O 1
ATOM 2818 N N . ALA B 1 117 ? -17.719 12.078 12.555 1 93.88 117 ALA B N 1
ATOM 2819 C CA . ALA B 1 117 ? -18.031 10.703 12.18 1 93.88 117 ALA B CA 1
ATOM 2820 C C . ALA B 1 117 ? -18.812 10.656 10.867 1 93.88 117 ALA B C 1
ATOM 2822 O O . ALA B 1 117 ? -18.547 9.812 10.008 1 93.88 117 ALA B O 1
ATOM 2823 N N . SER B 1 118 ? -19.672 11.539 10.727 1 93.75 118 SER B N 1
ATOM 2824 C CA . SER B 1 118 ? -20.469 11.625 9.508 1 93.75 118 SER B CA 1
ATOM 2825 C C . SER B 1 118 ? -19.609 12.016 8.305 1 93.75 118 SER B C 1
ATOM 2827 O O . SER B 1 118 ? -19.75 11.438 7.227 1 93.75 118 SER B O 1
ATOM 2829 N N . LEU B 1 119 ? -18.781 12.984 8.5 1 91.12 119 LEU B N 1
ATOM 2830 C CA . LEU B 1 119 ? -17.891 13.43 7.438 1 91.12 119 LEU B CA 1
ATOM 2831 C C . LEU B 1 119 ? -17.031 12.273 6.914 1 91.12 119 LEU B C 1
ATOM 2833 O O . LEU B 1 119 ? -16.781 12.18 5.711 1 91.12 119 LEU B O 1
ATOM 2837 N N . PHE B 1 120 ? -16.672 11.406 7.832 1 92.88 120 PHE B N 1
ATOM 2838 C CA . PHE B 1 120 ? -15.789 10.297 7.48 1 92.88 120 PHE B CA 1
ATOM 2839 C C . PHE B 1 120 ? -16.594 9.039 7.191 1 92.88 120 PHE B C 1
ATOM 2841 O O . PHE B 1 120 ? -16.031 7.945 7.086 1 92.88 120 PHE B O 1
ATOM 2848 N N . ALA B 1 121 ? -17.891 9.117 7.129 1 91.69 121 ALA B N 1
ATOM 2849 C CA . ALA B 1 121 ? -18.812 8.023 6.844 1 91.69 121 ALA B CA 1
ATOM 2850 C C . ALA B 1 121 ? -18.672 6.914 7.887 1 91.69 121 ALA B C 1
ATOM 2852 O O . ALA B 1 121 ? -18.625 5.73 7.539 1 91.69 121 ALA B O 1
ATOM 2853 N N . LEU B 1 122 ? -18.578 7.34 9.102 1 93.94 122 LEU B N 1
ATOM 2854 C CA . LEU B 1 122 ? -18.438 6.383 10.188 1 93.94 122 LEU B CA 1
ATOM 2855 C C . LEU B 1 122 ? -19.641 6.422 11.109 1 93.94 122 LEU B C 1
ATOM 2857 O O . LEU B 1 122 ? -19.656 5.766 12.156 1 93.94 122 LEU B O 1
ATOM 2861 N N . GLU B 1 123 ? -20.625 7.207 10.75 1 93.38 123 GLU B N 1
ATOM 2862 C CA . GLU B 1 123 ? -21.797 7.398 11.609 1 93.38 123 GLU B CA 1
ATOM 2863 C C . GLU B 1 123 ? -22.5 6.074 11.883 1 93.38 123 GLU B C 1
ATOM 2865 O O . GLU B 1 123 ? -23.016 5.859 12.984 1 93.38 123 GLU B O 1
ATOM 2870 N N . LYS B 1 124 ? -22.547 5.18 10.891 1 92.75 124 LYS B N 1
ATOM 2871 C CA . LYS B 1 124 ? -23.203 3.885 11.047 1 92.75 124 LYS B CA 1
ATOM 2872 C C . LYS B 1 124 ? -22.453 3 12.039 1 92.75 124 LYS B C 1
ATOM 2874 O O . LYS B 1 124 ? -23 2.008 12.523 1 92.75 124 LYS B O 1
ATOM 2879 N N . TYR B 1 125 ? -21.266 3.383 12.359 1 93.12 125 TYR B N 1
ATOM 2880 C CA . TYR B 1 125 ? -20.422 2.59 13.25 1 93.12 125 TYR B CA 1
ATOM 2881 C C . TYR B 1 125 ? -20.25 3.281 14.602 1 93.12 125 TYR B C 1
ATOM 2883 O O . TYR B 1 125 ? -19.406 2.898 15.398 1 93.12 125 TYR B O 1
ATOM 2891 N N . TRP B 1 126 ? -21.047 4.191 14.891 1 93.44 126 TRP B N 1
ATOM 2892 C CA . TRP B 1 126 ? -20.922 5.078 16.047 1 93.44 126 TRP B CA 1
ATOM 2893 C C . TRP B 1 126 ? -20.719 4.277 17.328 1 93.44 126 TRP B C 1
ATOM 2895 O O . TRP B 1 126 ? -19.828 4.582 18.109 1 93.44 126 TRP B O 1
ATOM 2905 N N . ASN B 1 127 ? -21.438 3.236 17.469 1 93.5 127 ASN B N 1
ATOM 2906 C CA . ASN B 1 127 ? -21.375 2.449 18.703 1 93.5 127 ASN B CA 1
ATOM 2907 C C . ASN B 1 127 ? -20.641 1.128 18.484 1 93.5 127 ASN B C 1
ATOM 2909 O O . ASN B 1 127 ? -20.609 0.278 19.375 1 93.5 127 ASN B O 1
ATOM 2913 N N . SER B 1 128 ? -20.094 0.975 17.359 1 92.31 128 SER B N 1
ATOM 2914 C CA . SER B 1 128 ? -19.422 -0.271 17.031 1 92.31 128 SER B CA 1
ATOM 2915 C C . SER B 1 128 ? -18.016 -0.305 17.609 1 92.31 128 SER B C 1
ATOM 2917 O O . SER B 1 128 ? -17.375 0.74 17.781 1 92.31 128 SER B O 1
ATOM 2919 N N . SER B 1 129 ? -17.609 -1.529 17.922 1 92.31 129 SER B N 1
ATOM 2920 C CA . SER B 1 129 ? -16.234 -1.734 18.344 1 92.31 129 SER B CA 1
ATOM 2921 C C . SER B 1 129 ? -15.242 -1.397 17.234 1 92.31 129 SER B C 1
ATOM 2923 O O . SER B 1 129 ? -15.492 -1.702 16.062 1 92.31 129 SER B O 1
ATOM 2925 N N . VAL B 1 130 ? -14.125 -0.841 17.547 1 89.38 130 VAL B N 1
ATOM 2926 C CA . VAL B 1 130 ? -13.086 -0.472 16.594 1 89.38 130 VAL B CA 1
ATOM 2927 C C . VAL B 1 130 ? -12.547 -1.725 15.914 1 89.38 130 VAL B C 1
ATOM 2929 O O . VAL B 1 130 ? -12.078 -1.664 14.773 1 89.38 130 VAL B O 1
ATOM 2932 N N . HIS B 1 131 ? -12.617 -2.766 16.578 1 86.75 131 HIS B N 1
ATOM 2933 C CA . HIS B 1 131 ? -12.109 -4.027 16.047 1 86.75 131 HIS B CA 1
ATOM 2934 C C . HIS B 1 131 ? -12.906 -4.473 14.828 1 86.75 131 HIS B C 1
ATOM 2936 O O . HIS B 1 131 ? -12.422 -5.27 14.016 1 86.75 131 HIS B O 1
ATOM 2942 N N . HIS B 1 132 ? -14.086 -3.98 14.695 1 87.62 132 HIS B N 1
ATOM 2943 C CA . HIS B 1 132 ? -14.961 -4.375 13.594 1 87.62 132 HIS B CA 1
ATOM 2944 C C . HIS B 1 132 ? -14.734 -3.496 12.367 1 87.62 132 HIS B C 1
ATOM 2946 O O . HIS B 1 132 ? -15.242 -3.793 11.281 1 87.62 132 HIS B O 1
ATOM 2952 N N . LEU B 1 133 ? -14 -2.473 12.602 1 88.81 133 LEU B N 1
ATOM 2953 C CA . LEU B 1 133 ? -13.742 -1.554 11.5 1 88.81 133 LEU B CA 1
ATOM 2954 C C . LEU B 1 133 ? -12.672 -2.111 10.562 1 88.81 133 LEU B C 1
ATOM 2956 O O . LEU B 1 133 ? -11.742 -2.787 11.008 1 88.81 133 LEU B O 1
ATOM 2960 N N . SER B 1 134 ? -12.891 -1.861 9.266 1 83.69 134 SER B N 1
ATOM 2961 C CA . SER B 1 134 ? -11.836 -2.166 8.297 1 83.69 134 SER B CA 1
ATOM 2962 C C . SER B 1 134 ? -10.617 -1.273 8.5 1 83.69 134 SER B C 1
ATOM 2964 O O . SER B 1 134 ? -10.68 -0.29 9.242 1 83.69 134 SER B O 1
ATOM 2966 N N . HIS B 1 135 ? -9.516 -1.616 7.891 1 83 135 HIS B N 1
ATOM 2967 C CA . HIS B 1 135 ? -8.297 -0.816 7.961 1 83 135 HIS B CA 1
ATOM 2968 C C . HIS B 1 135 ? -8.547 0.613 7.496 1 83 135 HIS B C 1
ATOM 2970 O O . HIS B 1 135 ? -8.102 1.568 8.133 1 83 135 HIS B O 1
ATOM 2976 N N . GLY B 1 136 ? -9.258 0.735 6.414 1 86.69 136 GLY B N 1
ATOM 2977 C CA . GLY B 1 136 ? -9.578 2.059 5.902 1 86.69 136 GLY B CA 1
ATOM 2978 C C . GLY B 1 136 ? -10.453 2.865 6.84 1 86.69 136 GLY B C 1
ATOM 2979 O O . GLY B 1 136 ? -10.273 4.078 6.98 1 86.69 136 GLY B O 1
ATOM 2980 N N . GLN B 1 137 ? -11.32 2.203 7.477 1 88.69 137 GLN B N 1
ATOM 2981 C CA . GLN B 1 137 ? -12.195 2.861 8.438 1 88.69 137 GLN B CA 1
ATOM 2982 C C . GLN B 1 137 ? -11.422 3.289 9.68 1 88.69 137 GLN B C 1
ATOM 2984 O O . GLN B 1 137 ? -11.664 4.367 10.227 1 88.69 137 GLN B O 1
ATOM 2989 N N . LYS B 1 138 ? -10.555 2.447 10.07 1 89.94 138 LYS B N 1
ATOM 2990 C CA . LYS B 1 138 ? -9.703 2.791 11.211 1 89.94 138 LYS B CA 1
ATOM 2991 C C . LYS B 1 138 ? -8.859 4.023 10.906 1 89.94 138 LYS B C 1
ATOM 2993 O O . LYS B 1 138 ? -8.688 4.891 11.766 1 89.94 138 LYS B O 1
ATOM 2998 N N . GLN B 1 139 ? -8.328 4.039 9.719 1 89.88 139 GLN B N 1
ATOM 2999 C CA . GLN B 1 139 ? -7.559 5.199 9.289 1 89.88 139 GLN B CA 1
ATOM 3000 C C . GLN B 1 139 ? -8.398 6.473 9.359 1 89.88 139 GLN B C 1
ATOM 3002 O O . GLN B 1 139 ? -7.938 7.5 9.875 1 89.88 139 GLN B O 1
ATOM 3007 N N . LYS B 1 140 ? -9.57 6.387 8.891 1 90.94 140 LYS B N 1
ATOM 3008 C CA . LYS B 1 140 ? -10.484 7.523 8.914 1 90.94 140 LYS B CA 1
ATOM 3009 C C . LYS B 1 140 ? -10.812 7.941 10.344 1 90.94 140 LYS B C 1
ATOM 3011 O O . LYS B 1 140 ? -10.836 9.133 10.656 1 90.94 140 LYS B O 1
ATOM 3016 N N . LEU B 1 141 ? -11.023 6.977 11.148 1 92.38 141 LEU B N 1
ATOM 3017 C CA . LEU B 1 141 ? -11.32 7.246 12.555 1 92.38 141 LEU B CA 1
ATOM 3018 C C . LEU B 1 141 ? -10.148 7.957 13.227 1 92.38 141 LEU B C 1
ATOM 3020 O O . LEU B 1 141 ? -10.352 8.898 14 1 92.38 141 LEU B O 1
ATOM 3024 N N . ASN B 1 142 ? -8.984 7.508 12.93 1 91.94 142 ASN B N 1
ATOM 3025 C CA . ASN B 1 142 ? -7.793 8.141 13.484 1 91.94 142 ASN B CA 1
ATOM 3026 C C . ASN B 1 142 ? -7.703 9.617 13.086 1 91.94 142 ASN B C 1
ATOM 3028 O O . ASN B 1 142 ? -7.434 10.477 13.93 1 91.94 142 ASN B O 1
ATOM 3032 N N . ILE B 1 143 ? -7.938 9.859 11.891 1 92.75 143 ILE B N 1
ATOM 3033 C CA . ILE B 1 143 ? -7.887 11.234 11.398 1 92.75 143 ILE B CA 1
ATOM 3034 C C . ILE B 1 143 ? -8.977 12.062 12.07 1 92.75 143 ILE B C 1
ATOM 3036 O O . ILE B 1 143 ? -8.727 13.172 12.539 1 92.75 143 ILE B O 1
ATOM 3040 N N . ALA B 1 144 ? -10.156 11.492 12.117 1 92.56 144 ALA B N 1
ATOM 3041 C CA . ALA B 1 144 ? -11.273 12.172 12.766 1 92.56 144 ALA B CA 1
ATOM 3042 C C . ALA B 1 144 ? -10.945 12.5 14.219 1 92.56 144 ALA B C 1
ATOM 3044 O O . ALA B 1 144 ? -11.211 13.609 14.688 1 92.56 144 ALA B O 1
ATOM 3045 N N . SER B 1 145 ? -10.398 11.547 14.859 1 91.62 145 SER B N 1
ATOM 3046 C CA . SER B 1 145 ? -10.031 11.742 16.266 1 91.62 145 SER B CA 1
ATOM 3047 C C . SER B 1 145 ? -9.023 12.875 16.422 1 91.62 145 SER B C 1
ATOM 3049 O O . SER B 1 145 ? -9.133 13.68 17.344 1 91.62 145 SER B O 1
ATOM 3051 N N . ALA B 1 146 ? -8.117 12.891 15.539 1 90.69 146 ALA B N 1
ATOM 3052 C CA . ALA B 1 146 ? -7.105 13.945 15.57 1 90.69 146 ALA B CA 1
ATOM 3053 C C . ALA B 1 146 ? -7.73 15.312 15.352 1 90.69 146 ALA B C 1
ATOM 3055 O O . ALA B 1 146 ? -7.285 16.312 15.93 1 90.69 146 ALA B O 1
ATOM 3056 N N . LEU B 1 147 ? -8.75 15.359 14.602 1 93.56 147 LEU B N 1
ATOM 3057 C CA . LEU B 1 147 ? -9.391 16.609 14.219 1 93.56 147 LEU B CA 1
ATOM 3058 C C . LEU B 1 147 ? -10.242 17.156 15.359 1 93.56 147 LEU B C 1
ATOM 3060 O O . LEU B 1 147 ? -10.609 18.344 15.367 1 93.56 147 LEU B O 1
ATOM 3064 N N . MET B 1 148 ? -10.562 16.281 16.266 1 91.94 148 MET B N 1
ATOM 3065 C CA . MET B 1 148 ? -11.367 16.703 17.422 1 91.94 148 MET B CA 1
ATOM 3066 C C . MET B 1 148 ? -10.656 17.797 18.203 1 91.94 148 MET B C 1
ATOM 3068 O O . MET B 1 148 ? -11.305 18.656 18.812 1 91.94 148 MET B O 1
ATOM 3072 N N . LEU B 1 149 ? -9.414 17.859 18.094 1 89.94 149 LEU B N 1
ATOM 3073 C CA . LEU B 1 149 ? -8.633 18.812 18.875 1 89.94 149 LEU B CA 1
ATOM 3074 C C . LEU B 1 149 ? -8.375 20.078 18.078 1 89.94 149 LEU B C 1
ATOM 3076 O O . LEU B 1 149 ? -7.664 20.984 18.531 1 89.94 149 LEU B O 1
ATOM 3080 N N . LYS B 1 150 ? -8.844 20.125 16.922 1 91.38 150 LYS B N 1
ATOM 3081 C CA . LYS B 1 150 ? -8.781 21.297 16.047 1 91.38 150 LYS B CA 1
ATOM 3082 C C . LYS B 1 150 ? -7.344 21.75 15.82 1 91.38 150 LYS B C 1
ATOM 3084 O O . LYS B 1 150 ? -6.992 22.891 16.078 1 91.38 150 LYS B O 1
ATOM 3089 N N . PRO B 1 151 ? -6.551 20.938 15.305 1 94.62 151 PRO B N 1
ATOM 3090 C CA . PRO B 1 151 ? -5.168 21.312 15.008 1 94.62 151 PRO B CA 1
ATOM 3091 C C . PRO B 1 151 ? -5.062 22.375 13.922 1 94.62 151 PRO B C 1
ATOM 3093 O O . PRO B 1 151 ? -5.988 22.547 13.125 1 94.62 151 PRO B O 1
ATOM 3096 N N . ASP B 1 152 ? -3.922 23.125 13.969 1 95.31 152 ASP B N 1
ATOM 3097 C CA . ASP B 1 152 ? -3.631 24.078 12.906 1 95.31 152 ASP B CA 1
ATOM 3098 C C . ASP B 1 152 ? -2.957 23.406 11.719 1 95.31 152 ASP B C 1
ATOM 3100 O O . ASP B 1 152 ? -3.02 23.891 10.594 1 95.31 152 ASP B O 1
ATOM 3104 N N . LEU B 1 153 ? -2.342 22.297 12.039 1 97.44 153 LEU B N 1
ATOM 3105 C CA . LEU B 1 153 ? -1.578 21.562 11.039 1 97.44 153 LEU B CA 1
ATOM 3106 C C . LEU B 1 153 ? -1.813 20.062 11.18 1 97.44 153 LEU B C 1
ATOM 3108 O O . LEU B 1 153 ? -1.648 19.5 12.266 1 97.44 153 LEU B O 1
ATOM 3112 N N . LEU B 1 154 ? -2.305 19.453 10.109 1 97.31 154 LEU B N 1
ATOM 3113 C CA . LEU B 1 154 ? -2.514 18 10.062 1 97.31 154 LEU B CA 1
ATOM 3114 C C . LEU B 1 154 ? -1.386 17.312 9.297 1 97.31 154 LEU B C 1
ATOM 3116 O O . LEU B 1 154 ? -1.139 17.625 8.133 1 97.31 154 LEU B O 1
ATOM 3120 N N . LEU B 1 155 ? -0.653 16.453 9.977 1 97.62 155 LEU B N 1
ATOM 3121 C CA . LEU B 1 155 ? 0.458 15.688 9.422 1 97.62 155 LEU B CA 1
ATOM 3122 C C . LEU B 1 155 ? 0.099 14.211 9.312 1 97.62 155 LEU B C 1
ATOM 3124 O O . LEU B 1 155 ? -0.22 13.57 10.312 1 97.62 155 LEU B O 1
ATOM 3128 N N . LEU B 1 156 ? 0.11 13.711 8.102 1 96.62 156 LEU B N 1
ATOM 3129 C CA . LEU B 1 156 ? -0.239 12.312 7.883 1 96.62 156 LEU B CA 1
ATOM 3130 C C . LEU B 1 156 ? 0.914 11.562 7.227 1 96.62 156 LEU B C 1
ATOM 3132 O O . LEU B 1 156 ? 1.413 11.977 6.18 1 96.62 156 LEU B O 1
ATOM 3136 N N . ASP B 1 157 ? 1.305 10.523 7.82 1 95.5 157 ASP B N 1
ATOM 3137 C CA . ASP B 1 157 ? 2.377 9.695 7.273 1 95.5 157 ASP B CA 1
ATOM 3138 C C . ASP B 1 157 ? 1.814 8.5 6.508 1 95.5 157 ASP B C 1
ATOM 3140 O O . ASP B 1 157 ? 1.419 7.5 7.113 1 95.5 157 ASP B O 1
ATOM 3144 N N . GLU B 1 158 ? 1.799 8.57 5.207 1 94 158 GLU B N 1
ATOM 3145 C CA . GLU B 1 158 ? 1.371 7.523 4.281 1 94 158 GLU B CA 1
ATOM 3146 C C . GLU B 1 158 ? -0.044 7.051 4.602 1 94 158 GLU B C 1
ATOM 3148 O O . GLU B 1 158 ? -0.283 5.852 4.75 1 94 158 GLU B O 1
ATOM 3153 N N . PRO B 1 159 ? -0.968 7.953 4.555 1 93.06 159 PRO B N 1
ATOM 3154 C CA . PRO B 1 159 ? -2.334 7.617 4.965 1 93.06 159 PRO B CA 1
ATOM 3155 C C . PRO B 1 159 ? -3.041 6.699 3.973 1 93.06 159 PRO B C 1
ATOM 3157 O O . PRO B 1 159 ? -4.078 6.117 4.297 1 93.06 159 PRO B O 1
ATOM 3160 N N . TYR B 1 160 ? -2.494 6.582 2.828 1 91.44 160 TYR B N 1
ATOM 3161 C CA . TYR B 1 160 ? -3.158 5.801 1.791 1 91.44 160 TYR B CA 1
ATOM 3162 C C . TYR B 1 160 ? -2.676 4.355 1.805 1 91.44 160 TYR B C 1
ATOM 3164 O O . TYR B 1 160 ? -3.178 3.521 1.048 1 91.44 160 TYR B O 1
ATOM 3172 N N . SER B 1 161 ? -1.734 4.105 2.607 1 86.75 161 SER B N 1
ATOM 3173 C CA . SER B 1 161 ? -1.165 2.764 2.639 1 86.75 161 SER B CA 1
ATOM 3174 C C . SER B 1 161 ? -2.242 1.712 2.885 1 86.75 161 SER B C 1
ATOM 3176 O O . SER B 1 161 ? -3.033 1.834 3.82 1 86.75 161 SER B O 1
ATOM 3178 N N . GLY B 1 162 ? -2.268 0.722 1.986 1 82.5 162 GLY B N 1
ATOM 3179 C CA . GLY B 1 162 ? -3.18 -0.398 2.164 1 82.5 162 GLY B CA 1
ATOM 3180 C C . GLY B 1 162 ? -4.582 -0.113 1.659 1 82.5 162 GLY B C 1
ATOM 3181 O O . GLY B 1 162 ? -5.445 -0.99 1.688 1 82.5 162 GLY B O 1
ATOM 3182 N N . LEU B 1 163 ? -4.793 1.089 1.211 1 88.62 163 LEU B N 1
ATOM 3183 C CA . LEU B 1 163 ? -6.121 1.45 0.734 1 88.62 163 LEU B CA 1
ATOM 3184 C C . LEU B 1 163 ? -6.301 1.06 -0.729 1 88.62 163 LEU B C 1
ATOM 3186 O O . LEU B 1 163 ? -5.379 1.216 -1.534 1 88.62 163 LEU B O 1
ATOM 3190 N N . ASP B 1 164 ? -7.52 0.55 -0.99 1 90.44 164 ASP B N 1
ATOM 3191 C CA . ASP B 1 164 ? -7.863 0.322 -2.391 1 90.44 164 ASP B CA 1
ATOM 3192 C C . ASP B 1 164 ? -8.32 1.614 -3.061 1 90.44 164 ASP B C 1
ATOM 3194 O O . ASP B 1 164 ? -8.289 2.684 -2.447 1 90.44 164 ASP B O 1
ATOM 3198 N N . TYR B 1 165 ? -8.664 1.507 -4.32 1 90.25 165 TYR B N 1
ATOM 3199 C CA . TYR B 1 165 ? -8.953 2.689 -5.121 1 90.25 165 TYR B CA 1
ATOM 3200 C C . TYR B 1 165 ? -10.164 3.439 -4.566 1 90.25 165 TYR B C 1
ATOM 3202 O O . TYR B 1 165 ? -10.094 4.648 -4.328 1 90.25 165 TYR B O 1
ATOM 3210 N N . PRO B 1 166 ? -11.289 2.768 -4.246 1 90.12 166 PRO B N 1
ATOM 3211 C CA . PRO B 1 166 ? -12.43 3.488 -3.678 1 90.12 166 PRO B CA 1
ATOM 3212 C C . PRO B 1 166 ? -12.094 4.188 -2.363 1 90.12 166 PRO B C 1
ATOM 3214 O O . PRO B 1 166 ? -12.5 5.332 -2.145 1 90.12 166 PRO B O 1
ATOM 3217 N N . ALA B 1 167 ? -11.383 3.504 -1.538 1 90 167 ALA B N 1
ATOM 3218 C CA . ALA B 1 167 ? -10.992 4.078 -0.252 1 90 167 ALA B CA 1
ATOM 3219 C C . ALA B 1 167 ? -10.07 5.277 -0.442 1 90 167 ALA B C 1
ATOM 3221 O O . ALA B 1 167 ? -10.172 6.266 0.291 1 90 167 ALA B O 1
ATOM 3222 N N . THR B 1 168 ? -9.203 5.152 -1.355 1 91.81 168 THR B N 1
ATOM 3223 C CA . THR B 1 168 ? -8.305 6.258 -1.681 1 91.81 168 THR B CA 1
ATOM 3224 C C . THR B 1 168 ? -9.094 7.492 -2.107 1 91.81 168 THR B C 1
ATOM 3226 O O . THR B 1 168 ? -8.836 8.594 -1.633 1 91.81 168 THR B O 1
ATOM 3229 N N . LEU B 1 169 ? -10.016 7.312 -2.971 1 91 169 LEU B N 1
ATOM 3230 C CA . LEU B 1 169 ? -10.844 8.414 -3.449 1 91 169 LEU B CA 1
ATOM 3231 C C . LEU B 1 169 ? -11.617 9.055 -2.301 1 91 169 LEU B C 1
ATOM 3233 O O . LEU B 1 169 ? -11.727 10.281 -2.223 1 91 169 LEU B O 1
ATOM 3237 N N . GLN B 1 170 ? -12.102 8.25 -1.493 1 90.69 170 GLN B N 1
ATOM 3238 C CA . GLN B 1 170 ? -12.867 8.734 -0.351 1 90.69 170 GLN B CA 1
ATOM 3239 C C . GLN B 1 170 ? -11.992 9.578 0.575 1 90.69 170 GLN B C 1
ATOM 3241 O O . GLN B 1 170 ? -12.391 10.672 0.99 1 90.69 170 GLN B O 1
ATOM 3246 N N . LEU B 1 171 ? -10.891 9.07 0.904 1 93.19 171 LEU B N 1
ATOM 3247 C CA . LEU B 1 171 ? -9.977 9.805 1.775 1 93.19 171 LEU B CA 1
ATOM 3248 C C . LEU B 1 171 ? -9.555 11.125 1.134 1 93.19 171 LEU B C 1
ATOM 3250 O O . LEU B 1 171 ? -9.508 12.156 1.805 1 93.19 171 LEU B O 1
ATOM 3254 N N . SER B 1 172 ? -9.273 11.094 -0.125 1 94 172 SER B N 1
ATOM 3255 C CA . SER B 1 172 ? -8.883 12.305 -0.837 1 94 172 SER B CA 1
ATOM 3256 C C . SER B 1 172 ? -9.984 13.359 -0.772 1 94 172 SER B C 1
ATOM 3258 O O . SER B 1 172 ? -9.703 14.547 -0.591 1 94 172 SER B O 1
ATOM 3260 N N . LYS B 1 173 ? -11.156 12.906 -0.92 1 93.75 173 LYS B N 1
ATOM 3261 C CA . LYS B 1 173 ? -12.289 13.82 -0.834 1 93.75 173 LYS B CA 1
ATOM 3262 C C . LYS B 1 173 ? -12.359 14.477 0.541 1 93.75 173 LYS B C 1
ATOM 3264 O O . LYS B 1 173 ? -12.586 15.688 0.646 1 93.75 173 LYS B O 1
ATOM 3269 N N . ILE B 1 174 ? -12.172 13.695 1.497 1 93.62 174 ILE B N 1
ATOM 3270 C CA . ILE B 1 174 ? -12.195 14.195 2.867 1 93.62 174 ILE B CA 1
ATOM 3271 C C . ILE B 1 174 ? -11.078 15.211 3.068 1 93.62 174 ILE B C 1
ATOM 3273 O O . ILE B 1 174 ? -11.312 16.297 3.6 1 93.62 174 ILE B O 1
ATOM 3277 N N . LEU B 1 175 ? -9.93 14.891 2.629 1 95.38 175 LEU B N 1
ATOM 3278 C CA . LEU B 1 175 ? -8.781 15.781 2.771 1 95.38 175 LEU B CA 1
ATOM 3279 C C . LEU B 1 175 ? -9 17.078 2.014 1 95.38 175 LEU B C 1
ATOM 3281 O O . LEU B 1 175 ? -8.578 18.156 2.471 1 95.38 175 LEU B O 1
ATOM 3285 N N . GLN B 1 176 ? -9.609 16.969 0.896 1 94.88 176 GLN B N 1
ATOM 3286 C CA . GLN B 1 176 ? -9.945 18.156 0.124 1 94.88 176 GLN B CA 1
ATOM 3287 C C . GLN B 1 176 ? -10.906 19.062 0.894 1 94.88 176 GLN B C 1
ATOM 3289 O O . GLN B 1 176 ? -10.711 20.281 0.948 1 94.88 176 GLN B O 1
ATO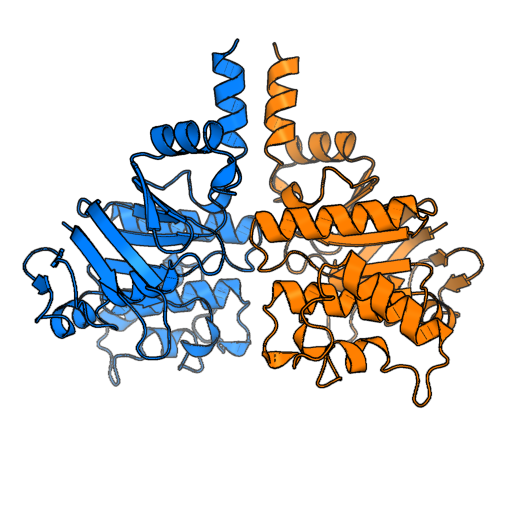M 3294 N N . GLN B 1 177 ? -11.875 18.484 1.444 1 93.75 177 GLN B N 1
ATOM 3295 C CA . GLN B 1 177 ? -12.859 19.234 2.219 1 93.75 177 GLN B CA 1
ATOM 3296 C C . GLN B 1 177 ? -12.203 19.938 3.41 1 93.75 177 GLN B C 1
ATOM 3298 O O . GLN B 1 177 ? -12.531 21.078 3.719 1 93.75 177 GLN B O 1
ATOM 3303 N N . LEU B 1 178 ? -11.359 19.25 4.055 1 94.5 178 LEU B N 1
ATOM 3304 C CA . LEU B 1 178 ? -10.641 19.844 5.18 1 94.5 178 LEU B CA 1
ATOM 3305 C C . LEU B 1 178 ? -9.828 21.062 4.73 1 94.5 178 LEU B C 1
ATOM 3307 O O . LEU B 1 178 ? -9.766 22.062 5.441 1 94.5 178 LEU B O 1
ATOM 3311 N N . GLY B 1 179 ? -9.219 20.938 3.588 1 94.75 179 GLY B N 1
ATOM 3312 C CA . GLY B 1 179 ? -8.492 22.062 3.018 1 94.75 179 GLY B CA 1
ATOM 3313 C C . GLY B 1 179 ? -9.383 23.25 2.725 1 94.75 179 GLY B C 1
ATOM 3314 O O . GLY B 1 179 ? -8.992 24.391 2.957 1 94.75 179 GLY B O 1
ATOM 3315 N N . GLN B 1 180 ? -10.508 22.984 2.229 1 93.44 180 GLN B N 1
ATOM 3316 C CA . GLN B 1 180 ? -11.469 24.031 1.919 1 93.44 180 GLN B CA 1
ATOM 3317 C C . GLN B 1 180 ? -11.891 24.781 3.182 1 93.44 180 GLN B C 1
ATOM 3319 O O . GLN B 1 180 ? -12.234 25.969 3.127 1 93.44 180 GLN B O 1
ATOM 3324 N N . LYS B 1 181 ? -11.797 24.094 4.242 1 92.81 181 LYS B N 1
ATOM 3325 C CA . LYS B 1 181 ? -12.141 24.703 5.527 1 92.81 181 LYS B CA 1
ATOM 3326 C C . LYS B 1 181 ? -10.945 25.422 6.137 1 92.81 181 LYS B C 1
ATOM 3328 O O . LYS B 1 181 ? -11.016 25.922 7.258 1 92.81 181 LYS B O 1
ATOM 3333 N N . GLY B 1 182 ? -9.844 25.391 5.453 1 94.75 182 GLY B N 1
ATOM 3334 C CA . GLY B 1 182 ? -8.711 26.219 5.836 1 94.75 182 GLY B CA 1
ATOM 3335 C C . GLY B 1 182 ? -7.617 25.438 6.551 1 94.75 182 GLY B C 1
ATOM 3336 O O . GLY B 1 182 ? -6.617 26.016 6.977 1 94.75 182 GLY B O 1
ATOM 3337 N N . LEU B 1 183 ? -7.754 24.156 6.715 1 96.25 183 LEU B N 1
ATOM 3338 C CA . LEU B 1 183 ? -6.762 23.359 7.434 1 96.25 183 LEU B CA 1
ATOM 3339 C C . LEU B 1 183 ? -5.527 23.125 6.566 1 96.25 183 LEU B C 1
ATOM 3341 O O . LEU B 1 183 ? -5.645 22.688 5.418 1 96.25 183 LEU B O 1
ATOM 3345 N N . THR B 1 184 ? -4.383 23.484 7.113 1 97.75 184 THR B N 1
ATOM 3346 C CA . THR B 1 184 ? -3.123 23.141 6.457 1 97.75 184 THR B CA 1
ATOM 3347 C C . THR B 1 184 ? -2.791 21.672 6.656 1 97.75 184 THR B C 1
ATOM 3349 O O . THR B 1 184 ? -2.953 21.125 7.75 1 97.75 184 THR B O 1
ATOM 3352 N N . ARG B 1 185 ? -2.41 21 5.57 1 97.75 185 ARG B N 1
ATOM 3353 C CA . ARG B 1 185 ? -2.131 19.578 5.613 1 97.75 185 ARG B CA 1
ATOM 3354 C C . ARG B 1 185 ? -0.78 19.266 4.98 1 97.75 185 ARG B C 1
ATOM 3356 O O . ARG B 1 185 ? -0.415 19.859 3.961 1 97.75 185 ARG B O 1
ATOM 3363 N N . ILE B 1 186 ? -0.03 18.406 5.574 1 98.5 186 ILE B N 1
ATOM 3364 C CA . ILE B 1 186 ? 1.201 17.859 5.016 1 98.5 186 ILE B CA 1
ATOM 3365 C C . ILE B 1 186 ? 1.147 16.328 5.059 1 98.5 186 ILE B C 1
ATOM 3367 O O . ILE B 1 186 ? 1 15.734 6.129 1 98.5 186 ILE B O 1
ATOM 3371 N N . ILE B 1 187 ? 1.265 15.742 3.867 1 97.94 187 ILE B N 1
ATOM 3372 C CA . ILE B 1 187 ? 1.048 14.305 3.742 1 97.94 187 ILE B CA 1
ATOM 3373 C C . ILE B 1 187 ? 2.244 13.664 3.041 1 97.94 187 ILE B C 1
ATOM 3375 O O . ILE B 1 187 ? 2.709 14.156 2.012 1 97.94 187 ILE B O 1
ATOM 3379 N N . SER B 1 188 ? 2.754 12.633 3.65 1 97.38 188 SER B N 1
ATOM 3380 C CA . SER B 1 188 ? 3.822 11.891 2.99 1 97.38 188 SER B CA 1
ATOM 3381 C C . SER B 1 188 ? 3.266 10.742 2.158 1 97.38 188 SER B C 1
ATOM 3383 O O . SER B 1 188 ? 2.297 10.086 2.559 1 97.38 188 SER B O 1
ATOM 3385 N N . VAL B 1 189 ? 3.799 10.516 0.962 1 94.75 189 VAL B N 1
ATOM 3386 C CA . VAL B 1 189 ? 3.406 9.414 0.094 1 94.75 189 VAL B CA 1
ATOM 3387 C C . VAL B 1 189 ? 4.621 8.898 -0.675 1 94.75 189 VAL B C 1
ATOM 3389 O O . VAL B 1 189 ? 5.613 9.617 -0.83 1 94.75 189 VAL B O 1
ATOM 3392 N N . HIS B 1 190 ? 4.523 7.656 -1.112 1 92.56 190 HIS B N 1
ATOM 3393 C CA . HIS B 1 190 ? 5.531 7.156 -2.039 1 92.56 190 HIS B CA 1
ATOM 3394 C C . HIS B 1 190 ? 4.992 7.098 -3.463 1 92.56 190 HIS B C 1
ATOM 3396 O O . HIS B 1 190 ? 5.754 6.914 -4.414 1 92.56 190 HIS B O 1
ATOM 3402 N N . ASP B 1 191 ? 3.699 7.344 -3.611 1 89.88 191 ASP B N 1
ATOM 3403 C CA . ASP B 1 191 ? 3.021 7.332 -4.902 1 89.88 191 ASP B CA 1
ATOM 3404 C C . ASP B 1 191 ? 2.158 8.578 -5.082 1 89.88 191 ASP B C 1
ATOM 3406 O O . ASP B 1 191 ? 1.12 8.719 -4.434 1 89.88 191 ASP B O 1
ATOM 3410 N N . LEU B 1 192 ? 2.543 9.336 -6.043 1 91.81 192 LEU B N 1
ATOM 3411 C CA . LEU B 1 192 ? 1.884 10.625 -6.242 1 91.81 192 LEU B CA 1
ATOM 3412 C C . LEU B 1 192 ? 0.494 10.438 -6.84 1 91.81 192 LEU B C 1
ATOM 3414 O O . LEU B 1 192 ? -0.354 11.328 -6.742 1 91.81 192 LEU B O 1
ATOM 3418 N N . GLU B 1 193 ? 0.278 9.383 -7.496 1 86.75 193 GLU B N 1
ATOM 3419 C CA . GLU B 1 193 ? -0.997 9.133 -8.164 1 86.75 193 GLU B CA 1
ATOM 3420 C C . GLU B 1 193 ? -2.16 9.227 -7.18 1 86.75 193 GLU B C 1
ATOM 3422 O O . GLU B 1 193 ? -3.266 9.625 -7.551 1 86.75 193 GLU B O 1
ATOM 3427 N N . GLN B 1 194 ? -1.912 9 -6.004 1 86.94 194 GLN B N 1
ATOM 3428 C CA . GLN B 1 194 ? -2.955 8.883 -4.988 1 86.94 194 GLN B CA 1
ATOM 3429 C C . GLN B 1 194 ? -3.439 10.266 -4.543 1 86.94 194 GLN B C 1
ATOM 3431 O O . GLN B 1 194 ? -4.551 10.398 -4.027 1 86.94 194 GLN B O 1
ATOM 3436 N N . ILE B 1 195 ? -2.588 11.289 -4.754 1 90.62 195 ILE B N 1
ATOM 3437 C CA . ILE B 1 195 ? -2.939 12.516 -4.031 1 90.62 195 ILE B CA 1
ATOM 3438 C C . ILE B 1 195 ? -2.67 13.727 -4.914 1 90.62 195 ILE B C 1
ATOM 3440 O O . ILE B 1 195 ? -3.023 14.852 -4.559 1 90.62 195 ILE B O 1
ATOM 3444 N N . ILE B 1 196 ? -2.191 13.609 -6.016 1 90.38 196 ILE B N 1
ATOM 3445 C CA . ILE B 1 196 ? -1.668 14.703 -6.824 1 90.38 196 ILE B CA 1
ATOM 3446 C C . ILE B 1 196 ? -2.799 15.664 -7.188 1 90.38 196 ILE B C 1
ATOM 3448 O O . ILE B 1 196 ? -2.586 16.875 -7.289 1 90.38 196 ILE B O 1
ATOM 3452 N N . ASP B 1 197 ? -3.977 15.211 -7.305 1 87.81 197 ASP B N 1
ATOM 3453 C CA . ASP B 1 197 ? -5.113 15.992 -7.797 1 87.81 197 ASP B CA 1
ATOM 3454 C C . ASP B 1 197 ? -5.504 17.078 -6.797 1 87.81 197 ASP B C 1
ATOM 3456 O O . ASP B 1 197 ? -6.117 18.078 -7.172 1 87.81 197 ASP B O 1
ATOM 3460 N N . ILE B 1 198 ? -5.168 16.875 -5.605 1 93.12 198 ILE B N 1
ATOM 3461 C CA . ILE B 1 198 ? -5.621 17.844 -4.605 1 93.12 198 ILE B CA 1
ATOM 3462 C C . ILE B 1 198 ? -4.418 18.531 -3.979 1 93.12 198 ILE B C 1
ATOM 3464 O O . ILE B 1 198 ? -4.574 19.375 -3.088 1 93.12 198 ILE B O 1
ATOM 3468 N N . THR B 1 199 ? -3.252 18.203 -4.395 1 95.75 199 THR B N 1
ATOM 3469 C CA . THR B 1 199 ? -2.018 18.734 -3.818 1 95.75 199 THR B CA 1
ATOM 3470 C C . THR B 1 199 ? -1.713 20.125 -4.367 1 95.75 199 THR B C 1
ATOM 3472 O O . THR B 1 199 ? -1.868 20.375 -5.566 1 95.75 199 THR B O 1
ATOM 3475 N N . THR B 1 200 ? -1.259 21.016 -3.5 1 96.5 200 THR B N 1
ATOM 3476 C CA . THR B 1 200 ? -0.892 22.359 -3.934 1 96.5 200 THR B CA 1
ATOM 3477 C C . THR B 1 200 ? 0.617 22.469 -4.133 1 96.5 200 THR B C 1
ATOM 3479 O O . THR B 1 200 ? 1.079 23.156 -5.043 1 96.5 200 THR B O 1
ATOM 3482 N N . ASN B 1 201 ? 1.338 21.859 -3.273 1 97.69 201 ASN B N 1
ATOM 3483 C CA . ASN B 1 201 ? 2.795 21.828 -3.318 1 97.69 201 ASN B CA 1
ATOM 3484 C C . ASN B 1 201 ? 3.336 20.406 -3.129 1 97.69 201 ASN B C 1
ATOM 3486 O O . ASN B 1 201 ? 2.723 19.594 -2.439 1 97.69 201 ASN B O 1
ATOM 3490 N N . ILE B 1 202 ? 4.465 20.188 -3.734 1 97.94 202 ILE B N 1
ATOM 3491 C CA . ILE B 1 202 ? 5.102 18.875 -3.602 1 97.94 202 ILE B CA 1
ATOM 3492 C C . ILE B 1 202 ? 6.574 19.047 -3.24 1 97.94 202 ILE B C 1
ATOM 3494 O O . ILE B 1 202 ? 7.266 19.891 -3.82 1 97.94 202 ILE B O 1
ATOM 3498 N N . LEU B 1 203 ? 6.992 18.359 -2.275 1 98.44 203 LEU B N 1
ATOM 3499 C CA . LEU B 1 203 ? 8.391 18.234 -1.883 1 98.44 203 LEU B CA 1
ATOM 3500 C C . LEU B 1 203 ? 8.914 16.828 -2.178 1 98.44 203 LEU B C 1
ATOM 3502 O O . LEU B 1 203 ? 8.336 15.836 -1.72 1 98.44 203 LEU B O 1
ATOM 3506 N N . ILE B 1 204 ? 9.969 16.734 -2.951 1 98 204 ILE B N 1
ATOM 3507 C CA . ILE B 1 204 ? 10.57 15.43 -3.254 1 98 204 ILE B CA 1
ATOM 3508 C C . ILE B 1 204 ? 11.805 15.219 -2.385 1 98 204 ILE B C 1
ATOM 3510 O O . ILE B 1 204 ? 12.719 16.047 -2.377 1 98 204 ILE B O 1
ATOM 3514 N N . LEU B 1 205 ? 11.773 14.156 -1.702 1 97.38 205 LEU B N 1
ATOM 3515 C CA . LEU B 1 205 ? 12.922 13.758 -0.894 1 97.38 205 LEU B CA 1
ATOM 3516 C C . LEU B 1 205 ? 13.609 12.539 -1.497 1 97.38 205 LEU B C 1
ATOM 3518 O O . LEU B 1 205 ? 12.953 11.602 -1.948 1 97.38 205 LEU B O 1
ATOM 3522 N N . SER B 1 206 ? 14.883 12.602 -1.559 1 94.94 206 SER B N 1
ATOM 3523 C CA . SER B 1 206 ? 15.719 11.484 -1.977 1 94.94 206 SER B CA 1
ATOM 3524 C C . SER B 1 206 ? 16.922 11.305 -1.044 1 94.94 206 SER B C 1
ATOM 3526 O O . SER B 1 206 ? 17.75 12.203 -0.925 1 94.94 206 SER B O 1
ATOM 3528 N N . GLU B 1 207 ? 16.938 10.156 -0.392 1 92.12 207 GLU B N 1
ATOM 3529 C CA . GLU B 1 207 ? 18.031 9.82 0.523 1 92.12 207 GLU B CA 1
ATOM 3530 C C . GLU B 1 207 ? 18.219 10.922 1.565 1 92.12 207 GLU B C 1
ATOM 3532 O O . GLU B 1 207 ? 19.344 11.375 1.79 1 92.12 207 GLU B O 1
ATOM 3537 N N . GLY B 1 208 ? 17.141 11.406 2.016 1 94.19 208 GLY B N 1
ATOM 3538 C CA . GLY B 1 208 ? 17.188 12.367 3.102 1 94.19 208 GLY B CA 1
ATOM 3539 C C . GLY B 1 208 ? 17.344 13.797 2.623 1 94.19 208 GLY B C 1
ATOM 3540 O O . GLY B 1 208 ? 17.312 14.734 3.426 1 94.19 208 GLY B O 1
ATOM 3541 N N . LYS B 1 209 ? 17.469 13.984 1.344 1 96.19 209 LYS B N 1
ATOM 3542 C CA . LYS B 1 209 ? 17.703 15.312 0.801 1 96.19 209 LYS B CA 1
ATOM 3543 C C . LYS B 1 209 ? 16.516 15.797 -0.017 1 96.19 209 LYS B C 1
ATOM 3545 O O . LYS B 1 209 ? 15.844 15.008 -0.671 1 96.19 209 LYS B O 1
ATOM 3550 N N . GLN B 1 210 ? 16.312 17.125 0.068 1 97.81 210 GLN B N 1
ATOM 3551 C CA . GLN B 1 210 ? 15.344 17.75 -0.816 1 97.81 210 GLN B CA 1
ATOM 3552 C C . GLN B 1 210 ? 15.898 17.891 -2.232 1 97.81 210 GLN B C 1
ATOM 3554 O O . GLN B 1 210 ? 16.906 18.562 -2.445 1 97.81 210 GLN B O 1
ATOM 3559 N N . VAL B 1 211 ? 15.219 17.328 -3.15 1 97.69 211 VAL B N 1
ATOM 3560 C CA . VAL B 1 211 ? 15.719 17.438 -4.52 1 97.69 211 VAL B CA 1
ATOM 3561 C C . VAL B 1 211 ? 14.836 18.391 -5.324 1 97.69 211 VAL B C 1
ATOM 3563 O O . VAL B 1 211 ? 15.242 18.859 -6.387 1 97.69 211 VAL B O 1
ATOM 3566 N N . PHE B 1 212 ? 13.664 18.641 -4.855 1 97.75 212 PHE B N 1
ATOM 3567 C CA . PHE B 1 212 ? 12.789 19.562 -5.559 1 97.75 212 PHE B CA 1
ATOM 3568 C C . PHE B 1 212 ? 11.648 20.016 -4.66 1 97.75 212 PHE B C 1
ATOM 3570 O O . PHE B 1 212 ? 11.211 19.281 -3.779 1 97.75 212 PHE B O 1
ATOM 3577 N N . PHE B 1 213 ? 11.211 21.203 -4.797 1 98.12 213 PHE B N 1
ATOM 3578 C CA . PHE B 1 213 ? 10.008 21.766 -4.191 1 98.12 213 PHE B CA 1
ATOM 3579 C C . PHE B 1 213 ? 9.289 22.688 -5.172 1 98.12 213 PHE B C 1
ATOM 3581 O O . PHE B 1 213 ? 9.906 23.594 -5.746 1 98.12 213 PHE B O 1
ATOM 3588 N N . GLY B 1 214 ? 8 22.391 -5.352 1 97.56 214 GLY B N 1
ATOM 3589 C CA . GLY B 1 214 ? 7.258 23.234 -6.27 1 97.56 214 GLY B CA 1
ATOM 3590 C C . GLY B 1 214 ? 5.824 22.797 -6.473 1 97.56 214 GLY B C 1
ATOM 3591 O O . GLY B 1 214 ? 5.289 22.016 -5.676 1 97.56 214 GLY B O 1
ATOM 3592 N N . SER B 1 215 ? 5.184 23.359 -7.465 1 96.69 215 SER B N 1
ATOM 3593 C CA . SER B 1 215 ? 3.812 23.016 -7.812 1 96.69 215 SER B CA 1
ATOM 3594 C C . SER B 1 215 ? 3.738 21.609 -8.43 1 96.69 215 SER B C 1
ATOM 3596 O O . SER B 1 215 ? 4.758 21.062 -8.844 1 96.69 215 SER B O 1
ATOM 3598 N N . PRO B 1 216 ? 2.525 21.047 -8.398 1 94.75 216 PRO B N 1
ATOM 3599 C CA . PRO B 1 216 ? 2.367 19.734 -9.023 1 94.75 216 PRO B CA 1
ATOM 3600 C C . PRO B 1 216 ? 2.84 19.719 -10.477 1 94.75 216 PRO B C 1
ATOM 3602 O O . PRO B 1 216 ? 3.584 18.828 -10.883 1 94.75 216 PRO B O 1
ATOM 3605 N N . LYS B 1 217 ? 2.457 20.688 -11.195 1 91.75 217 LYS B N 1
ATOM 3606 C CA . LYS B 1 217 ? 2.842 20.75 -12.602 1 91.75 217 LYS B CA 1
ATOM 3607 C C . LYS B 1 217 ? 4.359 20.781 -12.758 1 91.75 217 LYS B C 1
ATOM 3609 O O . LYS B 1 217 ? 4.93 20.031 -13.547 1 91.75 217 LYS B O 1
ATOM 3614 N N . GLU B 1 218 ? 4.996 21.641 -12.055 1 94.62 218 GLU B N 1
ATOM 3615 C CA . GLU B 1 218 ? 6.453 21.75 -12.094 1 94.62 218 GLU B CA 1
ATOM 3616 C C . GLU B 1 218 ? 7.105 20.438 -11.664 1 94.62 218 GLU B C 1
ATOM 3618 O O . GLU B 1 218 ? 8.078 19.984 -12.273 1 94.62 218 GLU B O 1
ATOM 3623 N N . THR B 1 219 ? 6.559 19.875 -10.641 1 94.5 219 THR B N 1
ATOM 3624 C CA . THR B 1 219 ? 7.129 18.656 -10.07 1 94.5 219 THR B CA 1
ATOM 3625 C C . THR B 1 219 ? 7.062 17.516 -11.078 1 94.5 219 THR B C 1
ATOM 3627 O O . THR B 1 219 ? 8.039 16.781 -11.266 1 94.5 219 THR B O 1
ATOM 3630 N N . LEU B 1 220 ? 5.934 17.375 -11.703 1 91.5 220 LEU B N 1
ATOM 3631 C CA . LEU B 1 220 ? 5.766 16.297 -12.672 1 91.5 220 LEU B CA 1
ATOM 3632 C C . LEU B 1 220 ? 6.734 16.453 -13.836 1 91.5 220 LEU B C 1
ATOM 3634 O O . LEU B 1 220 ? 7.293 15.477 -14.328 1 91.5 220 LEU B O 1
ATOM 3638 N N . HIS B 1 221 ? 6.922 17.672 -14.219 1 91.75 221 HIS B N 1
ATOM 3639 C CA . HIS B 1 221 ? 7.906 17.953 -15.266 1 91.75 221 HIS B CA 1
ATOM 3640 C C . HIS B 1 221 ? 9.312 17.562 -14.812 1 91.75 221 HIS B C 1
ATOM 3642 O O . HIS B 1 221 ? 10.039 16.891 -15.547 1 91.75 221 HIS B O 1
ATOM 3648 N N . MET B 1 222 ? 9.617 17.953 -13.68 1 94.19 222 MET B N 1
ATOM 3649 C CA . MET B 1 222 ? 10.953 17.672 -13.164 1 94.19 222 MET B CA 1
ATOM 3650 C C . MET B 1 222 ? 11.172 16.172 -13 1 94.19 222 MET B C 1
ATOM 3652 O O . MET B 1 222 ? 12.266 15.664 -13.281 1 94.19 222 MET B O 1
ATOM 3656 N N . ILE B 1 223 ? 10.172 15.453 -12.492 1 91.88 223 ILE B N 1
ATOM 3657 C CA . ILE B 1 223 ? 10.273 14.008 -12.328 1 91.88 223 ILE B CA 1
ATOM 3658 C C . ILE B 1 223 ? 10.562 13.352 -13.672 1 91.88 223 ILE B C 1
ATOM 3660 O O . ILE B 1 223 ? 11.383 12.438 -13.766 1 91.88 223 ILE B O 1
ATOM 3664 N N . SER B 1 224 ? 9.875 13.789 -14.688 1 88.94 224 SER B N 1
ATOM 3665 C CA . SER B 1 224 ? 10.062 13.227 -16.016 1 88.94 224 SER B CA 1
ATOM 3666 C C . SER B 1 224 ? 11.5 13.414 -16.5 1 88.94 224 SER B C 1
ATOM 3668 O O . SER B 1 224 ? 12.031 12.57 -17.234 1 88.94 224 SER B O 1
ATOM 3670 N N . GLU B 1 225 ? 12.148 14.43 -16.047 1 92.62 225 GLU B N 1
ATOM 3671 C CA . GLU B 1 225 ? 13.508 14.742 -16.453 1 92.62 225 GLU B CA 1
ATOM 3672 C C . GLU B 1 225 ? 14.539 14.078 -15.539 1 92.62 225 GLU B C 1
ATOM 3674 O O . GLU B 1 225 ? 15.727 14.062 -15.844 1 92.62 225 GLU B O 1
ATOM 3679 N N . HIS B 1 226 ? 14.039 13.57 -14.453 1 94.25 226 HIS B N 1
ATOM 3680 C CA . HIS B 1 226 ? 14.953 13.008 -13.469 1 94.25 226 HIS B CA 1
ATOM 3681 C C . HIS B 1 226 ? 14.5 11.617 -13.031 1 94.25 226 HIS B C 1
ATOM 3683 O O . HIS B 1 226 ? 14.125 11.422 -11.875 1 94.25 226 HIS B O 1
ATOM 3689 N N . PRO B 1 227 ? 14.641 10.68 -13.883 1 89.75 227 PRO B N 1
ATOM 3690 C CA . PRO B 1 227 ? 14.219 9.312 -13.57 1 89.75 227 PRO B CA 1
ATOM 3691 C C . PRO B 1 227 ? 14.969 8.719 -12.383 1 89.75 227 PRO B C 1
ATOM 3693 O O . PRO B 1 227 ? 14.469 7.797 -11.727 1 89.75 227 PRO B O 1
ATOM 3696 N N . GLU B 1 228 ? 16.062 9.32 -12.016 1 90.62 228 GLU B N 1
ATOM 3697 C CA . GLU B 1 228 ? 16.906 8.812 -10.922 1 90.62 228 GLU B CA 1
ATOM 3698 C C . GLU B 1 228 ? 16.234 9.055 -9.57 1 90.62 228 GLU B C 1
ATOM 3700 O O . GLU B 1 228 ? 16.656 8.469 -8.562 1 90.62 228 GLU B O 1
ATOM 3705 N N . TRP B 1 229 ? 15.195 9.93 -9.555 1 91.94 229 TRP B N 1
ATOM 3706 C CA . TRP B 1 229 ? 14.477 10.156 -8.312 1 91.94 229 TRP B CA 1
ATOM 3707 C C . TRP B 1 229 ? 13.617 8.953 -7.949 1 91.94 229 TRP B C 1
ATOM 3709 O O . TRP B 1 229 ? 13.164 8.82 -6.812 1 91.94 229 TRP B O 1
ATOM 3719 N N . ASN B 1 230 ? 13.391 8.094 -8.891 1 90.06 230 ASN B N 1
ATOM 3720 C CA . ASN B 1 230 ? 12.656 6.852 -8.688 1 90.06 230 ASN B CA 1
ATOM 3721 C C . ASN B 1 230 ? 11.234 7.113 -8.203 1 90.06 230 ASN B C 1
ATOM 3723 O O . ASN B 1 230 ? 10.773 6.473 -7.262 1 90.06 230 ASN B O 1
ATOM 3727 N N . ILE B 1 231 ? 10.641 8.094 -8.758 1 91.44 231 ILE B N 1
ATOM 3728 C CA . ILE B 1 231 ? 9.242 8.414 -8.484 1 91.44 231 ILE B CA 1
ATOM 3729 C C . ILE B 1 231 ? 8.398 8.102 -9.719 1 91.44 231 ILE B C 1
ATOM 3731 O O . ILE B 1 231 ? 8.75 8.484 -10.836 1 91.44 231 ILE B O 1
ATOM 3735 N N . ARG B 1 232 ? 7.348 7.457 -9.5 1 88.06 232 ARG B N 1
ATOM 3736 C CA . ARG B 1 232 ? 6.465 7.094 -10.609 1 88.06 232 ARG B CA 1
ATOM 3737 C C . ARG B 1 232 ? 5.602 8.273 -11.031 1 88.06 232 ARG B C 1
ATOM 3739 O O . ARG B 1 232 ? 4.961 8.914 -10.203 1 88.06 232 ARG B O 1
ATOM 3746 N N . LEU B 1 233 ? 5.574 8.5 -12.328 1 87 233 LEU B N 1
ATOM 3747 C CA . LEU B 1 233 ? 4.719 9.555 -12.859 1 87 233 LEU B CA 1
ATOM 3748 C C . LEU B 1 233 ? 3.256 9.125 -12.844 1 87 233 LEU B C 1
ATOM 3750 O O . LEU B 1 233 ? 2.934 7.988 -13.203 1 87 233 LEU B O 1
ATOM 3754 N N . PRO B 1 234 ? 2.346 10.047 -12.422 1 85.06 234 PRO B N 1
ATOM 3755 C CA . PRO B 1 234 ? 0.911 9.75 -12.422 1 85.06 234 PRO B CA 1
ATOM 3756 C C . PRO B 1 234 ? 0.349 9.562 -13.828 1 85.06 234 PRO B C 1
ATOM 3758 O O . PRO B 1 234 ? 0.837 10.172 -14.781 1 85.06 234 PRO B O 1
ATOM 3761 N N . SER B 1 235 ? -0.755 8.82 -13.961 1 74 235 SER B N 1
ATOM 3762 C CA . SER B 1 235 ? -1.383 8.469 -15.234 1 74 235 SER B CA 1
ATOM 3763 C C . SER B 1 235 ? -1.948 9.703 -15.93 1 74 235 SER B C 1
ATOM 3765 O O . SER B 1 235 ? -1.78 9.875 -17.141 1 74 235 SER B O 1
ATOM 3767 N N . PHE B 1 236 ? -2.648 10.586 -15.164 1 64.12 236 PHE B N 1
ATOM 3768 C CA . PHE B 1 236 ? -3.312 11.75 -15.75 1 64.12 236 PHE B CA 1
ATOM 3769 C C . PHE B 1 236 ? -2.305 12.656 -16.438 1 64.12 236 PHE B C 1
ATOM 3771 O O . PHE B 1 236 ? -2.596 13.227 -17.5 1 64.12 236 PHE B O 1
ATOM 3778 N N . TRP B 1 237 ? -1.195 12.766 -15.906 1 61.69 237 TRP B N 1
ATOM 3779 C CA . TRP B 1 237 ? -0.154 13.641 -16.438 1 61.69 237 TRP B CA 1
ATOM 3780 C C . TRP B 1 237 ? 0.364 13.117 -17.781 1 61.69 237 TRP B C 1
ATOM 3782 O O . TRP B 1 237 ? 0.568 13.898 -18.719 1 61.69 237 TRP B O 1
ATOM 3792 N N . ILE B 1 238 ? 0.391 11.914 -17.766 1 60.62 238 ILE B N 1
ATOM 3793 C CA . ILE B 1 238 ? 0.89 11.305 -19 1 60.62 238 ILE B CA 1
ATOM 3794 C C . ILE B 1 238 ? -0.145 11.461 -20.109 1 60.62 238 ILE B C 1
ATOM 3796 O O . ILE B 1 238 ? 0.207 11.719 -21.266 1 60.62 238 ILE B O 1
ATOM 3800 N N . GLN B 1 239 ? -1.43 11.484 -19.672 1 58.06 239 GLN B N 1
ATOM 3801 C CA . GLN B 1 239 ? -2.514 11.672 -20.625 1 58.06 239 GLN B CA 1
ATOM 3802 C C . GLN B 1 239 ? -2.494 13.078 -21.219 1 58.06 239 GLN B C 1
ATOM 3804 O O . GLN B 1 239 ? -2.635 13.258 -22.422 1 58.06 239 GLN B O 1
ATOM 3809 N N . ASN B 1 240 ? -2.389 14.023 -20.344 1 54.59 240 ASN B N 1
ATOM 3810 C CA . ASN B 1 240 ? -2.455 15.43 -20.75 1 54.59 240 ASN B CA 1
ATOM 3811 C C . ASN B 1 240 ? -1.176 15.867 -21.453 1 54.59 240 ASN B C 1
ATOM 3813 O O . ASN B 1 240 ? -1.205 16.766 -22.297 1 54.59 240 ASN B O 1
ATOM 3817 N N . ALA B 1 241 ? -0.104 15.305 -21.047 1 54.34 241 ALA B N 1
ATOM 3818 C CA . ALA B 1 241 ? 1.157 15.648 -21.703 1 54.34 241 ALA B CA 1
ATOM 3819 C C . ALA B 1 241 ? 1.18 15.156 -23.141 1 54.34 241 ALA B C 1
ATOM 3821 O O . ALA B 1 241 ? 1.765 15.805 -24.016 1 54.34 241 ALA B O 1
ATOM 3822 N N . SER B 1 242 ? 0.634 13.969 -23.297 1 46.38 242 SER B N 1
ATOM 3823 C CA . SER B 1 242 ? 0.552 13.445 -24.656 1 46.38 242 SER B CA 1
ATOM 3824 C C . SER B 1 242 ? -0.395 14.281 -25.516 1 46.38 242 SER B C 1
ATOM 3826 O O . SER B 1 242 ? -0.221 14.375 -26.734 1 46.38 242 SER B O 1
ATOM 3828 N N . SER B 1 243 ? -1.445 14.82 -24.969 1 42.94 243 SER B N 1
ATOM 3829 C CA . SER B 1 243 ? -2.314 15.688 -25.75 1 42.94 243 SER B CA 1
ATOM 3830 C C . SER B 1 243 ? -1.604 16.984 -26.125 1 42.94 243 SER B C 1
ATOM 3832 O O . SER B 1 243 ? -2.023 17.672 -27.062 1 42.94 243 SER B O 1
ATOM 3834 N N . GLN B 1 244 ? -0.799 17.547 -25.281 1 35.75 244 GLN B N 1
ATOM 3835 C CA . GLN B 1 244 ? -0.091 18.75 -25.719 1 35.75 244 GLN B CA 1
ATOM 3836 C C . GLN B 1 244 ? 0.947 18.422 -26.781 1 35.75 244 GLN B C 1
ATOM 3838 O O . GLN B 1 244 ? 1.526 19.328 -27.391 1 35.75 244 GLN B O 1
ATOM 3843 N N . ILE B 1 245 ? 1.435 17.359 -26.797 1 28.67 245 ILE B N 1
ATOM 3844 C CA . ILE B 1 245 ? 2.348 17.047 -27.891 1 28.67 245 ILE B CA 1
ATOM 3845 C C . ILE B 1 245 ? 1.561 16.859 -29.172 1 28.67 245 ILE B C 1
ATOM 3847 O O . ILE B 1 245 ? 2.143 16.797 -30.266 1 28.67 245 ILE B O 1
ATOM 3851 N N . ILE B 1 246 ? 0.272 16.656 -29.078 1 24.69 246 ILE B N 1
ATOM 3852 C CA . ILE B 1 246 ? -0.426 16.781 -30.344 1 24.69 246 ILE B CA 1
ATOM 3853 C C . ILE B 1 246 ? -0.742 18.25 -30.625 1 24.69 246 ILE B C 1
ATOM 3855 O O . ILE B 1 246 ? -1.348 18.922 -29.797 1 24.69 246 ILE B O 1
#

Nearest PDB structures (foldseek):
  5x41-assembly1_A  TM=8.921E-01  e=3.764E-18  Rhodobacter capsulatus
  6hs3-assembly1_B  TM=8.391E-01  e=8.560E-18  Burkholderia pseudomallei
  7w7b-assembly2_G  TM=8.711E-01  e=3.712E-17  Corynebacterium diphtheriae NCTC 13129
  7w7a-assembly2_E  TM=8.766E-01  e=6.676E-17  Corynebacterium diphtheriae NCTC 13129
  8w9m-assembly1_D  TM=8.471E-01  e=4.978E-17  Nostoc sp. PCC 7120 = FACHB-418

Secondary structure (DSSP, 8-state):
-EEEEEEEE--TT-SS-SEEEEEEEE-TT-EEEEE--TTSSHHHHHHHHHTSS---EEEEEETTEEESS-HHHHHHHEEEE-S-GGGG--SSBHHHHHTTT-SS--HHHHHHHHHHHHHTT-GGGTTSBGGGS-HHHHHHHHHHHHHTT--SEEEEESTTTT--HHHHHHHHHHHHHHHHTT-EEEEEES-GGGTGGG-SEEEEEETTEEEEEE-HHHHHHHHHH-GGG--PPPHHHHHHHHHH--/-EEEEEEEE--TT-SS-SEEEEEEEE-TT-EEEEE--TTSSHHHHHHHHHTSS---EEEEEETTEEESS-HHHHHHHEEEE-S-GGGG--SSBHHHHHTTT-SS--HHHHHHHHHHHHHTT-GGGTTSBGGGS-HHHHHHHHHHHHHTT--SEEEEESTTTT--HHHHHHHHHHHHHHHHTT-EEEEEES-GGGTGGG-SEEEEEETTEEEEEE-HHHHHHHHHH-GGG--PPPHHHHHHHHHH--

InterPro domains:
  IPR003439 ABC transporter-like, ATP-binding domain [PF00005] (20-160)
  IPR003439 ABC transporter-like, ATP-binding domain [PS50893] (2-232)
  IPR003593 AAA+ ATPase domain [SM00382] (28-217)
  IPR015856 ABC transporter, CbiO/EcfA subunit [cd03225] (3-209)
  IPR017871 ABC transporter-like, conserved site [PS00211] (133-147)
  IPR027417 P-loop containing nucleoside triphosphate hydrolase [G3DSA:3.40.50.300] (1-236)
  IPR027417 P-loop containing nucleoside triphosphate hydrolase [SSF52540] (2-222)
  IPR050095 Energy-coupling factor transporter ATP-binding [PTHR43553] (4-232)